Protein AF-A0AAE6ZKP3-F1 (afdb_monomer_lite)

Radius of gyration: 32.7 Å; chains: 1; bounding box: 91×57×87 Å

Secondary structure (DSSP, 8-state):
-HHHHHHHHHHTT---------HHHHHHHHHHHHHTTSB-HHHHHHHHHHHTTPPPGGGTTS-TTTS--S------TT-----TT-----HHHHHHHHT-TTSTTTT-HHHHHHHHHHHTT-S-HHHHHHHHHHHHHHHHHTTT---HHHHHHHTTB-GGGHHHHH---EEE---TTT--HHHHHHHHHHHHHHHHHHHHHHHTTSS-TT--HHHHHHTTSTT--EEE-HHHHHHHHHHHHHHHHHHHHHHHHHHHHHHHHHHTTSS-HHHHHHHHHH--TT-PPPHHHHHTT-TTEEEEETTTTS---TT--GGGTT-S-HHHHHHHHHHHHHHHHHHTS---EEEEEEEEPPPPTTSS-TTTTTGGGT-----EEEEEEETTEEEEEEE-TTHHHH---GGGGHHHHHHHHHTT---EEEEEPPP-SSS-S-SS-SEEEEEEE-HHHHHHHBSTTSBS-EEE---S-TT-TTT--SGGGS--TTSS--HHHHHHHHHHHHHTTSS-SS-HHHHHHHHHHT--SSHHHHGGGSTTEEEPPSSHHHHHHHHHHHHHHTT-TT---------SSS-HHHHHHHHHHHTT-S-EEEEBP-SS--TT--EEEEE-HHHHHHHHHH-TTSBTT-SS--

Foldseek 3Di:
DVVVVVVVVVCVVPPPALAQQPLVLLLLLLVLCVVLQFWDPLLSVQLSCLQVVHDGCLCPPPDVVPPDPDPADDDDPPPLPDDQSSQADDLVNLVVVQPDCPDPCPPVVVVSVLSVLCNVRGPGLLSSLCSSLSLLSNLLVCVVPPDSNNVSSVNTGGPLCVQVSVKDKDADADDPVPPDQVSLVVLCVVCVSLCVVVVSSCSSVLDPVPDCLVVVLSVRNPPRHGMDINSVSSVLVSLLSSCLNSVVVLQVVLLVLLVVLCVVVQADPVLSVQLVVPDDPSDARKCCSNQVRGLQKFKAFCVPQWPFPAPCDLVCPPVPDQVVLLSNLVSVQVRCCVRPHHKDKDDWGKDFAQCPPVNHRPCPVVVVVVDFDQGMKIWIDIVNAIAIAGDTRVCSHPTVALQSPCVVVLVCVVVVHQWFWKKAFIDDSSVSPDPDRSIIMGGTGHPSSVVSCCDPSHGVDIGTNAQADPPCVVPPPDPVVRDDPPQFDRLVRLLVLLVLCVVQVQDDPPPSSVLSNVLRSRRHSDVLSSSCNGLQKDKAFLALVRVQVSNVSSCVVVVPVDDHQDQPDDDPDDDSQVSSQVSCVVVVHQKGKFWFDDDDPDSGITMIGIGGVVSVVSVCVSPVRGTPPSPDDD

Structure (mmCIF, N/CA/C/O backbone):
data_AF-A0AAE6ZKP3-F1
#
_entry.id   AF-A0AAE6ZKP3-F1
#
loop_
_atom_site.group_PDB
_atom_site.id
_atom_site.type_symbol
_atom_site.label_atom_id
_atom_site.label_alt_id
_atom_site.label_comp_id
_atom_site.label_asym_id
_atom_site.label_entity_id
_atom_site.label_seq_id
_atom_site.pdbx_PDB_ins_code
_atom_site.Cartn_x
_atom_site.Cartn_y
_atom_site.Cartn_z
_atom_site.occupancy
_atom_site.B_iso_or_equiv
_atom_site.auth_seq_id
_atom_site.auth_comp_id
_atom_site.auth_asym_id
_atom_site.auth_atom_id
_atom_site.pdbx_PDB_model_num
ATOM 1 N N . MET A 1 1 ? 38.067 9.009 8.021 1.00 37.56 1 MET A N 1
ATOM 2 C CA . MET A 1 1 ? 38.727 8.859 6.699 1.00 37.56 1 MET A CA 1
ATOM 3 C C . MET A 1 1 ? 38.734 7.431 6.150 1.00 37.56 1 MET A C 1
ATOM 5 O O . MET A 1 1 ? 38.422 7.286 4.980 1.00 37.56 1 MET A O 1
ATOM 9 N N . ARG A 1 2 ? 39.019 6.374 6.933 1.00 28.75 2 ARG A N 1
ATOM 10 C CA . ARG A 1 2 ? 39.005 4.980 6.422 1.00 28.75 2 ARG A CA 1
ATOM 11 C C . ARG A 1 2 ? 37.616 4.463 5.980 1.00 28.75 2 ARG A C 1
ATOM 13 O O . ARG A 1 2 ? 37.550 3.714 5.018 1.00 28.75 2 ARG A O 1
ATOM 20 N N . TYR A 1 3 ? 36.524 4.933 6.597 1.00 33.84 3 TYR A N 1
ATOM 21 C CA . TYR A 1 3 ? 35.142 4.578 6.215 1.00 33.84 3 TYR A CA 1
ATOM 22 C C . TYR A 1 3 ? 34.665 5.210 4.894 1.00 33.84 3 TYR A C 1
ATOM 24 O O . TYR A 1 3 ? 33.933 4.573 4.148 1.00 33.84 3 TYR A O 1
ATOM 32 N N . LEU A 1 4 ? 35.131 6.420 4.559 1.00 30.02 4 LEU A N 1
ATOM 33 C CA . LEU A 1 4 ? 34.801 7.076 3.284 1.00 30.02 4 LEU A CA 1
ATOM 34 C C . LEU A 1 4 ? 35.477 6.366 2.099 1.00 30.02 4 LEU A C 1
ATOM 36 O O . LEU A 1 4 ? 34.889 6.250 1.031 1.00 30.02 4 LEU A O 1
ATOM 40 N N . LEU A 1 5 ? 36.691 5.840 2.309 1.00 32.31 5 LEU A N 1
ATOM 41 C CA . LEU A 1 5 ? 37.446 5.127 1.278 1.00 32.31 5 LEU A CA 1
ATOM 42 C C . LEU A 1 5 ? 36.875 3.731 0.976 1.00 32.31 5 LEU A C 1
ATOM 44 O O . LEU A 1 5 ? 36.917 3.304 -0.170 1.00 32.31 5 LEU A O 1
ATOM 48 N N . PHE A 1 6 ? 36.329 3.029 1.977 1.00 36.44 6 PHE A N 1
ATOM 49 C CA . PHE A 1 6 ? 35.762 1.685 1.791 1.00 36.44 6 PHE A CA 1
ATOM 50 C C . PHE A 1 6 ? 34.405 1.720 1.069 1.00 36.44 6 PHE A C 1
ATOM 52 O O . PHE A 1 6 ? 34.140 0.865 0.230 1.00 36.44 6 PHE A O 1
ATOM 59 N N . VAL A 1 7 ? 33.590 2.757 1.313 1.00 39.16 7 VAL A N 1
ATOM 60 C CA . VAL A 1 7 ? 32.363 3.020 0.539 1.00 39.16 7 VAL A CA 1
ATOM 61 C C . VAL A 1 7 ? 32.709 3.412 -0.904 1.00 39.16 7 VAL A C 1
ATOM 63 O O . VAL A 1 7 ? 32.109 2.886 -1.833 1.00 39.16 7 VAL A O 1
ATOM 66 N N . LEU A 1 8 ? 33.738 4.240 -1.122 1.00 37.03 8 LEU A N 1
ATOM 67 C CA . LEU A 1 8 ? 34.209 4.602 -2.469 1.00 37.03 8 LEU A CA 1
ATOM 68 C C . LEU A 1 8 ? 34.788 3.414 -3.262 1.00 37.03 8 LEU A C 1
ATOM 70 O O . LEU A 1 8 ? 34.575 3.337 -4.469 1.00 37.03 8 LEU A O 1
ATOM 74 N N . LEU A 1 9 ? 35.487 2.483 -2.602 1.00 37.75 9 LEU A N 1
ATOM 75 C CA . LEU A 1 9 ? 36.108 1.314 -3.246 1.00 37.75 9 LEU A CA 1
ATOM 76 C C . LEU A 1 9 ? 35.128 0.167 -3.544 1.00 37.75 9 LEU A C 1
ATOM 78 O O . LEU A 1 9 ? 35.407 -0.641 -4.423 1.00 37.75 9 LEU A O 1
ATOM 82 N N . PHE A 1 10 ? 33.986 0.092 -2.852 1.00 38.91 10 PHE A N 1
ATOM 83 C CA . PHE A 1 10 ? 32.927 -0.876 -3.176 1.00 38.91 10 PHE A CA 1
ATOM 84 C C . PHE A 1 10 ? 31.914 -0.315 -4.184 1.00 38.91 10 PHE A C 1
ATOM 86 O O . PHE A 1 10 ? 31.405 -1.051 -5.027 1.00 38.91 10 PHE A O 1
ATOM 93 N N . VAL A 1 11 ? 31.679 1.003 -4.167 1.00 38.25 11 VAL A N 1
ATOM 94 C CA . VAL A 1 11 ? 30.907 1.702 -5.209 1.00 38.25 11 VAL A CA 1
ATOM 95 C C . VAL A 1 11 ? 31.626 1.646 -6.566 1.00 38.25 11 VAL A C 1
ATOM 97 O O . VAL A 1 11 ? 30.960 1.593 -7.594 1.00 38.25 11 VAL A O 1
ATOM 100 N N . SER A 1 12 ? 32.964 1.577 -6.597 1.00 33.72 12 SER A N 1
ATOM 101 C CA . SER A 1 12 ? 33.739 1.573 -7.846 1.00 33.72 12 SER A CA 1
ATOM 102 C C . SER A 1 12 ? 33.772 0.241 -8.608 1.00 33.72 12 SER A C 1
ATOM 104 O O . SER A 1 12 ? 34.135 0.251 -9.781 1.00 33.72 12 SER A O 1
ATOM 106 N N . GLN A 1 13 ? 33.387 -0.893 -8.004 1.00 33.84 13 GLN A N 1
ATOM 107 C CA . GLN A 1 13 ? 33.320 -2.188 -8.713 1.00 33.84 13 GLN A CA 1
ATOM 108 C C . GLN A 1 13 ? 31.919 -2.561 -9.219 1.00 33.84 13 GLN A C 1
ATOM 110 O O . GLN A 1 13 ? 31.767 -3.566 -9.909 1.00 33.84 13 GLN A O 1
ATOM 115 N N . ILE A 1 14 ? 30.905 -1.734 -8.948 1.00 39.88 14 ILE A N 1
ATOM 116 C CA . ILE A 1 14 ? 29.550 -1.881 -9.501 1.00 39.88 14 ILE A CA 1
ATOM 117 C C . ILE A 1 14 ? 29.058 -0.507 -9.977 1.00 39.88 14 ILE A C 1
ATOM 119 O O . ILE A 1 14 ? 27.987 -0.032 -9.608 1.00 39.88 14 ILE A O 1
ATOM 123 N N . THR A 1 15 ? 29.856 0.169 -10.803 1.00 39.09 15 THR A N 1
ATOM 124 C CA . THR A 1 15 ? 29.380 1.310 -11.591 1.00 39.09 15 THR A CA 1
ATOM 125 C C . THR A 1 15 ? 28.751 0.810 -12.887 1.00 39.09 15 THR A C 1
ATOM 127 O O . THR A 1 15 ? 29.245 1.086 -13.975 1.00 39.09 15 THR A O 1
ATOM 130 N N . THR A 1 16 ? 27.622 0.109 -12.803 1.00 45.69 16 THR A N 1
ATOM 131 C CA . THR A 1 16 ? 26.600 0.248 -13.851 1.00 45.69 16 THR A CA 1
ATOM 132 C C . THR A 1 16 ? 25.754 1.459 -13.498 1.00 45.69 16 THR A C 1
ATOM 134 O O . THR A 1 16 ? 24.576 1.388 -13.170 1.00 45.69 16 THR A O 1
ATOM 137 N N . SER A 1 17 ? 26.428 2.607 -13.484 1.00 44.44 17 SER A N 1
ATOM 138 C CA . SER A 1 17 ? 25.785 3.905 -13.476 1.00 44.44 17 SER A CA 1
ATOM 139 C C . SER A 1 17 ? 24.938 4.009 -14.743 1.00 44.44 17 SER A C 1
ATOM 141 O O . SER A 1 17 ? 25.380 3.598 -15.817 1.00 44.44 17 SER A O 1
ATOM 143 N N . ALA A 1 18 ? 23.768 4.626 -14.651 1.00 52.31 18 ALA A N 1
ATOM 144 C CA . ALA A 1 18 ? 23.207 5.341 -15.774 1.00 52.31 18 ALA A CA 1
ATOM 145 C C . ALA A 1 18 ? 24.131 6.544 -15.969 1.00 52.31 18 ALA A C 1
ATOM 147 O O . ALA A 1 18 ? 24.037 7.588 -15.336 1.00 52.31 18 ALA A O 1
ATOM 148 N N . GLN A 1 19 ? 25.216 6.274 -16.676 1.00 64.75 19 GLN A N 1
ATOM 149 C CA . GLN A 1 19 ? 26.095 7.275 -17.226 1.00 64.75 19 GLN A CA 1
ATOM 150 C C . GLN A 1 19 ? 25.582 7.529 -18.626 1.00 64.75 19 GLN A C 1
ATOM 152 O O . GLN A 1 19 ? 25.168 6.592 -19.313 1.00 64.75 19 GLN A O 1
ATOM 157 N N . GLN A 1 20 ? 25.641 8.794 -19.022 1.00 85.44 20 GLN A N 1
ATOM 158 C CA . GLN A 1 20 ? 25.522 9.186 -20.412 1.00 85.44 20 GLN A CA 1
ATOM 159 C C . GLN A 1 20 ? 26.235 8.171 -21.300 1.00 85.44 20 GLN A C 1
ATOM 161 O O . GLN A 1 20 ? 27.426 7.903 -21.107 1.00 85.44 20 GLN A O 1
ATOM 166 N N . LEU A 1 21 ? 25.493 7.575 -22.233 1.00 89.75 21 LEU A N 1
ATOM 167 C CA . LEU A 1 21 ? 26.046 6.563 -23.113 1.00 89.75 21 LEU A CA 1
ATOM 168 C C . LEU A 1 21 ? 27.145 7.215 -23.963 1.00 89.75 21 LEU A C 1
ATOM 170 O O . LEU A 1 21 ? 26.883 8.209 -24.646 1.00 89.75 21 LEU A O 1
ATOM 174 N N . PRO A 1 22 ? 28.380 6.677 -23.948 1.00 91.81 22 PRO A N 1
ATOM 175 C CA . PRO A 1 22 ? 29.432 7.174 -24.818 1.00 91.81 22 PRO A CA 1
ATOM 176 C C . PRO A 1 22 ? 29.002 7.083 -26.288 1.00 91.81 22 PRO A C 1
ATOM 178 O O . PRO A 1 22 ? 28.346 6.104 -26.659 1.00 91.81 22 PRO A O 1
ATOM 181 N N . PRO A 1 23 ? 29.432 8.011 -27.162 1.00 92.69 23 PRO A N 1
ATOM 182 C CA . PRO A 1 23 ? 29.086 7.970 -28.585 1.00 92.69 23 PRO A CA 1
ATOM 183 C C . PRO A 1 23 ? 29.409 6.626 -29.257 1.00 92.69 23 PRO A C 1
ATOM 185 O O . PRO A 1 23 ? 28.637 6.130 -30.072 1.00 92.69 23 PRO A O 1
ATOM 188 N N . SER A 1 24 ? 30.514 5.983 -28.860 1.00 94.81 24 SER A N 1
ATOM 189 C CA . SER A 1 24 ? 30.887 4.646 -29.340 1.00 94.81 24 SER A CA 1
ATOM 190 C C . SER A 1 24 ? 29.873 3.566 -28.958 1.00 94.81 24 SER A C 1
ATOM 192 O O . SER A 1 24 ? 29.622 2.661 -29.748 1.00 94.81 24 SER A O 1
ATOM 194 N N . THR A 1 25 ? 29.285 3.658 -27.763 1.00 94.69 25 THR A N 1
ATOM 195 C CA . THR A 1 25 ? 28.257 2.726 -27.288 1.00 94.69 25 THR A CA 1
ATOM 196 C C . THR A 1 25 ? 26.959 2.932 -28.055 1.00 94.69 25 THR A C 1
ATOM 198 O O . THR A 1 25 ? 26.373 1.960 -28.513 1.00 94.69 25 THR A O 1
ATOM 201 N N . VAL A 1 26 ? 26.548 4.185 -28.275 1.00 96.00 26 VAL A N 1
ATOM 202 C CA . VAL A 1 26 ? 25.364 4.500 -29.091 1.00 96.00 26 VAL A CA 1
ATOM 203 C C . VAL A 1 26 ? 25.527 3.969 -30.518 1.00 96.00 26 VAL A C 1
ATOM 205 O O . VAL A 1 26 ? 24.624 3.315 -31.038 1.00 96.00 26 VAL A O 1
ATOM 208 N N . ALA A 1 27 ? 26.688 4.192 -31.140 1.00 96.62 27 ALA A N 1
ATOM 209 C CA . ALA A 1 27 ? 26.978 3.687 -32.481 1.00 96.62 27 ALA A CA 1
ATOM 210 C C . ALA A 1 27 ? 26.962 2.148 -32.542 1.00 96.62 27 ALA A C 1
ATOM 212 O O . ALA A 1 27 ? 26.436 1.571 -33.495 1.00 96.62 27 ALA A O 1
ATOM 213 N N . ASP A 1 28 ? 27.496 1.472 -31.518 1.00 97.38 28 ASP A N 1
ATOM 214 C CA . ASP A 1 28 ? 27.446 0.012 -31.410 1.00 97.38 28 ASP A CA 1
ATOM 215 C C . ASP A 1 28 ? 26.010 -0.513 -31.260 1.00 97.38 28 ASP A C 1
ATOM 217 O O . ASP A 1 28 ? 25.626 -1.454 -31.957 1.00 97.38 28 ASP A O 1
ATOM 221 N N . MET A 1 29 ? 25.198 0.123 -30.408 1.00 97.69 29 MET A N 1
ATOM 222 C CA . MET A 1 29 ? 23.781 -0.209 -30.230 1.00 97.69 29 MET A CA 1
ATOM 223 C C . MET A 1 29 ? 22.999 -0.017 -31.536 1.00 97.69 29 MET A C 1
ATOM 225 O O . MET A 1 29 ? 22.280 -0.924 -31.952 1.00 97.69 29 MET A O 1
ATOM 229 N N . ALA A 1 30 ? 23.185 1.109 -32.236 1.00 97.62 30 ALA A N 1
ATOM 230 C CA . ALA A 1 30 ? 22.555 1.362 -33.533 1.00 97.62 30 ALA A CA 1
ATOM 231 C C . ALA A 1 30 ? 22.936 0.284 -34.562 1.00 97.62 30 ALA A C 1
ATOM 233 O O . ALA A 1 30 ? 22.068 -0.319 -35.195 1.00 97.62 30 ALA A O 1
ATOM 234 N N . ARG A 1 31 ? 24.228 -0.047 -34.663 1.00 98.12 31 ARG A N 1
ATOM 235 C CA . ARG A 1 31 ? 24.722 -1.119 -35.538 1.00 98.12 31 ARG A CA 1
ATOM 236 C C . ARG A 1 31 ? 24.084 -2.471 -35.203 1.00 98.12 31 ARG A C 1
ATOM 238 O O . ARG A 1 31 ? 23.678 -3.189 -36.116 1.00 98.12 31 ARG A O 1
ATOM 245 N N . LYS A 1 32 ? 23.986 -2.831 -33.918 1.00 98.19 32 LYS A N 1
ATOM 246 C CA . LYS A 1 32 ? 23.350 -4.079 -33.461 1.00 98.19 32 LYS A CA 1
ATOM 247 C C . LYS A 1 32 ? 21.857 -4.116 -33.784 1.00 98.19 32 LYS A C 1
ATOM 249 O O . LYS A 1 32 ? 21.390 -5.129 -34.290 1.00 98.19 32 LYS A O 1
ATOM 254 N N . LEU A 1 33 ? 21.124 -3.017 -33.586 1.00 98.19 33 LEU A N 1
ATOM 255 C CA . LEU A 1 33 ? 19.724 -2.898 -34.023 1.00 98.19 33 LEU A CA 1
ATOM 256 C C . LEU A 1 33 ? 19.578 -3.115 -35.537 1.00 98.19 33 LEU A C 1
ATOM 258 O O . LEU A 1 33 ? 18.601 -3.712 -35.981 1.00 98.19 33 LEU A O 1
ATOM 262 N N . GLY A 1 34 ? 20.570 -2.680 -36.319 1.00 97.38 34 GLY A N 1
ATOM 263 C CA . GLY A 1 34 ? 20.677 -2.986 -37.743 1.00 97.38 34 GLY A CA 1
ATOM 264 C C . GLY A 1 34 ? 20.856 -4.468 -38.052 1.00 97.38 34 GLY A C 1
ATOM 265 O O . GLY A 1 34 ? 20.155 -5.020 -38.893 1.00 97.38 34 GLY A O 1
ATOM 266 N N . GLN A 1 35 ? 21.782 -5.124 -37.351 1.00 97.81 35 GLN A N 1
ATOM 267 C CA . GLN A 1 35 ? 22.050 -6.560 -37.502 1.00 97.81 35 GLN A CA 1
ATOM 268 C C . GLN A 1 35 ? 20.863 -7.435 -37.090 1.00 97.81 35 GLN A C 1
ATOM 270 O O . GLN A 1 35 ? 20.685 -8.519 -37.635 1.00 97.81 35 GLN A O 1
ATOM 275 N N . LEU A 1 36 ? 20.063 -6.956 -36.140 1.00 97.38 36 LEU A N 1
ATOM 276 C CA . LEU A 1 36 ? 18.834 -7.597 -35.676 1.00 97.38 36 LEU A CA 1
ATOM 277 C C . LEU A 1 36 ? 17.615 -7.250 -36.542 1.00 97.38 36 LEU A C 1
ATOM 279 O O . LEU A 1 36 ? 16.502 -7.630 -36.190 1.00 97.38 36 LEU A O 1
ATOM 283 N N . GLU A 1 37 ? 17.815 -6.517 -37.642 1.00 96.75 37 GLU A N 1
ATOM 284 C CA . GLU A 1 37 ? 16.766 -6.103 -38.579 1.00 96.75 37 GLU A CA 1
ATOM 285 C C . GLU A 1 37 ? 15.643 -5.266 -37.936 1.00 96.75 37 GLU A C 1
ATOM 287 O O . GLU A 1 37 ? 14.532 -5.200 -38.462 1.00 96.75 37 GLU A O 1
ATOM 292 N N . ILE A 1 38 ? 15.924 -4.598 -36.810 1.00 96.81 38 ILE A N 1
ATOM 293 C CA . ILE A 1 38 ? 15.003 -3.651 -36.160 1.00 96.81 38 ILE A CA 1
ATOM 294 C C . ILE A 1 38 ? 15.057 -2.300 -36.874 1.00 96.81 38 ILE A C 1
ATOM 296 O O . ILE A 1 38 ? 14.018 -1.686 -37.116 1.00 96.81 38 ILE A O 1
ATOM 300 N N . LEU A 1 39 ? 16.261 -1.852 -37.247 1.00 97.38 39 LEU A N 1
ATOM 301 C CA . LEU A 1 39 ? 16.486 -0.591 -37.954 1.00 97.38 39 LEU A CA 1
ATOM 302 C C . LEU A 1 39 ? 17.156 -0.795 -39.309 1.00 97.38 39 LEU A C 1
ATOM 304 O O . LEU A 1 39 ? 18.115 -1.551 -39.453 1.00 97.38 39 LEU A O 1
ATOM 308 N N . THR A 1 40 ? 16.729 -0.019 -40.295 1.00 97.56 40 THR A N 1
ATOM 309 C CA . THR A 1 40 ? 17.469 0.156 -41.550 1.00 97.56 40 THR A CA 1
ATOM 310 C C . THR A 1 40 ? 18.697 1.057 -41.330 1.00 97.56 40 THR A C 1
ATOM 312 O O . THR A 1 40 ? 18.801 1.712 -40.289 1.00 97.56 40 THR A O 1
ATOM 315 N N . PRO A 1 41 ? 19.624 1.178 -42.302 1.00 96.81 41 PRO A N 1
ATOM 316 C CA . PRO A 1 41 ? 20.719 2.149 -42.210 1.00 96.81 41 PRO A CA 1
ATOM 317 C C . PRO A 1 41 ? 20.245 3.593 -41.970 1.00 96.81 41 PRO A C 1
ATOM 319 O O . PRO A 1 41 ? 20.864 4.321 -41.200 1.00 96.81 41 PRO A O 1
ATOM 322 N N . ALA A 1 42 ? 19.111 3.994 -42.560 1.00 94.81 42 ALA A N 1
ATOM 323 C CA . ALA A 1 42 ? 18.540 5.325 -42.355 1.00 94.81 42 ALA A CA 1
ATOM 324 C C . ALA A 1 42 ? 18.052 5.528 -40.911 1.00 94.81 42 ALA A C 1
ATOM 326 O O . ALA A 1 42 ? 18.303 6.577 -40.320 1.00 94.81 42 ALA A O 1
ATOM 327 N N . GLY A 1 43 ? 17.405 4.513 -40.329 1.00 95.31 43 GLY A N 1
ATOM 328 C CA . GLY A 1 43 ? 16.985 4.548 -38.928 1.00 95.31 43 GLY A CA 1
ATOM 329 C C . GLY A 1 43 ? 18.169 4.571 -37.955 1.00 95.31 43 GLY A C 1
ATOM 330 O O . GLY A 1 43 ? 18.135 5.291 -36.960 1.00 95.31 43 GLY A O 1
ATOM 331 N N . GLN A 1 44 ? 19.249 3.844 -38.263 1.00 97.25 44 GLN A N 1
ATOM 332 C CA . GLN A 1 44 ? 20.485 3.859 -37.467 1.00 97.25 44 GLN A CA 1
ATOM 333 C C . GLN A 1 44 ? 21.128 5.250 -37.436 1.00 97.25 44 GLN A C 1
ATOM 335 O O . GLN A 1 44 ? 21.495 5.732 -36.365 1.00 97.25 44 GLN A O 1
ATOM 340 N N . GLU A 1 45 ? 21.239 5.909 -38.594 1.00 95.62 45 GLU A N 1
ATOM 341 C CA . GLU A 1 45 ? 21.773 7.273 -38.682 1.00 95.62 45 GLU A CA 1
ATOM 342 C C . GLU A 1 45 ? 20.948 8.275 -37.864 1.00 95.62 45 GLU A C 1
ATOM 344 O O . GLU A 1 45 ? 21.517 9.150 -37.212 1.00 95.62 45 GLU A O 1
ATOM 349 N N . GLU A 1 46 ? 19.618 8.164 -37.896 1.00 93.44 46 GLU A N 1
ATOM 350 C CA . GLU A 1 46 ? 18.719 9.065 -37.164 1.00 93.44 46 GLU A CA 1
ATOM 351 C C . GLU A 1 46 ? 18.756 8.829 -35.654 1.00 93.44 46 GLU A C 1
ATOM 353 O O . GLU A 1 46 ? 18.757 9.795 -34.893 1.00 93.44 46 GLU A O 1
ATOM 358 N N . LEU A 1 47 ? 18.890 7.577 -35.205 1.00 94.00 47 LEU A N 1
ATOM 359 C CA . LEU A 1 47 ? 19.086 7.265 -33.787 1.00 94.00 47 LEU A CA 1
ATOM 360 C C . LEU A 1 47 ? 20.385 7.886 -33.246 1.00 94.00 47 LEU A C 1
ATOM 362 O O . LEU A 1 47 ? 20.387 8.484 -32.170 1.00 94.00 47 LEU A O 1
ATOM 366 N N . VAL A 1 48 ? 21.487 7.782 -33.997 1.00 95.19 48 VAL A N 1
ATOM 367 C CA . VAL A 1 48 ? 22.770 8.404 -33.618 1.00 95.19 48 VAL A CA 1
ATOM 368 C C . VAL A 1 48 ? 22.645 9.930 -33.606 1.00 95.19 48 VAL A C 1
ATOM 370 O O . VAL A 1 48 ? 23.077 10.580 -32.657 1.00 95.19 48 VAL A O 1
ATOM 373 N N . ARG A 1 49 ? 21.985 10.511 -34.612 1.00 92.12 49 ARG A N 1
ATOM 374 C CA . ARG A 1 49 ? 21.734 11.956 -34.710 1.00 92.12 49 ARG A CA 1
ATOM 375 C C . ARG A 1 49 ? 20.909 12.482 -33.535 1.00 92.12 49 ARG A C 1
ATOM 377 O O . ARG A 1 49 ? 21.248 13.525 -32.976 1.00 92.12 49 ARG A O 1
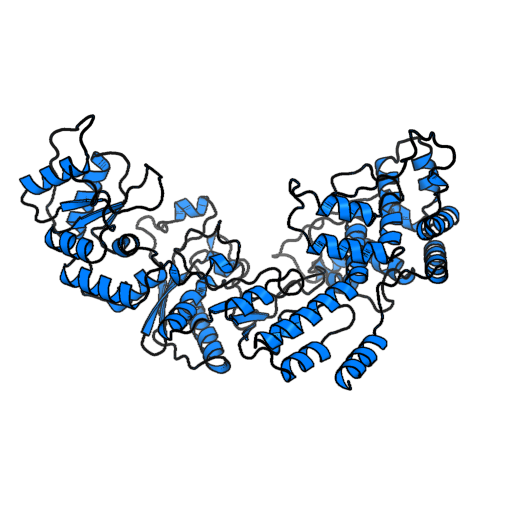ATOM 384 N N . PHE A 1 50 ? 19.871 11.745 -33.139 1.00 90.19 50 PHE A N 1
ATOM 385 C CA . PHE A 1 50 ? 19.080 12.024 -31.943 1.00 90.19 50 PHE A CA 1
ATOM 386 C C . PHE A 1 50 ? 19.964 12.033 -30.692 1.00 90.19 50 PHE A C 1
ATOM 388 O O . PHE A 1 50 ? 19.967 13.015 -29.952 1.00 90.19 50 PHE A O 1
ATOM 395 N N . ALA A 1 51 ? 20.766 10.985 -30.498 1.00 90.38 51 ALA A N 1
ATOM 396 C CA . ALA A 1 51 ? 21.655 10.841 -29.348 1.00 90.38 51 ALA A CA 1
ATOM 397 C C . ALA A 1 51 ? 22.716 11.956 -29.250 1.00 90.38 51 ALA A C 1
ATOM 399 O O . ALA A 1 51 ? 23.081 12.382 -28.156 1.00 90.38 51 ALA A O 1
ATOM 400 N N . GLU A 1 52 ? 23.185 12.463 -30.391 1.00 89.31 52 GLU A N 1
ATOM 401 C CA . GLU A 1 52 ? 24.117 13.595 -30.485 1.00 89.31 52 GLU A CA 1
ATOM 402 C C . GLU A 1 52 ? 23.437 14.963 -30.288 1.00 89.31 52 GLU A C 1
ATOM 404 O O . GLU A 1 52 ? 24.106 15.998 -30.310 1.00 89.31 52 GLU A O 1
ATOM 409 N N . GLY A 1 53 ? 22.111 14.999 -30.115 1.00 83.00 53 GLY A N 1
ATOM 410 C CA . GLY A 1 53 ? 21.339 16.237 -30.003 1.00 83.00 53 GLY A CA 1
ATOM 411 C C . GLY A 1 53 ? 21.329 17.063 -31.292 1.00 83.00 53 GLY A C 1
ATOM 412 O O . GLY A 1 53 ? 21.128 18.278 -31.251 1.00 83.00 53 GLY A O 1
ATOM 413 N N . GLN A 1 54 ? 21.574 16.430 -32.438 1.00 85.31 54 GLN A N 1
ATOM 414 C CA . GLN A 1 54 ? 21.552 17.092 -33.735 1.00 85.31 54 GLN A CA 1
ATOM 415 C C . GLN A 1 54 ? 20.119 17.192 -34.281 1.00 85.31 54 GLN A C 1
ATOM 417 O O . GLN A 1 54 ? 19.283 16.331 -33.998 1.00 85.31 54 GLN A O 1
ATOM 422 N N . PRO A 1 55 ? 19.818 18.198 -35.125 1.00 81.75 55 PRO A N 1
ATOM 423 C CA . PRO A 1 55 ? 18.538 18.261 -35.822 1.00 81.75 55 PRO A CA 1
ATOM 424 C C . PRO A 1 55 ? 18.317 17.002 -36.663 1.00 81.75 55 PRO A C 1
ATOM 426 O O . PRO A 1 55 ? 19.171 16.685 -37.493 1.00 81.75 55 PRO A O 1
ATOM 429 N N . LEU A 1 56 ? 17.189 16.315 -36.462 1.00 85.62 56 LEU A N 1
ATOM 430 C CA . LEU A 1 56 ? 16.822 15.102 -37.206 1.00 85.62 56 LEU A CA 1
ATOM 431 C C . LEU A 1 56 ? 16.602 15.412 -38.693 1.00 85.62 56 LEU A C 1
ATOM 433 O O . LEU A 1 56 ? 15.996 16.440 -39.024 1.00 85.62 56 LEU A O 1
ATOM 437 N N . LYS A 1 57 ? 17.026 14.518 -39.602 1.00 87.00 57 LYS A N 1
ATOM 438 C CA . LYS A 1 57 ? 16.719 14.692 -41.040 1.00 87.00 57 LYS A CA 1
ATOM 439 C C . LYS A 1 57 ? 15.231 14.470 -41.307 1.00 87.00 57 LYS A C 1
ATOM 441 O O . LYS A 1 57 ? 14.712 15.005 -42.287 1.00 87.00 57 LYS A O 1
ATOM 446 N N . LEU A 1 58 ? 14.528 13.778 -40.405 1.00 84.38 58 LEU A N 1
ATOM 447 C CA . LEU A 1 58 ? 13.070 13.650 -40.400 1.00 84.38 58 LEU A CA 1
ATOM 448 C C . LEU A 1 58 ? 12.363 14.980 -40.682 1.00 84.38 58 LEU A C 1
ATOM 450 O O . LEU A 1 58 ? 11.437 15.017 -41.489 1.00 84.38 58 LEU A O 1
ATOM 454 N N . TYR A 1 59 ? 12.849 16.071 -40.083 1.00 81.44 59 TYR A N 1
ATOM 455 C CA . TYR A 1 59 ? 12.248 17.406 -40.176 1.00 81.44 59 TYR A CA 1
ATOM 456 C C . TYR A 1 59 ? 12.861 18.298 -41.252 1.00 81.44 59 TYR A C 1
ATOM 458 O O . TYR A 1 59 ? 12.424 19.431 -41.457 1.00 81.44 59 TYR A O 1
ATOM 466 N N . GLN A 1 60 ? 13.877 17.814 -41.964 1.00 82.56 60 GLN A N 1
ATOM 467 C CA . GLN A 1 60 ? 14.563 18.612 -42.966 1.00 82.56 60 GLN A CA 1
ATOM 468 C C . GLN A 1 60 ? 13.607 18.977 -44.112 1.00 82.56 60 GLN A C 1
ATOM 470 O O . GLN A 1 60 ? 13.015 18.101 -44.753 1.00 82.56 60 GLN A O 1
ATOM 475 N N . GLY A 1 61 ? 13.487 20.281 -44.377 1.00 74.06 61 GLY A N 1
ATOM 476 C CA . GLY A 1 61 ? 12.665 20.826 -45.460 1.00 74.06 61 GLY A CA 1
ATOM 477 C C . GLY A 1 61 ? 11.170 20.957 -45.152 1.00 74.06 61 GLY A C 1
ATOM 478 O O . GLY A 1 61 ? 10.426 21.324 -46.054 1.00 74.06 61 GLY A O 1
ATOM 479 N N . LEU A 1 62 ? 10.731 20.677 -43.919 1.00 75.38 62 LEU A N 1
ATOM 480 C CA . LEU A 1 62 ? 9.371 20.994 -43.469 1.00 75.38 62 LEU A CA 1
ATOM 481 C C . LEU A 1 62 ? 9.267 22.486 -43.099 1.00 75.38 62 LEU A C 1
ATOM 483 O O . LEU A 1 62 ? 10.266 23.101 -42.712 1.00 75.38 62 LEU A O 1
ATOM 487 N N . ASP A 1 63 ? 8.077 23.079 -43.236 1.00 66.44 63 ASP A N 1
ATOM 488 C CA . ASP A 1 63 ? 7.858 24.493 -42.895 1.00 66.44 63 ASP A CA 1
ATOM 489 C C . ASP A 1 63 ? 8.142 24.731 -41.399 1.00 66.44 63 ASP A C 1
ATOM 491 O O . ASP A 1 63 ? 7.791 23.910 -40.560 1.00 66.44 63 ASP A O 1
ATOM 495 N N . LYS A 1 64 ? 8.747 25.865 -41.024 1.00 54.19 64 LYS A N 1
ATOM 496 C CA . LYS A 1 64 ? 9.064 26.205 -39.620 1.00 54.19 64 LYS A CA 1
ATOM 497 C C . LYS A 1 64 ? 7.824 26.311 -38.723 1.00 54.19 64 LYS A C 1
ATOM 499 O O . LYS A 1 64 ? 7.969 26.316 -37.510 1.00 54.19 64 LYS A O 1
ATOM 504 N N . THR A 1 65 ? 6.633 26.424 -39.308 1.00 50.66 65 THR A N 1
ATOM 505 C CA . THR A 1 65 ? 5.338 26.360 -38.609 1.00 50.66 65 THR A CA 1
ATOM 506 C C . THR A 1 65 ? 4.857 24.919 -38.373 1.00 50.66 65 THR A C 1
ATOM 508 O O . THR A 1 65 ? 4.044 24.690 -37.484 1.00 50.66 65 THR A O 1
ATOM 511 N N . GLN A 1 66 ? 5.384 23.954 -39.137 1.00 50.00 66 GLN A N 1
ATOM 512 C CA . GLN A 1 66 ? 5.187 22.503 -39.004 1.00 50.00 66 GLN A CA 1
ATOM 513 C C . GLN A 1 66 ? 6.331 21.829 -38.225 1.00 50.00 66 GLN A C 1
ATOM 515 O O . GLN A 1 66 ? 6.180 20.715 -37.731 1.00 50.00 66 GLN A O 1
ATOM 520 N N . VAL A 1 67 ? 7.486 22.495 -38.120 1.00 52.09 67 VAL A N 1
ATOM 521 C CA . VAL A 1 67 ? 8.631 22.065 -37.315 1.00 52.09 67 VAL A CA 1
ATOM 522 C C . VAL A 1 67 ? 8.530 22.710 -35.933 1.00 52.09 67 VAL A C 1
ATOM 524 O O . VAL A 1 67 ? 8.565 23.935 -35.831 1.00 52.09 67 VAL A O 1
ATOM 527 N N . PRO A 1 68 ? 8.461 21.932 -34.846 1.00 50.16 68 PRO A N 1
ATOM 528 C CA . PRO A 1 68 ? 8.396 22.490 -33.505 1.00 50.16 68 PRO A CA 1
ATOM 529 C C . PRO A 1 68 ? 9.666 23.294 -33.184 1.00 50.16 68 PRO A C 1
ATOM 531 O O . PRO A 1 68 ? 10.763 22.749 -33.047 1.00 50.16 68 PRO A O 1
ATOM 534 N N . THR A 1 69 ? 9.520 24.609 -33.011 1.00 43.72 69 THR A N 1
ATOM 535 C CA . THR A 1 69 ? 10.518 25.463 -32.355 1.00 43.72 69 THR A CA 1
ATOM 536 C C . THR A 1 69 ? 10.489 25.152 -30.858 1.00 43.72 69 THR A C 1
ATOM 538 O O . THR A 1 69 ? 9.704 25.741 -30.127 1.00 43.72 69 THR A O 1
ATOM 541 N N . GLN A 1 70 ? 11.264 24.148 -30.440 1.00 43.34 70 GLN A N 1
ATOM 542 C CA . GLN A 1 70 ? 11.384 23.595 -29.080 1.00 43.34 70 GLN A CA 1
ATOM 543 C C . GLN A 1 70 ? 10.793 24.447 -27.930 1.00 43.34 70 GLN A C 1
ATOM 545 O O . GLN A 1 70 ? 11.445 25.341 -27.397 1.00 43.34 70 GLN A O 1
ATOM 550 N N . ALA A 1 71 ? 9.605 24.060 -27.464 1.00 35.75 71 ALA A N 1
ATOM 551 C CA . ALA A 1 71 ? 9.214 24.139 -26.060 1.00 35.75 71 ALA A CA 1
ATOM 552 C C . ALA A 1 71 ? 8.676 22.752 -25.711 1.00 35.75 71 ALA A C 1
ATOM 554 O O . ALA A 1 71 ? 7.667 22.302 -26.241 1.00 35.75 71 ALA A O 1
ATOM 555 N N . VAL A 1 72 ? 9.458 22.020 -24.937 1.00 43.34 72 VAL A N 1
ATOM 556 C CA . VAL A 1 72 ? 9.361 20.571 -24.831 1.00 43.34 72 VAL A CA 1
ATOM 557 C C . VAL A 1 72 ? 8.534 20.221 -23.597 1.00 43.34 72 VAL A C 1
ATOM 559 O O . VAL A 1 72 ? 8.911 20.649 -22.514 1.00 43.34 72 VAL A O 1
ATOM 562 N N . PHE A 1 73 ? 7.425 19.492 -23.749 1.00 37.69 73 PHE A N 1
ATOM 563 C CA . PHE A 1 73 ? 6.570 19.020 -22.653 1.00 37.69 73 PHE A CA 1
ATOM 564 C C . PHE A 1 73 ? 6.212 17.548 -22.876 1.00 37.69 73 PHE A C 1
ATOM 566 O O . PHE A 1 73 ? 5.751 17.199 -23.956 1.00 37.69 73 PHE A O 1
ATOM 573 N N . VAL A 1 74 ? 6.358 16.709 -21.845 1.00 39.09 74 VAL A N 1
ATOM 574 C CA . VAL A 1 74 ? 5.662 15.417 -21.764 1.00 39.09 74 VAL A CA 1
ATOM 575 C C . VAL A 1 74 ? 4.826 15.436 -20.490 1.00 39.09 74 VAL A C 1
ATOM 577 O O . VAL A 1 74 ? 5.366 15.550 -19.391 1.00 39.09 74 VAL A O 1
ATOM 580 N N . ALA A 1 75 ? 3.508 15.346 -20.642 1.00 33.41 75 ALA A N 1
ATOM 581 C CA . ALA A 1 75 ? 2.576 15.095 -19.554 1.00 33.41 75 ALA A CA 1
ATOM 582 C C . ALA A 1 75 ? 1.634 13.971 -19.992 1.00 33.41 75 ALA A C 1
ATOM 584 O O . ALA A 1 75 ? 0.787 14.205 -20.837 1.00 33.41 75 ALA A O 1
ATOM 585 N N . GLY A 1 76 ? 1.775 12.778 -19.407 1.00 35.75 76 GLY A N 1
ATOM 586 C CA . GLY A 1 76 ? 0.790 11.691 -19.492 1.00 35.75 76 GLY A CA 1
ATOM 587 C C . GLY A 1 76 ? 0.576 11.033 -20.865 1.00 35.75 76 GLY A C 1
ATOM 588 O O . GLY A 1 76 ? 0.858 11.588 -21.921 1.00 35.75 76 GLY A O 1
ATOM 589 N N . ALA A 1 77 ? 0.039 9.812 -20.823 1.00 32.75 77 ALA A N 1
ATOM 590 C CA . ALA A 1 77 ? -0.243 8.957 -21.979 1.00 32.75 77 ALA A CA 1
ATOM 591 C C . ALA A 1 77 ? -1.373 9.473 -22.901 1.00 32.75 77 ALA A C 1
ATOM 593 O O . ALA A 1 77 ? -1.601 8.893 -23.959 1.00 32.75 77 ALA A O 1
ATOM 594 N N . ASP A 1 78 ? -2.045 10.567 -22.531 1.00 36.22 78 ASP A N 1
ATOM 595 C CA . ASP A 1 78 ? -3.172 11.135 -23.281 1.00 36.22 78 ASP A CA 1
ATOM 596 C C . ASP A 1 78 ? -2.732 12.086 -24.420 1.00 36.22 78 ASP A C 1
ATOM 598 O O . ASP A 1 78 ? -3.571 12.608 -25.152 1.00 36.22 78 ASP A O 1
ATOM 602 N N . PHE A 1 79 ? -1.423 12.308 -24.608 1.00 41.47 79 PHE A N 1
ATOM 603 C CA . PHE A 1 79 ? -0.859 13.115 -25.701 1.00 41.47 79 PHE A CA 1
ATOM 604 C C . PHE A 1 79 ? -0.355 12.223 -26.843 1.00 41.47 79 PHE A C 1
ATOM 606 O O . PHE A 1 79 ? 0.837 11.956 -26.965 1.00 41.47 79 PHE A O 1
ATOM 613 N N . LEU A 1 80 ? -1.251 11.768 -27.716 1.00 37.28 80 LEU A N 1
ATOM 614 C CA . LEU A 1 80 ? -0.896 10.977 -28.905 1.00 37.28 80 LEU A CA 1
ATOM 615 C C . LEU A 1 80 ? -0.308 11.793 -30.082 1.00 37.28 80 LEU A C 1
ATOM 617 O O . LEU A 1 80 ? -0.169 11.255 -31.174 1.00 37.28 80 LEU A O 1
ATOM 621 N N . ASP A 1 81 ? 0.142 13.031 -29.855 1.00 49.59 81 ASP A N 1
ATOM 622 C CA . ASP A 1 81 ? 0.783 13.882 -30.876 1.00 49.59 81 ASP A CA 1
ATOM 623 C C . ASP A 1 81 ? 2.267 14.183 -30.562 1.00 49.59 81 ASP A C 1
ATOM 625 O O . ASP A 1 81 ? 2.754 15.293 -30.779 1.00 49.59 81 ASP A O 1
ATOM 629 N N . ILE A 1 82 ? 3.016 13.218 -30.012 1.00 57.38 82 ILE A N 1
ATOM 630 C CA . ILE A 1 82 ? 4.456 13.396 -29.752 1.00 57.38 82 ILE A CA 1
ATOM 631 C C . ILE A 1 82 ? 5.242 13.093 -31.029 1.00 57.38 82 ILE A C 1
ATOM 633 O O . ILE A 1 82 ? 5.295 11.957 -31.500 1.00 57.38 82 ILE A O 1
ATOM 637 N N . LEU A 1 83 ? 5.899 14.116 -31.575 1.00 62.12 83 LEU A N 1
ATOM 638 C CA . LEU A 1 83 ? 6.793 13.957 -32.716 1.00 62.12 83 LEU A CA 1
ATOM 639 C C . LEU A 1 83 ? 8.143 13.341 -32.281 1.00 62.12 83 LEU A C 1
ATOM 641 O O . LEU A 1 83 ? 8.676 13.701 -31.225 1.00 62.12 83 LEU A O 1
ATOM 645 N N . PRO A 1 84 ? 8.765 12.465 -33.094 1.00 63.16 84 PRO A N 1
ATOM 646 C CA . PRO A 1 84 ? 10.082 11.881 -32.813 1.00 63.16 84 PRO A CA 1
ATOM 647 C C . PRO A 1 84 ? 11.145 12.913 -32.388 1.00 63.16 84 PRO A C 1
ATOM 649 O O . PRO A 1 84 ? 11.432 13.874 -33.097 1.00 63.16 84 PRO A O 1
ATOM 652 N N . GLY A 1 85 ? 11.759 12.742 -31.217 1.00 61.41 85 GLY A N 1
ATOM 653 C CA . GLY A 1 85 ? 12.729 13.709 -30.676 1.00 61.41 85 GLY A CA 1
ATOM 654 C C . GLY A 1 85 ? 12.137 14.816 -29.789 1.00 61.41 85 GLY A C 1
ATOM 655 O O . GLY A 1 85 ? 12.895 15.627 -29.258 1.00 61.41 85 GLY A O 1
ATOM 656 N N . GLN A 1 86 ? 10.818 14.823 -29.558 1.00 62.22 86 GLN A N 1
ATOM 657 C CA . GLN A 1 86 ? 10.163 15.561 -28.462 1.00 62.22 86 GLN A CA 1
ATOM 658 C C . GLN A 1 86 ? 10.045 14.738 -27.165 1.00 62.22 86 GLN A C 1
ATOM 660 O O . GLN A 1 86 ? 9.416 15.165 -26.205 1.00 62.22 86 GLN A O 1
ATOM 665 N N . THR A 1 87 ? 10.663 13.560 -27.130 1.00 59.97 87 THR A N 1
ATOM 666 C CA . THR A 1 87 ? 10.558 12.567 -26.051 1.00 59.97 87 THR A CA 1
ATOM 667 C C . THR A 1 87 ? 11.365 12.933 -24.799 1.00 59.97 87 THR A C 1
ATOM 669 O O . THR A 1 87 ? 11.181 12.336 -23.744 1.00 59.97 87 THR A O 1
ATOM 672 N N . ARG A 1 88 ? 12.255 13.930 -24.891 1.00 67.75 88 ARG A N 1
ATOM 673 C CA . ARG A 1 88 ? 13.121 14.400 -23.797 1.00 67.75 88 ARG A CA 1
ATOM 674 C C . ARG A 1 88 ? 12.415 15.463 -22.960 1.00 67.75 88 ARG A C 1
ATOM 676 O O . ARG A 1 88 ? 11.742 16.291 -23.533 1.00 67.75 88 ARG A O 1
ATOM 683 N N . ILE A 1 89 ? 12.672 15.577 -21.656 1.00 64.81 89 ILE A N 1
ATOM 684 C CA . ILE A 1 89 ? 12.225 16.738 -20.857 1.00 64.81 89 ILE A CA 1
ATOM 685 C C . ILE A 1 89 ? 13.429 17.628 -20.475 1.00 64.81 89 ILE A C 1
ATOM 687 O O . ILE A 1 89 ? 14.326 17.167 -19.761 1.00 64.81 89 ILE A O 1
ATOM 691 N N . PRO A 1 90 ? 13.518 18.896 -20.929 1.00 67.94 90 PRO A N 1
ATOM 692 C CA . PRO A 1 90 ? 14.629 19.782 -20.593 1.00 67.94 90 PRO A CA 1
ATOM 693 C C . PRO A 1 90 ? 14.635 20.177 -19.109 1.00 67.94 90 PRO A C 1
ATOM 695 O O . PRO A 1 90 ? 13.577 20.502 -18.566 1.00 67.94 90 PRO A O 1
ATOM 698 N N . PRO A 1 91 ? 15.817 20.286 -18.467 1.00 71.12 91 PRO A N 1
ATOM 699 C CA . PRO A 1 91 ? 15.918 20.725 -17.074 1.00 71.12 91 PRO A CA 1
ATOM 700 C C . PRO A 1 91 ? 15.228 22.065 -16.792 1.00 71.12 91 PRO A C 1
ATOM 702 O O . PRO A 1 91 ? 14.449 22.156 -15.854 1.00 71.12 91 PRO A O 1
ATOM 705 N N . ALA A 1 92 ? 15.407 23.068 -17.660 1.00 69.69 92 ALA A N 1
ATOM 706 C CA . ALA A 1 92 ? 14.785 24.388 -17.498 1.00 69.69 92 ALA A CA 1
ATOM 707 C C . ALA A 1 92 ? 13.246 24.336 -17.451 1.00 69.69 92 ALA A C 1
ATOM 709 O O . ALA A 1 92 ? 12.588 25.185 -16.848 1.00 69.69 92 ALA A O 1
ATOM 710 N N . MET A 1 93 ? 12.664 23.331 -18.097 1.00 71.31 93 MET A N 1
ATOM 711 C CA . MET A 1 93 ? 11.227 23.137 -18.142 1.00 71.31 93 MET A CA 1
ATOM 712 C C . MET A 1 93 ? 10.733 22.346 -16.919 1.00 71.31 93 MET A C 1
ATOM 714 O O . MET A 1 93 ? 9.723 22.737 -16.337 1.00 71.31 93 MET A O 1
ATOM 718 N N . LEU A 1 94 ? 11.504 21.369 -16.421 1.00 71.19 94 LEU A N 1
ATOM 719 C CA . LEU A 1 94 ? 11.290 20.785 -15.085 1.00 71.19 94 LEU A CA 1
ATOM 720 C C . LEU A 1 94 ? 11.358 21.862 -13.986 1.00 71.19 94 LEU A C 1
ATOM 722 O O . LEU A 1 94 ? 10.526 21.876 -13.084 1.00 71.19 94 LEU A O 1
ATOM 726 N N . ASP A 1 95 ? 12.303 22.800 -14.090 1.00 68.62 95 ASP A N 1
ATOM 727 C CA . ASP A 1 95 ? 12.451 23.924 -13.155 1.00 68.62 95 ASP A CA 1
ATOM 728 C C . ASP A 1 95 ? 11.243 24.865 -13.197 1.00 68.62 95 ASP A C 1
ATOM 730 O O . ASP A 1 95 ? 10.749 25.302 -12.157 1.00 68.62 95 ASP A O 1
ATOM 734 N N . SER A 1 96 ? 10.738 25.137 -14.402 1.00 70.44 96 SER A N 1
ATOM 735 C CA . SER A 1 96 ? 9.549 25.967 -14.604 1.00 70.44 96 SER A CA 1
ATOM 736 C C . SER A 1 96 ? 8.294 25.295 -14.045 1.00 70.44 96 SER A C 1
ATOM 738 O O . SER A 1 96 ? 7.500 25.959 -13.388 1.00 70.44 96 SER A O 1
ATOM 740 N N . LEU A 1 97 ? 8.128 23.985 -14.254 1.00 66.50 97 LEU A N 1
ATOM 741 C CA . LEU A 1 97 ? 6.991 23.218 -13.739 1.00 66.50 97 LEU A CA 1
ATOM 742 C C . LEU A 1 97 ? 7.006 23.098 -12.210 1.00 66.50 97 LEU A C 1
ATOM 744 O O . LEU A 1 97 ? 5.975 23.325 -11.577 1.00 66.50 97 LEU A O 1
ATOM 748 N N . ALA A 1 98 ? 8.166 22.816 -11.610 1.00 64.75 98 ALA A N 1
ATOM 749 C CA . ALA A 1 98 ? 8.313 22.701 -10.157 1.00 64.75 98 ALA A CA 1
ATOM 750 C C . ALA A 1 98 ? 7.993 24.015 -9.412 1.00 64.75 98 ALA A C 1
ATOM 752 O O . ALA A 1 98 ? 7.615 24.000 -8.241 1.00 64.75 98 ALA A O 1
ATOM 753 N N . ALA A 1 99 ? 8.116 25.168 -10.079 1.00 65.31 99 ALA A N 1
ATOM 754 C CA . ALA A 1 99 ? 7.828 26.476 -9.493 1.00 65.31 99 ALA A CA 1
ATOM 755 C C . ALA A 1 99 ? 6.326 26.832 -9.456 1.00 65.31 99 ALA A C 1
ATOM 757 O O . ALA A 1 99 ? 5.936 27.768 -8.746 1.00 65.31 99 ALA A O 1
ATOM 758 N N . ILE A 1 100 ? 5.463 26.120 -10.193 1.00 64.31 100 ILE A N 1
ATOM 759 C CA . ILE A 1 100 ? 4.047 26.486 -10.323 1.00 64.31 100 ILE A CA 1
ATOM 760 C C . ILE A 1 100 ? 3.200 25.746 -9.283 1.00 64.31 100 ILE A C 1
ATOM 762 O O . ILE A 1 100 ? 2.726 24.633 -9.491 1.00 64.31 100 ILE A O 1
ATOM 766 N N . ARG A 1 101 ? 2.928 26.425 -8.164 1.00 58.19 101 ARG A N 1
ATOM 767 C CA . ARG A 1 101 ? 2.145 25.891 -7.029 1.00 58.19 101 ARG A CA 1
ATOM 768 C C . ARG A 1 101 ? 0.664 25.590 -7.321 1.00 58.19 101 ARG A C 1
ATOM 770 O O . ARG A 1 101 ? -0.000 25.032 -6.461 1.00 58.19 101 ARG A O 1
ATOM 777 N N . GLN A 1 102 ? 0.129 26.011 -8.469 1.00 55.75 102 GLN A N 1
ATOM 778 C CA . GLN A 1 102 ? -1.302 25.899 -8.802 1.00 55.75 102 GLN A CA 1
ATOM 779 C C . GLN A 1 102 ? -1.654 24.662 -9.646 1.00 55.75 102 GLN A C 1
ATOM 781 O O . GLN A 1 102 ? -2.832 24.431 -9.903 1.00 55.75 102 GLN A O 1
ATOM 786 N N . TYR A 1 103 ? -0.666 23.880 -10.092 1.00 54.50 103 TYR A N 1
ATOM 787 C CA . TYR A 1 103 ? -0.911 22.699 -10.922 1.00 54.50 103 TYR A CA 1
ATOM 788 C C . TYR A 1 103 ? -1.002 21.398 -10.101 1.00 54.50 103 TYR A C 1
ATOM 790 O O . TYR A 1 103 ? -0.444 21.329 -8.999 1.00 54.50 103 TYR A O 1
ATOM 798 N N . PRO A 1 104 ? -1.632 20.340 -10.664 1.00 50.81 104 PRO A N 1
ATOM 799 C CA . PRO A 1 104 ? -1.760 19.019 -10.034 1.00 50.81 104 PRO A CA 1
ATOM 800 C C . PRO A 1 104 ? -0.427 18.388 -9.609 1.00 50.81 104 PRO A C 1
ATOM 802 O O . PRO A 1 104 ? -0.413 17.514 -8.758 1.00 50.81 104 PRO A O 1
ATOM 805 N N . TRP A 1 105 ? 0.689 18.850 -10.182 1.00 51.41 105 TRP A N 1
ATOM 806 C CA . TRP A 1 105 ? 2.044 18.349 -9.938 1.00 51.41 105 TRP A CA 1
ATOM 807 C C . TRP A 1 105 ? 2.727 18.958 -8.695 1.00 51.41 105 TRP A C 1
ATOM 809 O O . TRP A 1 105 ? 3.862 18.604 -8.376 1.00 51.41 105 TRP A O 1
ATOM 819 N N . SER A 1 106 ? 2.075 19.890 -7.990 1.00 41.59 106 SER A N 1
ATOM 820 C CA . SER A 1 106 ? 2.605 20.449 -6.739 1.00 41.59 106 SER A CA 1
ATOM 821 C C . SER A 1 106 ? 2.654 19.374 -5.639 1.00 41.59 106 SER A C 1
ATOM 823 O O . SER A 1 106 ? 1.641 18.768 -5.310 1.00 41.59 106 SER A O 1
ATOM 825 N N . GLY A 1 107 ? 3.847 19.112 -5.088 1.00 52.66 107 GLY A N 1
ATOM 826 C CA . GLY A 1 107 ? 4.087 18.034 -4.111 1.00 52.66 107 GLY A CA 1
ATOM 827 C C . GLY A 1 107 ? 4.796 16.787 -4.666 1.00 52.66 107 GLY A C 1
ATOM 828 O O . GLY A 1 107 ? 5.181 15.926 -3.879 1.00 52.66 107 GLY A O 1
ATOM 829 N N . HIS A 1 108 ? 5.051 16.721 -5.979 1.00 64.44 108 HIS A N 1
ATOM 830 C CA . H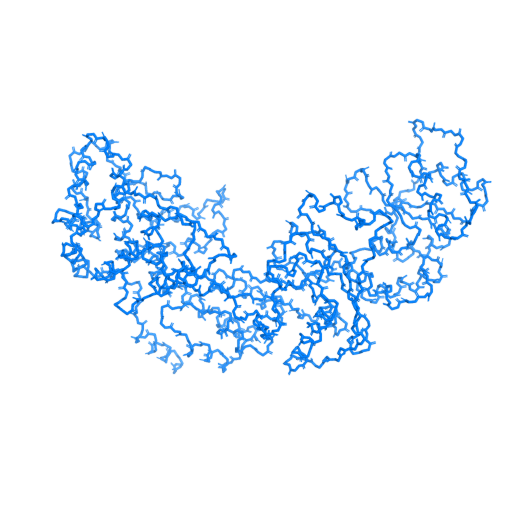IS A 1 108 ? 5.783 15.633 -6.654 1.00 64.44 108 HIS A CA 1
ATOM 831 C C . HIS A 1 108 ? 7.302 15.893 -6.762 1.00 64.44 108 HIS A C 1
ATOM 833 O O . HIS A 1 108 ? 7.935 15.671 -7.798 1.00 64.44 108 HIS A O 1
ATOM 839 N N . ASP A 1 109 ? 7.918 16.424 -5.701 1.00 70.50 109 ASP A N 1
ATOM 840 C CA . ASP A 1 109 ? 9.334 16.838 -5.714 1.00 70.50 109 ASP A CA 1
ATOM 841 C C . ASP A 1 109 ? 10.294 15.675 -6.030 1.00 70.50 109 ASP A C 1
ATOM 843 O O . ASP A 1 109 ? 11.379 15.881 -6.584 1.00 70.50 109 ASP A O 1
ATOM 847 N N . LYS A 1 110 ? 9.898 14.443 -5.689 1.00 72.44 110 LYS A N 1
ATOM 848 C CA . LYS A 1 110 ? 10.693 13.228 -5.904 1.00 72.44 110 LYS A CA 1
ATOM 849 C C . LYS A 1 110 ? 10.689 12.820 -7.375 1.00 72.44 110 LYS A C 1
ATOM 851 O O . LYS A 1 110 ? 11.750 12.575 -7.939 1.00 72.44 110 LYS A O 1
ATOM 856 N N . GLU A 1 111 ? 9.534 12.863 -8.025 1.00 75.38 111 GLU A N 1
ATOM 857 C CA . GLU A 1 111 ? 9.364 12.577 -9.447 1.00 75.38 111 GLU A CA 1
ATOM 858 C C . GLU A 1 111 ? 10.114 13.600 -10.310 1.00 75.38 111 GLU A C 1
ATOM 860 O O . GLU A 1 111 ? 10.772 13.227 -11.284 1.00 75.38 111 GLU A O 1
ATOM 865 N N . PHE A 1 112 ? 10.117 14.880 -9.914 1.00 74.69 112 PHE A N 1
ATOM 866 C CA . PHE A 1 112 ? 10.956 15.898 -10.557 1.00 74.69 112 PHE A CA 1
ATOM 867 C C . PHE A 1 112 ? 12.452 15.627 -10.369 1.00 74.69 112 PHE A C 1
ATOM 869 O O . PHE A 1 112 ? 13.232 15.814 -11.305 1.00 74.69 112 PHE A O 1
ATOM 876 N N . ALA A 1 113 ? 12.878 15.194 -9.180 1.00 78.12 113 ALA A N 1
ATOM 877 C CA . ALA A 1 113 ? 14.275 14.849 -8.929 1.00 78.12 113 ALA A CA 1
ATOM 878 C C . ALA A 1 113 ? 14.729 13.637 -9.764 1.00 78.12 113 ALA A C 1
ATOM 880 O O . ALA A 1 113 ? 15.820 13.670 -10.335 1.00 78.12 113 ALA A O 1
ATOM 881 N N . GLU A 1 114 ? 13.883 12.614 -9.897 1.00 81.12 114 GLU A N 1
ATOM 882 C CA . GLU A 1 114 ? 14.122 11.465 -10.776 1.00 81.12 114 GLU A CA 1
ATOM 883 C C . GLU A 1 114 ? 14.201 11.870 -12.250 1.00 81.12 114 GLU A C 1
ATOM 885 O O . GLU A 1 114 ? 15.129 11.471 -12.954 1.00 81.12 114 GLU A O 1
ATOM 890 N N . ALA A 1 115 ? 13.258 12.690 -12.723 1.00 78.31 115 ALA A N 1
ATOM 891 C CA . ALA A 1 115 ? 13.260 13.177 -14.100 1.00 78.31 115 ALA A CA 1
ATOM 892 C C . ALA A 1 115 ? 14.510 14.020 -14.392 1.00 78.31 115 ALA A C 1
ATOM 894 O O . ALA A 1 115 ? 15.143 13.848 -15.429 1.00 78.31 115 ALA A O 1
ATOM 895 N N . ARG A 1 116 ? 14.934 14.877 -13.451 1.00 79.12 116 ARG A N 1
ATOM 896 C CA . ARG A 1 116 ? 16.196 15.627 -13.567 1.00 79.12 116 ARG A CA 1
ATOM 897 C C . ARG A 1 116 ? 17.408 14.701 -13.635 1.00 79.12 116 ARG A C 1
ATOM 899 O O . ARG A 1 116 ? 18.318 14.974 -14.415 1.00 79.12 116 ARG A O 1
ATOM 906 N N . PHE A 1 117 ? 17.432 13.637 -12.831 1.00 84.38 117 PHE A N 1
ATOM 907 C CA . PHE A 1 117 ? 18.512 12.650 -12.848 1.00 84.38 117 PHE A CA 1
ATOM 908 C C . PHE A 1 117 ? 18.636 11.986 -14.223 1.00 84.38 117 PHE A C 1
ATOM 910 O O . PHE A 1 117 ? 19.731 11.974 -14.782 1.00 84.38 117 PHE A O 1
ATOM 917 N N . LEU A 1 118 ? 17.519 11.523 -14.794 1.00 82.69 118 LEU A N 1
ATOM 918 C CA . LEU A 1 118 ? 17.493 10.945 -16.140 1.00 82.69 118 LEU A CA 1
ATOM 919 C C . LEU A 1 118 ? 17.898 11.965 -17.213 1.00 82.69 118 LEU A C 1
ATOM 921 O O . LEU A 1 118 ? 18.803 11.701 -18.002 1.00 82.69 118 LEU A O 1
ATOM 925 N N . SER A 1 119 ? 17.325 13.173 -17.192 1.00 81.38 119 SER A N 1
ATOM 926 C CA . SER A 1 119 ? 17.644 14.224 -18.170 1.00 81.38 119 SER A CA 1
ATOM 927 C C . SER A 1 119 ? 19.116 14.654 -18.152 1.00 81.38 119 SER A C 1
ATOM 929 O O . SER A 1 119 ? 19.628 15.121 -19.174 1.00 81.38 119 SER A O 1
ATOM 931 N N . ALA A 1 120 ? 19.802 14.525 -17.011 1.00 82.94 120 ALA A N 1
ATOM 932 C CA . ALA A 1 120 ? 21.230 14.811 -16.878 1.00 82.94 120 ALA A CA 1
ATOM 933 C C . ALA A 1 120 ? 22.133 13.728 -17.499 1.00 82.94 120 ALA A C 1
ATOM 935 O O . ALA A 1 120 ? 23.323 13.967 -17.687 1.00 82.94 120 ALA A O 1
ATOM 936 N N . GLN A 1 121 ? 21.584 12.555 -17.820 1.00 85.00 121 GLN A N 1
ATOM 937 C CA . GLN A 1 121 ? 22.308 11.398 -18.360 1.00 85.00 121 GLN A CA 1
ATOM 938 C C . GLN A 1 121 ? 22.046 11.181 -19.844 1.00 85.00 121 GLN A C 1
ATOM 940 O O . GLN A 1 121 ? 22.436 10.159 -20.396 1.00 85.00 121 GLN A O 1
ATOM 945 N N . PHE A 1 122 ? 21.411 12.143 -20.504 1.00 86.50 122 PHE A N 1
ATOM 946 C CA . PHE A 1 122 ? 21.132 12.046 -21.923 1.00 86.50 122 PHE A CA 1
ATOM 947 C C . PHE A 1 122 ? 22.427 11.952 -22.766 1.00 86.50 122 PHE A C 1
ATOM 949 O O . PHE A 1 122 ? 23.317 12.793 -22.589 1.00 86.50 122 PHE A O 1
ATOM 956 N N . PRO A 1 123 ? 22.514 11.035 -23.751 1.00 87.75 123 PRO A N 1
ATOM 957 C CA . PRO A 1 123 ? 21.539 9.977 -24.033 1.00 87.75 123 PRO A CA 1
ATOM 958 C C . PRO A 1 123 ? 21.689 8.779 -23.079 1.00 87.75 123 PRO A C 1
ATOM 960 O O . PRO A 1 123 ? 22.784 8.233 -22.930 1.00 87.75 123 PRO A O 1
ATOM 963 N N . GLY A 1 124 ? 20.581 8.345 -22.475 1.00 89.06 124 GLY A N 1
ATOM 964 C CA . GLY A 1 124 ? 20.443 7.075 -21.757 1.00 89.06 124 GLY A CA 1
ATOM 965 C C . GLY A 1 124 ? 19.840 5.968 -22.630 1.00 89.06 124 GLY A C 1
ATOM 966 O O . GLY A 1 124 ? 19.464 6.195 -23.779 1.00 89.06 124 GLY A O 1
ATOM 967 N N . ARG A 1 125 ? 19.719 4.745 -22.096 1.00 91.56 125 ARG A N 1
ATOM 968 C CA . ARG A 1 125 ? 19.076 3.631 -22.821 1.00 91.56 125 ARG A CA 1
ATOM 969 C C . ARG A 1 125 ? 17.586 3.880 -22.994 1.00 91.56 125 ARG A C 1
ATOM 971 O O . ARG A 1 125 ? 17.057 3.595 -24.065 1.00 91.56 125 ARG A O 1
ATOM 978 N N . HIS A 1 126 ? 16.937 4.423 -21.964 1.00 89.19 126 HIS A N 1
ATOM 979 C CA . HIS A 1 126 ? 15.527 4.794 -22.012 1.00 89.19 126 HIS A CA 1
ATOM 980 C C . HIS A 1 126 ? 15.264 5.841 -23.101 1.00 89.19 126 HIS A C 1
ATOM 982 O O . HIS A 1 126 ? 14.355 5.641 -23.890 1.00 89.19 126 HIS A O 1
ATOM 988 N N . ASP A 1 127 ? 16.104 6.877 -23.234 1.00 88.31 127 ASP A N 1
ATOM 989 C CA . ASP A 1 127 ? 15.943 7.904 -24.275 1.00 88.31 127 ASP A CA 1
ATOM 990 C C . ASP A 1 127 ? 15.972 7.295 -25.683 1.00 88.31 127 ASP A C 1
ATOM 992 O O . ASP A 1 127 ? 15.143 7.619 -26.535 1.00 88.31 127 ASP A O 1
ATOM 996 N N . LEU A 1 128 ? 16.944 6.409 -25.932 1.00 92.06 128 LEU A N 1
ATOM 997 C CA . LEU A 1 128 ? 17.094 5.730 -27.217 1.00 92.06 128 LEU A CA 1
ATOM 998 C C . LEU A 1 128 ? 15.933 4.764 -27.479 1.00 92.06 128 LEU A C 1
ATOM 1000 O O . LEU A 1 128 ? 15.458 4.683 -28.607 1.00 92.06 128 LEU A O 1
ATOM 1004 N N . PHE A 1 129 ? 15.475 4.035 -26.459 1.00 92.81 129 PHE A N 1
ATOM 1005 C CA . PHE A 1 129 ? 14.361 3.095 -26.580 1.00 92.81 129 PHE A CA 1
ATOM 1006 C C . PHE A 1 129 ? 13.047 3.830 -26.852 1.00 92.81 129 PHE A C 1
ATOM 1008 O O . PHE A 1 129 ? 12.345 3.508 -27.808 1.00 92.81 129 PHE A O 1
ATOM 1015 N N . ASP A 1 130 ? 12.765 4.869 -26.071 1.00 87.75 130 ASP A N 1
ATOM 1016 C CA . ASP A 1 130 ? 11.589 5.719 -26.213 1.00 87.75 130 ASP A CA 1
ATOM 1017 C C . ASP A 1 130 ? 11.570 6.393 -27.583 1.00 87.75 130 ASP A C 1
ATOM 1019 O O . ASP A 1 130 ? 10.543 6.390 -28.255 1.00 87.75 130 ASP A O 1
ATOM 1023 N N . PHE A 1 131 ? 12.710 6.903 -28.064 1.00 89.50 131 PHE A N 1
ATOM 1024 C CA . PHE A 1 131 ? 12.804 7.439 -29.421 1.00 89.50 131 PHE A CA 1
ATOM 1025 C C . PHE A 1 131 ? 12.355 6.420 -30.477 1.00 89.50 131 PHE A C 1
ATOM 1027 O O . PHE A 1 131 ? 11.600 6.779 -31.380 1.00 89.50 131 PHE A O 1
ATOM 1034 N N . LEU A 1 132 ? 12.772 5.156 -30.362 1.00 91.12 132 LEU A N 1
ATOM 1035 C CA . LEU A 1 132 ? 12.389 4.095 -31.299 1.00 91.12 132 LEU A CA 1
ATOM 1036 C C . LEU A 1 132 ? 10.898 3.767 -31.213 1.00 91.12 132 LEU A C 1
ATOM 1038 O O . LEU A 1 132 ? 10.218 3.745 -32.240 1.00 91.12 132 LEU A O 1
ATOM 1042 N N . VAL A 1 133 ? 10.396 3.532 -29.999 1.00 89.12 133 VAL A N 1
ATOM 1043 C CA . VAL A 1 133 ? 9.007 3.120 -29.765 1.00 89.12 133 VAL A CA 1
ATOM 1044 C C . VAL A 1 133 ? 8.040 4.239 -30.129 1.00 89.12 133 VAL A C 1
ATOM 1046 O O . VAL A 1 133 ? 7.111 3.992 -30.890 1.00 89.12 133 VAL A O 1
ATOM 1049 N N . TYR A 1 134 ? 8.284 5.480 -29.702 1.00 85.56 134 TYR A N 1
ATOM 1050 C CA . TYR A 1 134 ? 7.425 6.610 -30.063 1.00 85.56 134 TYR A CA 1
ATOM 1051 C C . TYR A 1 134 ? 7.465 6.921 -31.562 1.00 85.56 134 TYR A C 1
ATOM 1053 O O . TYR A 1 134 ? 6.440 7.278 -32.136 1.00 85.56 134 TYR A O 1
ATOM 1061 N N . SER A 1 135 ? 8.608 6.725 -32.229 1.00 87.06 135 SER A N 1
ATOM 1062 C CA . SER A 1 135 ? 8.678 6.841 -33.693 1.00 87.06 135 SER A CA 1
ATOM 1063 C C . SER A 1 135 ? 7.811 5.795 -34.397 1.00 87.06 135 SER A C 1
ATOM 1065 O O . SER A 1 135 ? 7.158 6.098 -35.396 1.00 87.06 135 SER A O 1
ATOM 1067 N N . ALA A 1 136 ? 7.791 4.567 -33.879 1.00 88.25 136 ALA A N 1
ATOM 1068 C CA . ALA A 1 136 ? 6.991 3.484 -34.433 1.00 88.25 136 ALA A CA 1
ATOM 1069 C C . ALA A 1 136 ? 5.492 3.666 -34.121 1.00 88.25 136 ALA A C 1
ATOM 1071 O O . ALA A 1 136 ? 4.661 3.476 -35.010 1.00 88.25 136 ALA A O 1
ATOM 1072 N N . ASP A 1 137 ? 5.145 4.112 -32.909 1.00 84.69 137 ASP A N 1
ATOM 1073 C CA . ASP A 1 137 ? 3.773 4.453 -32.507 1.00 84.69 137 ASP A CA 1
ATOM 1074 C C . ASP A 1 137 ? 3.214 5.627 -33.332 1.00 84.69 137 ASP A C 1
ATOM 1076 O O . ASP A 1 137 ? 2.067 5.565 -33.784 1.00 84.69 137 ASP A O 1
ATOM 1080 N N . TYR A 1 138 ? 4.021 6.665 -33.597 1.00 82.62 138 TYR A N 1
ATOM 1081 C CA . TYR A 1 138 ? 3.628 7.776 -34.470 1.00 82.62 138 TYR A CA 1
ATOM 1082 C C . TYR A 1 138 ? 3.341 7.294 -35.895 1.00 82.62 138 TYR A C 1
ATOM 1084 O O . TYR A 1 138 ? 2.301 7.635 -36.460 1.00 82.62 138 TYR A O 1
ATOM 1092 N N . PHE A 1 139 ? 4.232 6.473 -36.468 1.00 85.31 139 PHE A N 1
ATOM 1093 C CA . PHE A 1 139 ? 4.013 5.879 -37.789 1.00 85.31 139 PHE A CA 1
ATOM 1094 C C . PHE A 1 139 ? 2.718 5.062 -37.826 1.00 85.31 139 PHE A C 1
ATOM 1096 O O . PHE A 1 139 ? 1.912 5.249 -38.729 1.00 85.31 139 PHE A O 1
ATOM 1103 N N . ARG A 1 140 ? 2.496 4.187 -36.839 1.00 83.81 140 ARG A N 1
ATOM 1104 C CA . ARG A 1 140 ? 1.309 3.324 -36.775 1.00 83.81 140 ARG A CA 1
ATOM 1105 C C . ARG A 1 140 ? 0.018 4.136 -36.686 1.00 83.81 140 ARG A C 1
ATOM 1107 O O . ARG A 1 140 ? -0.938 3.845 -37.398 1.00 83.81 140 ARG A O 1
ATOM 1114 N N . SER A 1 141 ? 0.011 5.177 -35.856 1.00 81.75 141 SER A N 1
ATOM 1115 C CA . SER A 1 141 ? -1.157 6.050 -35.666 1.00 81.75 141 SER A CA 1
ATOM 1116 C C . SER A 1 141 ? -1.501 6.862 -36.920 1.00 81.75 141 SER A C 1
ATOM 1118 O O . SER A 1 141 ? -2.641 7.283 -37.085 1.00 81.75 141 SER A O 1
ATOM 1120 N N . ASN A 1 142 ? -0.531 7.048 -37.822 1.00 77.75 142 ASN A N 1
ATOM 1121 C CA . ASN A 1 142 ? -0.663 7.839 -39.042 1.00 77.75 142 ASN A CA 1
ATOM 1122 C C . ASN A 1 142 ? -0.420 7.012 -40.314 1.00 77.75 142 ASN A C 1
ATOM 1124 O O . ASN A 1 142 ? -0.144 7.600 -41.358 1.00 77.75 142 ASN A O 1
ATOM 1128 N N . TYR A 1 143 ? -0.502 5.674 -40.265 1.00 78.06 143 TYR A N 1
ATOM 1129 C CA . TYR A 1 143 ? -0.019 4.811 -41.357 1.00 78.06 143 TYR A CA 1
ATOM 1130 C C . TYR A 1 143 ? -0.762 5.034 -42.689 1.00 78.06 143 TYR A C 1
ATOM 1132 O O . TYR A 1 143 ? -0.174 4.861 -43.757 1.00 78.06 143 TYR A O 1
ATOM 1140 N N . ASP A 1 144 ? -2.029 5.457 -42.617 1.00 77.06 144 ASP A N 1
ATOM 1141 C CA . ASP A 1 144 ? -2.872 5.825 -43.762 1.00 77.06 144 ASP A CA 1
ATOM 1142 C C . ASP A 1 144 ? -2.577 7.235 -44.308 1.00 77.06 144 ASP A C 1
ATOM 1144 O O . ASP A 1 144 ? -3.092 7.632 -45.357 1.00 77.06 144 ASP A O 1
ATOM 1148 N N . SER A 1 145 ? -1.749 8.021 -43.616 1.00 73.38 145 SER A N 1
ATOM 1149 C CA . SER A 1 145 ? -1.353 9.350 -44.065 1.00 73.38 145 SER A CA 1
ATOM 1150 C C . SER A 1 145 ? -0.275 9.261 -45.148 1.00 73.38 145 SER A C 1
ATOM 1152 O O . SER A 1 145 ? 0.708 8.526 -45.050 1.00 73.38 145 SER A O 1
ATOM 1154 N N . SER A 1 146 ? -0.426 10.065 -46.197 1.00 72.62 146 SER A N 1
ATOM 1155 C CA . SER A 1 146 ? 0.609 10.246 -47.221 1.00 72.62 146 SER A CA 1
ATOM 1156 C C . SER A 1 146 ? 1.597 11.354 -46.847 1.00 72.62 146 SER A C 1
ATOM 1158 O O . SER A 1 146 ? 2.180 11.989 -47.731 1.00 72.62 146 SER A O 1
ATOM 1160 N N . ASP A 1 147 ? 1.710 11.685 -45.560 1.00 79.44 147 ASP A N 1
ATOM 1161 C CA . ASP A 1 147 ? 2.520 12.810 -45.132 1.00 79.44 147 ASP A CA 1
ATOM 1162 C C . ASP A 1 147 ? 4.022 12.475 -45.202 1.00 79.44 147 ASP A C 1
ATOM 1164 O O . ASP A 1 147 ? 4.470 11.321 -45.279 1.00 79.44 147 ASP A O 1
ATOM 1168 N N . THR A 1 148 ? 4.833 13.531 -45.262 1.00 80.94 148 THR A N 1
ATOM 1169 C CA . THR A 1 148 ? 6.279 13.381 -45.470 1.00 80.94 148 THR A CA 1
ATOM 1170 C C . THR A 1 148 ? 6.949 12.720 -44.260 1.00 80.94 148 THR A C 1
ATOM 1172 O O . THR A 1 148 ? 7.928 11.992 -44.430 1.00 80.94 148 THR A O 1
ATOM 1175 N N . VAL A 1 149 ? 6.430 12.951 -43.050 1.00 82.50 149 VAL A N 1
ATOM 1176 C CA . VAL A 1 149 ? 6.989 12.439 -41.791 1.00 82.50 149 VAL A CA 1
ATOM 1177 C C . VAL A 1 149 ? 6.756 10.933 -41.676 1.00 82.50 149 VAL A C 1
ATOM 1179 O O . VAL A 1 149 ? 7.725 10.187 -41.545 1.00 82.50 149 VAL A O 1
ATOM 1182 N N . THR A 1 150 ? 5.518 10.463 -41.836 1.00 83.12 150 THR A N 1
ATOM 1183 C CA . THR A 1 150 ? 5.150 9.038 -41.795 1.00 83.12 150 THR A CA 1
ATOM 1184 C C . THR A 1 150 ? 5.892 8.246 -42.867 1.00 83.12 150 THR A C 1
ATOM 1186 O O . THR A 1 150 ? 6.454 7.185 -42.587 1.00 83.12 150 THR A O 1
ATOM 1189 N N . THR A 1 151 ? 5.998 8.789 -44.086 1.00 84.44 151 THR A N 1
ATOM 1190 C CA . THR A 1 151 ? 6.745 8.141 -45.178 1.00 84.44 151 THR A CA 1
ATOM 1191 C C . THR A 1 151 ? 8.228 7.970 -44.836 1.00 84.44 151 THR A C 1
ATOM 1193 O O . THR A 1 151 ? 8.820 6.926 -45.118 1.00 84.44 151 THR A O 1
ATOM 1196 N N . ARG A 1 152 ? 8.852 8.983 -44.221 1.00 87.75 152 ARG A N 1
ATOM 1197 C CA . ARG A 1 152 ? 10.257 8.913 -43.788 1.00 87.75 152 ARG A CA 1
ATOM 1198 C C . ARG A 1 152 ? 10.439 7.917 -42.643 1.00 87.75 152 ARG A C 1
ATOM 1200 O O . ARG A 1 152 ? 11.377 7.126 -42.708 1.00 87.75 152 ARG A O 1
ATOM 1207 N N . LEU A 1 153 ? 9.532 7.908 -41.665 1.00 89.25 153 LEU A N 1
ATOM 1208 C CA . LEU A 1 153 ? 9.554 6.979 -40.531 1.00 89.25 153 LEU A CA 1
ATOM 1209 C C . LEU A 1 153 ? 9.414 5.520 -40.958 1.00 89.25 153 LEU A C 1
ATOM 1211 O O . LEU A 1 153 ? 10.144 4.670 -40.456 1.00 89.25 153 LEU A O 1
ATOM 1215 N N . ARG A 1 154 ? 8.557 5.223 -41.943 1.00 88.56 154 ARG A N 1
ATOM 1216 C CA . ARG A 1 154 ? 8.437 3.868 -42.504 1.00 88.56 154 ARG A CA 1
ATOM 1217 C C . ARG A 1 154 ? 9.789 3.298 -42.936 1.00 88.56 154 ARG A C 1
ATOM 1219 O O . ARG A 1 154 ? 10.051 2.117 -42.748 1.00 88.56 154 ARG A O 1
ATOM 1226 N N . ASN A 1 155 ? 10.653 4.144 -43.497 1.00 91.19 155 ASN A N 1
ATOM 1227 C CA . ASN A 1 155 ? 11.965 3.740 -43.994 1.00 91.19 155 ASN A CA 1
ATOM 1228 C C . ASN A 1 155 ? 13.005 3.540 -42.884 1.00 91.19 155 ASN A C 1
ATOM 1230 O O . ASN A 1 155 ? 14.123 3.130 -43.190 1.00 91.19 155 ASN A O 1
ATOM 1234 N N . TRP A 1 156 ? 12.691 3.842 -41.622 1.00 94.06 156 TRP A N 1
ATOM 1235 C CA . TRP A 1 156 ? 13.601 3.631 -40.493 1.00 94.06 156 TRP A CA 1
ATOM 1236 C C . TRP A 1 156 ? 13.555 2.203 -39.963 1.00 94.06 156 TRP A C 1
ATOM 1238 O O . TRP A 1 156 ? 14.577 1.706 -39.492 1.00 94.06 156 TRP A O 1
ATOM 1248 N N . PHE A 1 157 ? 12.403 1.541 -40.057 1.00 95.31 157 PHE A N 1
ATOM 1249 C CA . PHE A 1 157 ? 12.164 0.249 -39.423 1.00 95.31 157 PHE A CA 1
ATOM 1250 C C . PHE A 1 157 ? 12.443 -0.917 -40.372 1.00 95.31 157 PHE A C 1
ATOM 1252 O O . PHE A 1 157 ? 12.044 -0.906 -41.537 1.00 95.31 157 PHE A O 1
ATOM 1259 N N . GLY A 1 158 ? 13.159 -1.921 -39.870 1.00 94.88 158 GLY A N 1
ATOM 1260 C CA . GLY A 1 158 ? 13.426 -3.160 -40.594 1.00 94.88 158 GLY A CA 1
ATOM 1261 C C . GLY A 1 158 ? 12.333 -4.224 -40.389 1.00 94.88 158 GLY A C 1
ATOM 1262 O O . GLY A 1 158 ? 11.392 -4.018 -39.617 1.00 94.88 158 GLY A O 1
ATOM 1263 N N . PRO A 1 159 ? 12.450 -5.384 -41.064 1.00 94.56 159 PRO A N 1
ATOM 1264 C CA . PRO A 1 159 ? 11.460 -6.464 -41.010 1.00 94.56 159 PRO A CA 1
ATOM 1265 C C . PRO A 1 159 ? 11.120 -6.973 -39.605 1.00 94.56 159 PRO A C 1
ATOM 1267 O O . PRO A 1 159 ? 9.985 -7.385 -39.371 1.00 94.56 159 PRO A O 1
ATOM 1270 N N . ALA A 1 160 ? 12.056 -6.924 -38.650 1.00 94.19 160 ALA A N 1
ATOM 1271 C CA . ALA A 1 160 ? 11.800 -7.394 -37.289 1.00 94.19 160 ALA A CA 1
ATOM 1272 C C . ALA A 1 160 ? 10.750 -6.546 -36.549 1.00 94.19 160 ALA A C 1
ATOM 1274 O O . ALA A 1 160 ? 10.134 -7.042 -35.609 1.00 94.19 160 ALA A O 1
ATOM 1275 N N . MET A 1 161 ? 10.514 -5.301 -36.981 1.00 93.19 161 MET A N 1
ATOM 1276 C CA . MET A 1 161 ? 9.486 -4.420 -36.418 1.00 93.19 161 MET A CA 1
ATOM 1277 C C . MET A 1 161 ? 8.081 -4.668 -36.976 1.00 93.19 161 MET A C 1
ATOM 1279 O O . MET A 1 161 ? 7.122 -4.196 -36.371 1.00 93.19 161 MET A O 1
ATOM 1283 N N . ALA A 1 162 ? 7.922 -5.423 -38.070 1.00 91.00 162 ALA A N 1
ATOM 1284 C CA . ALA A 1 162 ? 6.618 -5.629 -38.710 1.00 91.00 162 ALA A CA 1
ATOM 1285 C C . ALA A 1 162 ? 5.505 -6.100 -37.743 1.00 91.00 162 ALA A C 1
ATOM 1287 O O . ALA A 1 162 ? 4.447 -5.473 -37.749 1.00 91.00 162 ALA A O 1
ATOM 1288 N N . PRO A 1 163 ? 5.732 -7.075 -36.830 1.00 90.38 163 PRO A N 1
ATOM 1289 C CA . PRO A 1 163 ? 4.695 -7.507 -35.886 1.00 90.38 163 PRO A CA 1
ATOM 1290 C C . PRO A 1 163 ? 4.210 -6.402 -34.937 1.00 90.38 163 PRO A C 1
ATOM 1292 O O . PRO A 1 163 ? 3.060 -6.411 -34.511 1.00 90.38 163 PRO A O 1
ATOM 1295 N N . TYR A 1 164 ? 5.075 -5.441 -34.598 1.00 89.75 164 TYR A N 1
ATOM 1296 C CA . TYR A 1 164 ? 4.692 -4.284 -33.789 1.00 89.75 164 TYR A CA 1
ATOM 1297 C C . TYR A 1 164 ? 3.951 -3.222 -34.609 1.00 89.75 164 TYR A C 1
ATOM 1299 O O . TYR A 1 164 ? 3.036 -2.587 -34.100 1.00 89.75 164 TYR A O 1
ATOM 1307 N N . LEU A 1 165 ? 4.323 -3.026 -35.876 1.00 86.62 165 LEU A N 1
ATOM 1308 C CA . LEU A 1 165 ? 3.679 -2.033 -36.743 1.00 86.62 165 LEU A CA 1
ATOM 1309 C C . LEU A 1 165 ? 2.265 -2.461 -37.166 1.00 86.62 165 LEU A C 1
ATOM 1311 O O . LEU A 1 165 ? 1.404 -1.604 -37.343 1.00 86.62 165 LEU A O 1
ATOM 1315 N N . GLU A 1 166 ? 2.029 -3.767 -37.301 1.00 83.69 166 GLU A N 1
ATOM 1316 C CA . GLU A 1 166 ? 0.718 -4.350 -37.626 1.00 83.69 166 GLU A CA 1
ATOM 1317 C C . GLU A 1 166 ? -0.152 -4.610 -36.376 1.00 83.69 166 GLU A C 1
ATOM 1319 O O . GLU A 1 166 ? -1.366 -4.707 -36.506 1.00 83.69 166 GLU A O 1
ATOM 1324 N N . ASP A 1 167 ? 0.479 -4.708 -35.195 1.00 80.00 167 ASP A N 1
ATOM 1325 C CA . ASP A 1 167 ? -0.044 -4.982 -33.840 1.00 80.00 167 ASP A CA 1
ATOM 1326 C C . ASP A 1 167 ? -1.384 -5.735 -33.754 1.00 80.00 167 ASP A C 1
ATOM 1328 O O . ASP A 1 167 ? -2.467 -5.156 -33.839 1.00 80.00 167 ASP A O 1
ATOM 1332 N N . SER A 1 168 ? -1.322 -7.031 -33.450 1.00 76.69 168 SER A N 1
ATOM 1333 C CA . SER A 1 168 ? -2.502 -7.833 -33.120 1.00 76.69 168 SER A CA 1
ATOM 1334 C C . SER A 1 168 ? -2.599 -8.110 -31.618 1.00 76.69 168 SER A C 1
ATOM 1336 O O . SER A 1 168 ? -1.652 -8.627 -31.014 1.00 76.69 168 SER A O 1
ATOM 1338 N N . THR A 1 169 ? -3.770 -7.849 -31.036 1.00 85.94 169 THR A N 1
ATOM 1339 C CA . THR A 1 169 ? -4.091 -8.230 -29.654 1.00 85.94 169 THR A CA 1
ATOM 1340 C C . THR A 1 169 ? -4.598 -9.669 -29.596 1.00 85.94 169 THR A C 1
ATOM 1342 O O . THR A 1 169 ? -5.515 -10.040 -30.327 1.00 85.94 169 THR A O 1
ATOM 1345 N N . VAL A 1 170 ? -4.028 -10.465 -28.695 1.00 87.44 170 VAL A N 1
ATOM 1346 C CA . VAL A 1 170 ? -4.467 -11.826 -28.372 1.00 87.44 170 VAL A CA 1
ATOM 1347 C C . VAL A 1 170 ? -5.054 -11.838 -26.965 1.00 87.44 170 VAL A C 1
ATOM 1349 O O . VAL A 1 170 ? -4.418 -11.377 -26.016 1.00 87.44 170 VAL A O 1
ATOM 1352 N N . GLU A 1 171 ? -6.261 -12.380 -26.821 1.00 86.56 171 GLU A N 1
ATOM 1353 C CA . GLU A 1 171 ? -6.899 -12.600 -25.522 1.00 86.56 171 GLU A CA 1
ATOM 1354 C C . GLU A 1 171 ? -6.531 -13.978 -24.953 1.00 86.56 171 GLU A C 1
ATOM 1356 O O . GLU A 1 171 ? -6.610 -15.001 -25.630 1.00 86.56 171 GLU A O 1
ATOM 1361 N N . LEU A 1 172 ? -6.142 -13.995 -23.681 1.00 83.19 172 LEU A N 1
ATOM 1362 C CA . LEU A 1 172 ? -5.721 -15.151 -22.897 1.00 83.19 172 LEU A CA 1
ATOM 1363 C C . LEU A 1 172 ? -6.648 -15.264 -21.681 1.00 83.19 172 LEU A C 1
ATOM 1365 O O . LEU A 1 172 ? -6.362 -14.757 -20.591 1.00 83.19 172 LEU A O 1
ATOM 1369 N N . ALA A 1 173 ? -7.796 -15.912 -21.881 1.00 74.19 173 ALA A N 1
ATOM 1370 C CA . ALA A 1 173 ? -8.746 -16.181 -20.808 1.00 74.19 173 ALA A CA 1
ATOM 1371 C C . ALA A 1 173 ? -8.161 -17.207 -19.824 1.00 74.19 173 ALA A C 1
ATOM 1373 O O . ALA A 1 173 ? -7.784 -18.312 -20.215 1.00 74.19 173 ALA A O 1
ATOM 1374 N N . VAL A 1 174 ? -8.106 -16.846 -18.540 1.00 74.06 174 VAL A N 1
ATOM 1375 C CA . VAL A 1 174 ? -7.660 -17.731 -17.457 1.00 74.06 174 VAL A CA 1
ATOM 1376 C C . VAL A 1 174 ? -8.828 -17.974 -16.513 1.00 74.06 174 VAL A C 1
ATOM 1378 O O . VAL A 1 174 ? -9.523 -17.044 -16.112 1.00 74.06 174 VAL A O 1
ATOM 1381 N N . ASN A 1 175 ? -9.054 -19.242 -16.184 1.00 72.56 175 ASN A N 1
ATOM 1382 C CA . ASN A 1 175 ? -9.992 -19.659 -15.153 1.00 72.56 175 ASN A CA 1
ATOM 1383 C C . ASN A 1 175 ? -9.231 -20.530 -14.155 1.00 72.56 175 ASN A C 1
ATOM 1385 O O . ASN A 1 175 ? -8.757 -21.610 -14.518 1.00 72.56 175 ASN A O 1
ATOM 1389 N N . ASP A 1 176 ? -9.157 -20.066 -12.908 1.00 63.59 176 ASP A N 1
ATOM 1390 C CA . ASP A 1 176 ? -8.381 -20.673 -11.821 1.00 63.59 176 ASP A CA 1
ATOM 1391 C C . ASP A 1 176 ? -8.791 -22.121 -11.514 1.00 63.59 176 ASP A C 1
ATOM 1393 O O . ASP A 1 176 ? -7.970 -22.924 -11.077 1.00 63.59 176 ASP A O 1
ATOM 1397 N N . GLN A 1 177 ? -10.038 -22.508 -11.808 1.00 68.69 177 GLN A N 1
ATOM 1398 C CA . GLN A 1 177 ? -10.508 -23.891 -11.646 1.00 68.69 177 GLN A CA 1
ATOM 1399 C C . GLN A 1 177 ? -9.962 -24.837 -12.726 1.00 68.69 177 GLN A C 1
ATOM 1401 O O . GLN A 1 177 ? -9.996 -26.056 -12.568 1.00 68.69 177 GLN A O 1
ATOM 1406 N N . THR A 1 178 ? -9.474 -24.281 -13.835 1.00 72.44 178 THR A N 1
ATOM 1407 C CA . THR A 1 178 ? -9.004 -25.015 -15.019 1.00 72.44 178 THR A CA 1
ATOM 1408 C C . THR A 1 178 ? -7.549 -24.708 -15.377 1.00 72.44 178 THR A C 1
ATOM 1410 O O . THR A 1 178 ? -7.052 -25.219 -16.382 1.00 72.44 178 THR A O 1
ATOM 1413 N N . ASP A 1 179 ? -6.849 -23.910 -14.561 1.00 80.56 179 ASP A N 1
ATOM 1414 C CA . ASP A 1 179 ? -5.473 -23.482 -14.816 1.00 80.56 179 ASP A CA 1
ATOM 1415 C C . ASP A 1 179 ? -4.444 -24.586 -14.517 1.00 80.56 179 ASP A C 1
ATOM 1417 O O . ASP A 1 179 ? -3.655 -24.545 -13.572 1.00 80.56 179 ASP A O 1
ATOM 1421 N N . THR A 1 180 ? -4.488 -25.642 -15.326 1.00 86.38 180 THR A N 1
ATOM 1422 C CA . THR A 1 180 ? -3.573 -26.780 -15.219 1.00 86.38 180 THR A CA 1
ATOM 1423 C C . THR A 1 180 ? -2.160 -26.414 -15.697 1.00 86.38 180 THR A C 1
ATOM 1425 O O . THR A 1 180 ? -2.003 -25.533 -16.546 1.00 86.38 180 THR A O 1
ATOM 1428 N N . PRO A 1 181 ? -1.112 -27.149 -15.270 1.00 88.50 181 PRO A N 1
ATOM 1429 C CA . PRO A 1 181 ? 0.237 -26.976 -15.815 1.00 88.50 181 PRO A CA 1
ATOM 1430 C C . PRO A 1 181 ? 0.310 -27.083 -17.348 1.00 88.50 181 PRO A C 1
ATOM 1432 O O . PRO A 1 181 ? 1.147 -26.436 -17.967 1.00 88.50 181 PRO A O 1
ATOM 1435 N N . ALA A 1 182 ? -0.570 -27.872 -17.977 1.00 88.25 182 ALA A N 1
ATOM 1436 C CA . ALA A 1 182 ? -0.646 -27.972 -19.434 1.00 88.25 182 ALA A CA 1
ATOM 1437 C C . ALA A 1 182 ? -1.184 -26.678 -20.072 1.00 88.25 182 ALA A C 1
ATOM 1439 O O . ALA A 1 182 ? -0.573 -26.168 -21.008 1.00 88.25 182 ALA A O 1
ATOM 1440 N N . ALA A 1 183 ? -2.261 -26.110 -19.518 1.00 86.75 183 ALA A N 1
ATOM 1441 C CA . ALA A 1 183 ? -2.810 -24.825 -19.960 1.00 86.75 183 ALA A CA 1
ATOM 1442 C C . ALA A 1 183 ? -1.803 -23.676 -19.763 1.00 86.75 183 ALA A C 1
ATOM 1444 O O . ALA A 1 183 ? -1.662 -22.805 -20.618 1.00 86.75 183 ALA A O 1
ATOM 1445 N N . GLN A 1 184 ? -1.043 -23.707 -18.666 1.00 89.94 184 GLN A N 1
ATOM 1446 C CA . GLN A 1 184 ? 0.062 -22.780 -18.412 1.00 89.94 184 GLN A CA 1
ATOM 1447 C C . GLN A 1 184 ? 1.145 -22.853 -19.499 1.00 89.94 184 GLN A C 1
ATOM 1449 O O . GLN A 1 184 ? 1.568 -21.818 -20.010 1.00 89.94 184 GLN A O 1
ATOM 1454 N N . GLN A 1 185 ? 1.573 -24.055 -19.894 1.00 90.50 185 GLN A N 1
ATOM 1455 C CA . GLN A 1 185 ? 2.573 -24.230 -20.956 1.00 90.50 185 GLN A CA 1
ATOM 1456 C C . GLN A 1 185 ? 2.056 -23.802 -22.336 1.00 90.50 185 GLN A C 1
ATOM 1458 O O . GLN A 1 185 ? 2.801 -23.201 -23.109 1.00 90.50 185 GLN A O 1
ATOM 1463 N N . GLU A 1 186 ? 0.780 -24.046 -22.636 1.00 88.94 186 GLU A N 1
ATOM 1464 C CA . GLU A 1 186 ? 0.145 -23.550 -23.862 1.00 88.94 186 GLU A CA 1
ATOM 1465 C C . GLU A 1 186 ? 0.170 -22.015 -23.922 1.00 88.94 186 GLU A C 1
ATOM 1467 O O . GLU A 1 186 ? 0.560 -21.439 -24.940 1.00 88.94 186 GLU A O 1
ATOM 1472 N N . ARG A 1 187 ? -0.125 -21.336 -22.804 1.00 90.62 187 ARG A N 1
ATOM 1473 C CA . ARG A 1 187 ? -0.013 -19.872 -22.722 1.00 90.62 187 ARG A CA 1
ATOM 1474 C C . ARG A 1 187 ? 1.412 -19.374 -22.930 1.00 90.62 187 ARG A C 1
ATOM 1476 O O . ARG A 1 187 ? 1.590 -18.367 -23.608 1.00 90.62 187 ARG A O 1
ATOM 1483 N N . VAL A 1 188 ? 2.427 -20.069 -22.412 1.00 91.44 188 VAL A N 1
ATOM 1484 C CA . VAL A 1 188 ? 3.838 -19.716 -22.668 1.00 91.44 188 VAL A CA 1
ATOM 1485 C C . VAL A 1 188 ? 4.152 -19.777 -24.163 1.00 91.44 188 VAL A C 1
ATOM 1487 O O . VAL A 1 188 ? 4.797 -18.868 -24.683 1.00 91.44 188 VAL A O 1
ATOM 1490 N N . ALA A 1 189 ? 3.665 -20.799 -24.873 1.00 90.94 189 ALA A N 1
ATOM 1491 C CA . ALA A 1 189 ? 3.872 -20.921 -26.315 1.00 90.94 189 ALA A CA 1
ATOM 1492 C C . ALA A 1 189 ? 3.212 -19.773 -27.100 1.00 90.94 189 ALA A C 1
ATOM 1494 O O . ALA A 1 189 ? 3.838 -19.217 -28.002 1.00 90.94 189 ALA A O 1
ATOM 1495 N N . ILE A 1 190 ? 1.991 -19.375 -26.722 1.00 90.38 190 ILE A N 1
ATOM 1496 C CA . ILE A 1 190 ? 1.292 -18.226 -27.324 1.00 90.38 190 ILE A CA 1
ATOM 1497 C C . ILE A 1 190 ? 2.014 -16.910 -27.005 1.00 90.38 190 ILE A C 1
ATOM 1499 O O . ILE A 1 190 ? 2.091 -16.025 -27.854 1.00 90.38 190 ILE A O 1
ATOM 1503 N N . TYR A 1 191 ? 2.568 -16.777 -25.798 1.00 90.94 191 TYR A N 1
ATOM 1504 C CA . TYR A 1 191 ? 3.207 -15.547 -25.330 1.00 90.94 191 TYR A CA 1
ATOM 1505 C C . TYR A 1 191 ? 4.664 -15.384 -25.819 1.00 90.94 191 TYR A C 1
ATOM 1507 O O . TYR A 1 191 ? 5.214 -14.281 -25.820 1.00 90.94 191 TYR A O 1
ATOM 1515 N N . ALA A 1 192 ? 5.305 -16.465 -26.277 1.00 90.75 192 ALA A N 1
ATOM 1516 C CA . ALA A 1 192 ? 6.705 -16.479 -26.709 1.00 90.75 192 ALA A CA 1
ATOM 1517 C C . ALA A 1 192 ? 7.088 -15.392 -27.746 1.00 90.75 192 ALA A C 1
ATOM 1519 O O . ALA A 1 192 ? 8.155 -14.787 -27.587 1.00 90.75 192 ALA A O 1
ATOM 1520 N N . PRO A 1 193 ? 6.264 -15.062 -28.766 1.00 91.19 193 PRO A N 1
ATOM 1521 C CA . PRO A 1 193 ? 6.570 -13.987 -29.715 1.00 91.19 193 PRO A CA 1
ATOM 1522 C C . PRO A 1 193 ? 6.709 -12.604 -29.065 1.00 91.19 193 PRO A C 1
ATOM 1524 O O . PRO A 1 193 ? 7.460 -11.770 -29.568 1.00 91.19 193 PRO A O 1
ATOM 1527 N N . TYR A 1 194 ? 6.021 -12.361 -27.947 1.00 92.00 194 TYR A N 1
ATOM 1528 C CA . TYR A 1 194 ? 6.061 -11.092 -27.220 1.00 92.00 194 TYR A CA 1
ATOM 1529 C C . TYR A 1 194 ? 7.296 -10.995 -26.311 1.00 92.00 194 TYR A C 1
ATOM 1531 O O . TYR A 1 194 ? 7.896 -9.926 -26.207 1.00 92.00 194 TYR A O 1
ATOM 1539 N N . LEU A 1 195 ? 7.746 -12.118 -25.732 1.00 89.31 195 LEU A N 1
ATOM 1540 C CA . LEU A 1 195 ? 8.993 -12.186 -24.947 1.00 89.31 195 LEU A CA 1
ATOM 1541 C C . LEU A 1 195 ? 10.245 -11.981 -25.796 1.00 89.31 195 LEU A C 1
ATOM 1543 O O . LEU A 1 195 ? 11.253 -11.480 -25.299 1.00 89.31 195 LEU A O 1
ATOM 1547 N N . ARG A 1 196 ? 10.174 -12.302 -27.095 1.00 91.81 196 ARG A N 1
ATOM 1548 C CA . ARG A 1 196 ? 11.286 -12.109 -28.036 1.00 91.81 196 ARG A CA 1
ATOM 1549 C C . ARG A 1 196 ? 11.831 -10.676 -28.019 1.00 91.81 196 ARG A C 1
ATOM 1551 O O . ARG A 1 196 ? 13.025 -10.488 -28.251 1.00 91.81 196 ARG A O 1
ATOM 1558 N N . TRP A 1 197 ? 11.000 -9.674 -27.723 1.00 94.56 197 TRP A N 1
ATOM 1559 C CA . TRP A 1 197 ? 11.449 -8.288 -27.597 1.00 94.56 197 TRP A CA 1
ATOM 1560 C C . TRP A 1 197 ? 12.530 -8.111 -26.530 1.00 94.56 197 TRP A C 1
ATOM 1562 O O . TRP A 1 197 ? 13.537 -7.459 -26.802 1.00 94.56 197 TRP A O 1
ATOM 1572 N N . ALA A 1 198 ? 12.380 -8.741 -25.362 1.00 93.56 198 ALA A N 1
ATOM 1573 C CA . ALA A 1 198 ? 13.385 -8.671 -24.304 1.00 93.56 198 ALA A CA 1
ATOM 1574 C C . ALA A 1 198 ? 14.738 -9.220 -24.789 1.00 93.56 198 ALA A C 1
ATOM 1576 O O . ALA A 1 198 ? 15.777 -8.601 -24.568 1.00 93.56 198 ALA A O 1
ATOM 1577 N N . ASP A 1 199 ? 14.736 -10.329 -25.534 1.00 93.31 199 ASP A N 1
ATOM 1578 C CA . ASP A 1 199 ? 15.962 -10.915 -26.081 1.00 93.31 199 ASP A CA 1
ATOM 1579 C C . ASP A 1 199 ? 16.613 -10.059 -27.170 1.00 93.31 199 ASP A C 1
ATOM 1581 O O . ASP A 1 199 ? 17.837 -9.905 -27.174 1.00 93.31 199 ASP A O 1
ATOM 1585 N N . LEU A 1 200 ? 15.822 -9.487 -28.081 1.00 95.38 200 LEU A N 1
ATOM 1586 C CA . LEU A 1 200 ? 16.333 -8.615 -29.140 1.00 95.38 200 LEU A CA 1
ATOM 1587 C C . LEU A 1 200 ? 16.978 -7.352 -28.559 1.00 95.38 200 LEU A C 1
ATOM 1589 O O . LEU A 1 200 ? 18.111 -7.011 -28.901 1.00 95.38 200 LEU A O 1
ATOM 1593 N N . PHE A 1 201 ? 16.295 -6.679 -27.634 1.00 95.81 201 PHE A N 1
ATOM 1594 C CA . PHE A 1 201 ? 16.806 -5.454 -27.021 1.00 95.81 201 PHE A CA 1
ATOM 1595 C C . PHE A 1 201 ? 17.960 -5.723 -26.043 1.00 95.81 201 PHE A C 1
ATOM 1597 O O . PHE A 1 201 ? 18.870 -4.898 -25.933 1.00 95.81 201 PHE A O 1
ATOM 1604 N N . ARG A 1 202 ? 18.021 -6.909 -25.423 1.00 94.69 202 ARG A N 1
ATOM 1605 C CA . ARG A 1 202 ? 19.214 -7.379 -24.700 1.00 94.69 202 ARG A CA 1
ATOM 1606 C C . ARG A 1 202 ? 20.417 -7.541 -25.627 1.00 94.69 202 ARG A C 1
ATOM 1608 O O . ARG A 1 202 ? 21.474 -6.986 -25.341 1.00 94.69 202 ARG A O 1
ATOM 1615 N N . GLN A 1 203 ? 20.258 -8.215 -26.769 1.00 95.62 203 GLN A N 1
ATOM 1616 C CA . GLN A 1 203 ? 21.325 -8.360 -27.774 1.00 95.62 203 GLN A CA 1
ATOM 1617 C C . GLN A 1 203 ? 21.778 -7.009 -28.348 1.00 95.62 203 GLN A C 1
ATOM 1619 O O . GLN A 1 203 ? 22.961 -6.820 -28.638 1.00 95.62 203 GLN A O 1
ATOM 1624 N N . ALA A 1 204 ? 20.857 -6.050 -28.465 1.00 96.25 204 ALA A N 1
ATOM 1625 C CA . ALA A 1 204 ? 21.151 -4.687 -28.892 1.00 96.25 204 ALA A CA 1
ATOM 1626 C C . ALA A 1 204 ? 21.847 -3.821 -27.822 1.00 96.25 204 ALA A C 1
ATOM 1628 O O . ALA A 1 204 ? 22.336 -2.747 -28.157 1.00 96.25 204 ALA A O 1
ATOM 1629 N N . GLY A 1 205 ? 21.943 -4.276 -26.566 1.00 94.06 205 GLY A N 1
ATOM 1630 C CA . GLY A 1 205 ? 22.627 -3.569 -25.472 1.00 94.06 205 GLY A CA 1
ATOM 1631 C C . GLY A 1 205 ? 21.736 -2.670 -24.604 1.00 94.06 205 GLY A C 1
ATOM 1632 O O . GLY A 1 205 ? 22.255 -1.883 -23.809 1.00 94.06 205 GLY A O 1
ATOM 1633 N N . PHE A 1 206 ? 20.409 -2.774 -24.730 1.00 93.44 206 PHE A N 1
ATOM 1634 C CA . PHE A 1 206 ? 19.451 -2.029 -23.900 1.00 93.44 206 PHE A CA 1
ATOM 1635 C C . PHE A 1 206 ? 19.208 -2.678 -22.532 1.00 93.44 206 PHE A C 1
ATOM 1637 O O . PHE A 1 206 ? 18.776 -2.002 -21.604 1.00 93.44 206 PHE A O 1
ATOM 1644 N N . LEU A 1 207 ? 19.526 -3.965 -22.392 1.00 91.06 207 LEU A N 1
ATOM 1645 C CA . LEU A 1 207 ? 19.508 -4.696 -21.126 1.00 91.06 207 LEU A CA 1
ATOM 1646 C C . LEU A 1 207 ? 20.904 -5.277 -20.842 1.00 91.06 207 LEU A C 1
ATOM 1648 O O . LEU A 1 207 ? 21.653 -5.535 -21.791 1.00 91.06 207 LEU A O 1
ATOM 1652 N N . PRO A 1 208 ? 21.271 -5.518 -19.570 1.00 88.31 208 PRO A N 1
ATOM 1653 C CA . PRO A 1 208 ? 22.468 -6.287 -19.236 1.00 88.31 208 PRO A CA 1
ATOM 1654 C C . PRO A 1 208 ? 22.456 -7.673 -19.904 1.00 88.31 208 PRO A C 1
ATOM 1656 O O . PRO A 1 208 ? 21.413 -8.316 -19.990 1.00 88.31 208 PRO A O 1
ATOM 1659 N N . GLU A 1 209 ? 23.613 -8.184 -20.335 1.00 86.06 209 GLU A N 1
ATOM 1660 C CA . GLU A 1 209 ? 23.694 -9.475 -21.051 1.00 86.06 209 GLU A CA 1
ATOM 1661 C C . GLU A 1 209 ? 23.144 -10.657 -20.233 1.00 86.06 209 GLU A C 1
ATOM 1663 O O . GLU A 1 209 ? 22.531 -11.580 -20.776 1.00 86.06 209 GLU A O 1
ATOM 1668 N N . THR A 1 210 ? 23.330 -10.607 -18.912 1.00 83.75 210 THR A N 1
ATOM 1669 C CA . THR A 1 210 ? 22.849 -11.611 -17.955 1.00 83.75 210 THR A CA 1
ATOM 1670 C C . THR A 1 210 ? 21.402 -11.391 -17.515 1.00 83.75 210 THR A C 1
ATOM 1672 O O . THR A 1 210 ? 20.898 -12.166 -16.702 1.00 83.75 210 THR A O 1
ATOM 1675 N N . ASP A 1 211 ? 20.745 -10.328 -17.983 1.00 84.94 211 ASP A N 1
ATOM 1676 C CA . ASP A 1 211 ? 19.366 -10.043 -17.609 1.00 84.94 211 ASP A CA 1
ATOM 1677 C C . ASP A 1 211 ? 18.419 -11.086 -18.205 1.00 84.94 211 ASP A C 1
ATOM 1679 O O . ASP A 1 211 ? 18.487 -11.432 -19.387 1.00 84.94 211 ASP A O 1
ATOM 1683 N N . SER A 1 212 ? 17.554 -11.622 -17.353 1.00 85.44 212 SER A N 1
ATOM 1684 C CA . SER A 1 212 ? 16.531 -12.596 -17.727 1.00 85.44 212 SER A CA 1
ATOM 1685 C C . SER A 1 212 ? 15.237 -12.390 -16.942 1.00 85.44 212 SER A C 1
ATOM 1687 O O . SER A 1 212 ? 14.385 -13.272 -16.954 1.00 85.44 212 SER A O 1
ATOM 1689 N N . VAL A 1 213 ? 15.069 -11.243 -16.269 1.00 84.88 213 VAL A N 1
ATOM 1690 C CA . VAL A 1 213 ? 13.989 -11.030 -15.292 1.00 84.88 213 VAL A CA 1
ATOM 1691 C C . VAL A 1 213 ? 12.616 -11.200 -15.940 1.00 84.88 213 VAL A C 1
ATOM 1693 O O . VAL A 1 213 ? 11.808 -11.987 -15.453 1.00 84.88 213 VAL A O 1
ATOM 1696 N N . ILE A 1 214 ? 12.387 -10.553 -17.086 1.00 87.62 214 ILE A N 1
ATOM 1697 C CA . ILE A 1 214 ? 11.121 -10.643 -17.832 1.00 87.62 214 ILE A CA 1
ATOM 1698 C C . ILE A 1 214 ? 10.869 -12.081 -18.313 1.00 87.62 214 ILE A C 1
ATOM 1700 O O . ILE A 1 214 ? 9.784 -12.629 -18.122 1.00 87.62 214 ILE A O 1
ATOM 1704 N N . ASN A 1 215 ? 11.889 -12.730 -18.882 1.00 87.56 215 ASN A N 1
ATOM 1705 C CA . ASN A 1 215 ? 11.782 -14.103 -19.383 1.00 87.56 215 ASN A CA 1
ATOM 1706 C C . ASN A 1 215 ? 11.460 -15.094 -18.254 1.00 87.56 215 ASN A C 1
ATOM 1708 O O . ASN A 1 215 ? 10.589 -15.949 -18.402 1.00 87.56 215 ASN A O 1
ATOM 1712 N N . VAL A 1 216 ? 12.129 -14.959 -17.105 1.00 87.25 216 VAL A N 1
ATOM 1713 C CA . VAL A 1 216 ? 11.879 -15.771 -15.908 1.00 87.25 216 VAL A CA 1
ATOM 1714 C C . VAL A 1 216 ? 10.510 -15.459 -15.318 1.00 87.25 216 VAL A C 1
ATOM 1716 O O . VAL A 1 216 ? 9.838 -16.369 -14.854 1.00 87.25 216 VAL A O 1
ATOM 1719 N N . TYR A 1 217 ? 10.034 -14.220 -15.352 1.00 86.94 217 TYR A N 1
ATOM 1720 C CA . TYR A 1 217 ? 8.714 -13.903 -14.816 1.00 86.94 217 TYR A CA 1
ATOM 1721 C C . TYR A 1 217 ? 7.585 -14.625 -15.568 1.00 86.94 217 TYR A C 1
ATOM 1723 O O . TYR A 1 217 ? 6.641 -15.108 -14.944 1.00 86.94 217 TYR A O 1
ATOM 1731 N N . TYR A 1 218 ? 7.706 -14.784 -16.887 1.00 88.31 218 TYR A N 1
ATOM 1732 C CA . TYR A 1 218 ? 6.674 -15.409 -17.720 1.00 88.31 218 TYR A CA 1
ATOM 1733 C C . TYR A 1 218 ? 6.927 -16.893 -18.063 1.00 88.31 218 TYR A C 1
ATOM 1735 O O . TYR A 1 218 ? 6.067 -17.527 -18.669 1.00 88.31 218 TYR A O 1
ATOM 1743 N N . HIS A 1 219 ? 8.052 -17.491 -17.643 1.00 86.00 219 HIS A N 1
ATOM 1744 C CA . HIS A 1 219 ? 8.496 -18.825 -18.099 1.00 86.00 219 HIS A CA 1
ATOM 1745 C C . HIS A 1 219 ? 7.526 -19.995 -17.847 1.00 86.00 219 HIS A C 1
ATOM 1747 O O . HIS A 1 219 ? 7.630 -21.026 -18.508 1.00 86.00 219 HIS A O 1
ATOM 1753 N N . ASN A 1 220 ? 6.633 -19.884 -16.859 1.00 83.81 220 ASN A N 1
ATOM 1754 C CA . ASN A 1 220 ? 5.758 -20.977 -16.424 1.00 83.81 220 ASN A CA 1
ATOM 1755 C C . ASN A 1 220 ? 4.266 -20.692 -16.628 1.00 83.81 220 ASN A C 1
ATOM 1757 O O . ASN A 1 220 ? 3.447 -21.436 -16.104 1.00 83.81 220 ASN A O 1
ATOM 1761 N N . GLY A 1 221 ? 3.905 -19.607 -17.319 1.00 84.38 221 GLY A N 1
ATOM 1762 C CA . GLY A 1 221 ? 2.519 -19.293 -17.676 1.00 84.38 221 GLY A CA 1
ATOM 1763 C C . GLY A 1 221 ? 1.607 -18.829 -16.537 1.00 84.38 221 GLY A C 1
ATOM 1764 O O . GLY A 1 221 ? 0.498 -18.372 -16.815 1.00 84.38 221 GLY A O 1
ATOM 1765 N N . LYS A 1 222 ? 2.048 -18.889 -15.273 1.00 82.38 222 LYS A N 1
ATOM 1766 C CA . LYS A 1 222 ? 1.240 -18.458 -14.116 1.00 82.38 222 LYS A CA 1
ATOM 1767 C C . LYS A 1 222 ? 0.944 -16.963 -14.120 1.00 82.38 222 LYS A C 1
ATOM 1769 O O . LYS A 1 222 ? -0.137 -16.550 -13.727 1.00 82.38 222 LYS A O 1
ATOM 1774 N N . ASN A 1 223 ? 1.893 -16.169 -14.607 1.00 82.19 223 ASN A N 1
ATOM 1775 C CA . ASN A 1 223 ? 1.770 -14.715 -14.674 1.00 82.19 223 ASN A CA 1
ATOM 1776 C C . ASN A 1 223 ? 1.233 -14.235 -16.036 1.00 82.19 223 ASN A C 1
ATOM 1778 O O . ASN A 1 223 ? 1.310 -13.053 -16.343 1.00 82.19 223 ASN A O 1
ATOM 1782 N N . ILE A 1 224 ? 0.732 -15.150 -16.877 1.00 85.81 224 ILE A N 1
ATOM 1783 C CA . ILE A 1 224 ? 0.201 -14.841 -18.208 1.00 85.81 224 ILE A CA 1
ATOM 1784 C C . ILE A 1 224 ? -1.324 -14.939 -18.163 1.00 85.81 224 ILE A C 1
ATOM 1786 O O . ILE A 1 224 ? -1.873 -16.041 -18.174 1.00 85.81 224 ILE A O 1
ATOM 1790 N N . TYR A 1 225 ? -1.994 -13.790 -18.133 1.00 83.62 225 TYR A N 1
ATOM 1791 C CA . TYR A 1 225 ? -3.452 -13.665 -18.118 1.00 83.62 225 TYR A CA 1
ATOM 1792 C C . TYR A 1 225 ? -3.892 -12.355 -18.790 1.00 83.62 225 TYR A C 1
ATOM 1794 O O . TYR A 1 225 ? -3.112 -11.408 -18.887 1.00 83.62 225 TYR A O 1
ATOM 1802 N N . GLY A 1 226 ? -5.146 -12.283 -19.245 1.00 84.69 226 GLY A N 1
ATOM 1803 C CA . GLY A 1 226 ? -5.708 -11.072 -19.852 1.00 84.69 226 GLY A CA 1
ATOM 1804 C C . GLY A 1 226 ? -5.385 -10.961 -21.340 1.00 84.69 226 GLY A C 1
ATOM 1805 O O . GLY A 1 226 ? -5.443 -11.950 -22.054 1.00 84.69 226 GLY A O 1
ATOM 1806 N N . SER A 1 227 ? -5.074 -9.768 -21.838 1.00 84.19 227 SER A N 1
ATOM 1807 C CA . SER A 1 227 ? -4.768 -9.540 -23.257 1.00 84.19 227 SER A CA 1
ATOM 1808 C C . SER A 1 227 ? -3.307 -9.149 -23.459 1.00 84.19 227 SER A C 1
ATOM 1810 O O . SER A 1 227 ? -2.801 -8.285 -22.740 1.00 84.19 227 SER A O 1
ATOM 1812 N N . VAL A 1 228 ? -2.655 -9.701 -24.480 1.00 88.81 228 VAL A N 1
ATOM 1813 C CA . VAL A 1 228 ? -1.290 -9.335 -24.879 1.00 88.81 228 VAL A CA 1
ATOM 1814 C C . VAL A 1 228 ? -1.272 -8.778 -26.300 1.00 88.81 228 VAL A C 1
ATOM 1816 O O . VAL A 1 228 ? -1.974 -9.263 -27.181 1.00 88.81 228 VAL A O 1
ATOM 1819 N N . SER A 1 229 ? -0.454 -7.755 -26.529 1.00 91.94 229 SER A N 1
ATOM 1820 C CA . SER A 1 229 ? -0.135 -7.229 -27.857 1.00 91.94 229 SER A CA 1
ATOM 1821 C C . SER A 1 229 ? 1.353 -6.876 -27.920 1.00 91.94 229 SER A C 1
ATOM 1823 O O . SER A 1 229 ? 2.013 -6.766 -26.877 1.00 91.94 229 SER A O 1
ATOM 1825 N N . HIS A 1 230 ? 1.909 -6.693 -29.122 1.00 92.38 230 HIS A N 1
ATOM 1826 C CA . HIS A 1 230 ? 3.308 -6.274 -29.251 1.00 92.38 230 HIS A CA 1
ATOM 1827 C C . HIS A 1 230 ? 3.499 -4.864 -28.684 1.00 92.38 230 HIS A C 1
ATOM 1829 O O . HIS A 1 230 ? 4.540 -4.600 -28.079 1.00 92.38 230 HIS A O 1
ATOM 1835 N N . THR A 1 231 ? 2.479 -4.003 -28.791 1.00 88.38 231 THR A N 1
ATOM 1836 C CA . THR A 1 231 ? 2.459 -2.691 -28.127 1.00 88.38 231 THR A CA 1
ATOM 1837 C C . THR A 1 231 ? 2.626 -2.800 -26.617 1.00 88.38 231 THR A C 1
ATOM 1839 O O . THR A 1 231 ? 3.516 -2.161 -26.052 1.00 88.38 231 THR A O 1
ATOM 1842 N N . ASN A 1 232 ? 1.805 -3.616 -25.952 1.00 88.00 232 ASN A N 1
ATOM 1843 C CA . ASN A 1 232 ? 1.860 -3.743 -24.496 1.00 88.00 232 ASN A CA 1
ATOM 1844 C C . ASN A 1 232 ? 3.200 -4.337 -24.041 1.00 88.00 232 ASN A C 1
ATOM 1846 O O . ASN A 1 232 ? 3.825 -3.800 -23.131 1.00 88.00 232 ASN A O 1
ATOM 1850 N N . ALA A 1 233 ? 3.695 -5.362 -24.742 1.00 90.56 233 ALA A N 1
ATOM 1851 C CA . ALA A 1 233 ? 4.975 -5.992 -24.428 1.00 90.56 233 ALA A CA 1
ATOM 1852 C C . ALA A 1 233 ? 6.167 -5.022 -24.541 1.00 90.56 233 ALA A C 1
ATOM 1854 O O . ALA A 1 233 ? 7.017 -4.986 -23.650 1.00 90.56 233 ALA A O 1
ATOM 1855 N N . LEU A 1 234 ? 6.234 -4.204 -25.601 1.00 91.50 234 LEU A N 1
ATOM 1856 C CA . LEU A 1 234 ? 7.305 -3.210 -25.751 1.00 91.50 234 LEU A CA 1
ATOM 1857 C C . LEU A 1 234 ? 7.175 -2.044 -24.766 1.00 91.50 234 LEU A C 1
ATOM 1859 O O . LEU A 1 234 ? 8.194 -1.559 -24.279 1.00 91.50 234 LEU A O 1
ATOM 1863 N N . ARG A 1 235 ? 5.955 -1.624 -24.409 1.00 87.94 235 ARG A N 1
ATOM 1864 C CA . ARG A 1 235 ? 5.740 -0.620 -23.351 1.00 87.94 235 ARG A CA 1
ATOM 1865 C C . ARG A 1 235 ? 6.191 -1.131 -21.986 1.00 87.94 235 ARG A C 1
ATOM 1867 O O . ARG A 1 235 ? 6.844 -0.393 -21.251 1.00 87.94 235 ARG A O 1
ATOM 1874 N N . ASP A 1 236 ? 5.890 -2.382 -21.655 1.00 88.88 236 ASP A N 1
ATOM 1875 C CA . ASP A 1 236 ? 6.315 -2.994 -20.393 1.00 88.88 236 ASP A CA 1
ATOM 1876 C C . ASP A 1 236 ? 7.832 -3.233 -20.341 1.00 88.88 236 ASP A C 1
ATOM 1878 O O . ASP A 1 236 ? 8.457 -3.016 -19.298 1.00 88.88 236 ASP A O 1
ATOM 1882 N N . LEU A 1 237 ? 8.457 -3.575 -21.474 1.00 92.06 237 LEU A N 1
ATOM 1883 C CA . LEU A 1 237 ? 9.915 -3.574 -21.610 1.00 92.06 237 LEU A CA 1
ATOM 1884 C C . LEU A 1 237 ? 10.502 -2.162 -21.439 1.00 92.06 237 LEU A C 1
ATOM 1886 O O . LEU A 1 237 ? 11.503 -2.001 -20.744 1.00 92.06 237 LEU A O 1
ATOM 1890 N N . GLY A 1 238 ? 9.871 -1.139 -22.020 1.00 90.69 238 GLY A N 1
ATOM 1891 C CA . GLY A 1 238 ? 10.279 0.260 -21.874 1.00 90.69 238 GLY A CA 1
ATOM 1892 C C . GLY A 1 238 ? 10.294 0.707 -20.418 1.00 90.69 238 GLY A C 1
ATOM 1893 O O . GLY A 1 238 ? 11.320 1.182 -19.940 1.00 90.69 238 GLY A O 1
ATOM 1894 N N . LYS A 1 239 ? 9.216 0.432 -19.668 1.00 88.62 239 LYS A N 1
ATOM 1895 C CA . LYS A 1 239 ? 9.160 0.683 -18.214 1.00 88.62 239 LYS A CA 1
ATOM 1896 C C . LYS A 1 239 ? 10.328 0.024 -17.478 1.00 88.62 239 LYS A C 1
ATOM 1898 O O . LYS A 1 239 ? 10.916 0.640 -16.589 1.00 88.62 239 LYS A O 1
ATOM 1903 N N . TYR A 1 240 ? 10.685 -1.205 -17.855 1.00 89.88 240 TYR A N 1
ATOM 1904 C CA . TYR A 1 240 ? 11.813 -1.916 -17.257 1.00 89.88 240 TYR A CA 1
ATOM 1905 C C . TYR A 1 240 ? 13.165 -1.269 -17.585 1.00 89.88 240 TYR A C 1
ATOM 1907 O O . TYR A 1 240 ? 13.986 -1.077 -16.690 1.00 89.88 240 TYR A O 1
ATOM 1915 N N . ILE A 1 241 ? 13.389 -0.870 -18.840 1.00 90.12 241 ILE A N 1
ATOM 1916 C CA . ILE A 1 241 ? 14.601 -0.148 -19.258 1.00 90.12 241 ILE A CA 1
ATOM 1917 C C . ILE A 1 241 ? 14.709 1.189 -18.516 1.00 90.12 241 ILE A C 1
ATOM 1919 O O . ILE A 1 241 ? 15.772 1.509 -17.981 1.00 90.12 241 ILE A O 1
ATOM 1923 N N . THR A 1 242 ? 13.612 1.945 -18.407 1.00 87.44 242 THR A N 1
ATOM 1924 C CA . THR A 1 242 ? 13.564 3.179 -17.612 1.00 87.44 242 THR A CA 1
ATOM 1925 C C . THR A 1 242 ? 13.908 2.907 -16.152 1.00 87.44 242 THR A C 1
ATOM 1927 O O . THR A 1 242 ? 14.693 3.650 -15.565 1.00 87.44 242 THR A O 1
ATOM 1930 N N . TYR A 1 243 ? 13.367 1.840 -15.557 1.00 87.44 243 TYR A N 1
ATOM 1931 C CA . TYR A 1 243 ? 13.728 1.433 -14.201 1.00 87.44 243 TYR A CA 1
ATOM 1932 C C . TYR A 1 243 ? 15.229 1.140 -14.074 1.00 87.44 243 TYR A C 1
ATOM 1934 O O . TYR A 1 243 ? 15.854 1.629 -13.137 1.00 87.44 243 TYR A O 1
ATOM 1942 N N . LEU A 1 244 ? 15.830 0.400 -15.012 1.00 86.94 244 LEU A N 1
ATOM 1943 C CA . LEU A 1 244 ? 17.260 0.077 -14.981 1.00 86.94 244 LEU A CA 1
ATOM 1944 C C . LEU A 1 244 ? 18.149 1.321 -15.115 1.00 86.94 244 LEU A C 1
ATOM 1946 O O . LEU A 1 244 ? 19.186 1.400 -14.458 1.00 86.94 244 LEU A O 1
ATOM 1950 N N . ASP A 1 245 ? 17.739 2.315 -15.901 1.00 87.06 245 ASP A N 1
ATOM 1951 C CA . ASP A 1 245 ? 18.444 3.598 -15.970 1.00 87.06 245 ASP A CA 1
ATOM 1952 C C . ASP A 1 245 ? 18.222 4.439 -14.692 1.00 87.06 245 ASP A C 1
ATOM 1954 O O . ASP A 1 245 ? 19.148 5.066 -14.181 1.00 87.06 245 ASP A O 1
ATOM 1958 N N . LYS A 1 246 ? 17.031 4.401 -14.080 1.00 85.88 246 LYS A N 1
ATOM 1959 C CA . LYS A 1 246 ? 16.787 5.036 -12.768 1.00 85.88 246 LYS A CA 1
ATOM 1960 C C . LYS A 1 246 ? 17.468 4.304 -11.608 1.00 85.88 246 LYS A C 1
ATOM 1962 O O . LYS A 1 246 ? 17.694 4.903 -10.554 1.00 85.88 246 LYS A O 1
ATOM 1967 N N . TYR A 1 247 ? 17.798 3.025 -11.773 1.00 86.50 247 TYR A N 1
ATOM 1968 C CA . TYR A 1 247 ? 18.227 2.128 -10.702 1.00 86.50 247 TYR A CA 1
ATOM 1969 C C . TYR A 1 247 ? 19.350 2.695 -9.819 1.00 86.50 247 TYR A C 1
ATOM 1971 O O . TYR A 1 247 ? 19.223 2.620 -8.596 1.00 86.50 247 TYR A O 1
ATOM 1979 N N . PRO A 1 248 ? 20.421 3.320 -10.350 1.00 85.19 248 PRO A N 1
ATOM 1980 C CA . PRO A 1 248 ? 21.488 3.861 -9.509 1.00 85.19 248 PRO A CA 1
ATOM 1981 C C . PRO A 1 248 ? 21.026 5.007 -8.607 1.00 85.19 248 PRO A C 1
ATOM 1983 O O . PRO A 1 248 ? 21.473 5.089 -7.463 1.00 85.19 248 PRO A O 1
ATOM 1986 N N . TYR A 1 249 ? 20.106 5.853 -9.086 1.00 86.19 249 TYR A N 1
ATOM 1987 C CA . TYR A 1 249 ? 19.482 6.886 -8.260 1.00 86.19 249 TYR A CA 1
ATOM 1988 C C . TYR A 1 249 ? 18.642 6.256 -7.155 1.00 86.19 249 TYR A C 1
ATOM 1990 O O . TYR A 1 249 ? 18.857 6.557 -5.982 1.00 86.19 249 TYR A O 1
ATOM 1998 N N . LEU A 1 250 ? 17.740 5.338 -7.512 1.00 86.44 250 LEU A N 1
ATOM 1999 C CA . LEU A 1 250 ? 16.857 4.663 -6.556 1.00 86.44 250 LEU A CA 1
ATOM 2000 C C . LEU A 1 250 ? 17.665 3.925 -5.480 1.00 86.44 250 LEU A C 1
ATOM 2002 O O . LEU A 1 250 ? 17.401 4.066 -4.287 1.00 86.44 250 LEU A O 1
ATOM 2006 N N . LYS A 1 251 ? 18.727 3.225 -5.889 1.00 86.81 251 LYS A N 1
ATOM 2007 C CA . LYS A 1 251 ? 19.677 2.567 -4.991 1.00 86.81 251 LYS A CA 1
ATOM 2008 C C . LYS A 1 251 ? 20.351 3.553 -4.044 1.00 86.81 251 LYS A C 1
ATOM 2010 O O . LYS A 1 251 ? 20.444 3.287 -2.847 1.00 86.81 251 LYS A O 1
ATOM 2015 N N . GLN A 1 252 ? 20.816 4.696 -4.548 1.00 86.44 252 GLN A N 1
ATOM 2016 C CA . GLN A 1 252 ? 21.402 5.733 -3.704 1.00 86.44 252 GLN A CA 1
ATOM 2017 C C . GLN A 1 252 ? 20.387 6.264 -2.682 1.00 86.44 252 GLN A C 1
ATOM 2019 O O . GLN A 1 252 ? 20.738 6.410 -1.512 1.00 86.44 252 GLN A O 1
ATOM 2024 N N . GLN A 1 253 ? 19.132 6.493 -3.086 1.00 87.75 253 GLN A N 1
ATOM 2025 C CA . GLN A 1 253 ? 18.070 6.913 -2.167 1.00 87.75 253 GLN A CA 1
ATOM 2026 C C . GLN A 1 253 ? 17.792 5.853 -1.091 1.00 87.75 253 GLN A C 1
ATOM 2028 O O . GLN A 1 253 ? 17.696 6.193 0.087 1.00 87.75 253 GLN A O 1
ATOM 2033 N N . GLN A 1 254 ? 17.745 4.567 -1.453 1.00 88.06 254 GLN A N 1
ATOM 2034 C CA . GLN A 1 254 ? 17.590 3.475 -0.487 1.00 88.06 254 GLN A CA 1
ATOM 2035 C C . GLN A 1 254 ? 18.751 3.412 0.514 1.00 88.06 254 GLN A C 1
ATOM 2037 O O . GLN A 1 254 ? 18.518 3.291 1.715 1.00 88.06 254 GLN A O 1
ATOM 2042 N N . LEU A 1 255 ? 19.997 3.550 0.053 1.00 87.88 255 LEU A N 1
ATOM 2043 C CA . LEU A 1 255 ? 21.169 3.557 0.934 1.00 87.88 255 LEU A CA 1
ATOM 2044 C C . LEU A 1 255 ? 21.159 4.748 1.909 1.00 87.88 255 LEU A C 1
ATOM 2046 O O . LEU A 1 255 ? 21.451 4.565 3.090 1.00 87.88 255 LEU A O 1
ATOM 2050 N N . LEU A 1 256 ? 20.763 5.942 1.452 1.00 87.00 256 LEU A N 1
ATOM 2051 C CA . LEU A 1 256 ? 20.585 7.118 2.318 1.00 87.00 256 LEU A CA 1
ATOM 2052 C C . LEU A 1 256 ? 19.476 6.901 3.359 1.00 87.00 256 LEU A C 1
ATOM 2054 O O . LEU A 1 256 ? 19.599 7.315 4.517 1.00 87.00 256 LEU A O 1
ATOM 2058 N N . LEU A 1 257 ? 18.396 6.218 2.976 1.00 88.62 257 LEU A N 1
ATOM 2059 C CA . LEU A 1 257 ? 17.348 5.848 3.920 1.00 88.62 257 LEU A CA 1
ATOM 2060 C C . LEU A 1 257 ? 17.860 4.844 4.955 1.00 88.62 257 LEU A C 1
ATOM 2062 O O . LEU A 1 257 ? 17.561 5.033 6.129 1.00 88.62 257 LEU A O 1
ATOM 2066 N N . LEU A 1 258 ? 18.697 3.863 4.594 1.00 89.69 258 LEU A N 1
ATOM 2067 C CA . LEU A 1 258 ? 19.307 2.952 5.577 1.00 89.69 258 LEU A CA 1
ATOM 2068 C C . LEU A 1 258 ? 20.126 3.693 6.644 1.00 89.69 258 LEU A C 1
ATOM 2070 O O . LEU A 1 258 ? 20.027 3.359 7.826 1.00 89.69 258 LEU A O 1
ATOM 2074 N N . ASP A 1 259 ? 20.899 4.714 6.261 1.00 88.50 259 ASP A N 1
ATOM 2075 C CA . ASP A 1 259 ? 21.612 5.573 7.221 1.00 88.50 259 ASP A CA 1
ATOM 2076 C C . ASP A 1 259 ? 20.635 6.243 8.195 1.00 88.50 259 ASP A C 1
ATOM 2078 O O . ASP A 1 259 ? 20.876 6.312 9.402 1.00 88.50 259 ASP A O 1
ATOM 2082 N N . THR A 1 260 ? 19.500 6.704 7.676 1.00 90.56 260 THR A N 1
ATOM 2083 C CA . THR A 1 260 ? 18.478 7.392 8.467 1.00 90.56 260 THR A CA 1
ATOM 2084 C C . THR A 1 260 ? 17.719 6.425 9.382 1.00 90.56 260 THR A C 1
ATOM 2086 O O . THR A 1 260 ? 17.454 6.751 10.540 1.00 90.56 260 THR A O 1
ATOM 2089 N N . LEU A 1 261 ? 17.427 5.208 8.914 1.00 90.69 261 LEU A N 1
ATOM 2090 C CA . LEU A 1 261 ? 16.828 4.135 9.714 1.00 90.69 261 LEU A CA 1
ATOM 2091 C C . LEU A 1 261 ? 17.755 3.697 10.850 1.00 90.69 261 LEU A C 1
ATOM 2093 O O . LEU A 1 261 ? 17.290 3.453 11.965 1.00 90.69 261 LEU A O 1
ATOM 2097 N N . GLN A 1 262 ? 19.062 3.655 10.592 1.00 91.12 262 GLN A N 1
ATOM 2098 C CA . GLN A 1 262 ? 20.065 3.401 11.617 1.00 91.12 262 GLN A CA 1
ATOM 2099 C C . GLN A 1 262 ? 20.075 4.507 12.680 1.00 91.12 262 GLN A C 1
ATOM 2101 O O . GLN A 1 262 ? 20.025 4.223 13.875 1.00 91.12 262 GLN A O 1
ATOM 2106 N N . GLN A 1 263 ? 20.090 5.775 12.262 1.00 89.94 263 GLN A N 1
ATOM 2107 C CA . GLN A 1 263 ? 20.028 6.916 13.185 1.00 89.94 263 GLN A CA 1
ATOM 2108 C C . GLN A 1 263 ? 18.727 6.942 14.002 1.00 89.94 263 GLN A C 1
ATOM 2110 O O . GLN A 1 263 ? 18.727 7.377 15.152 1.00 89.94 263 GLN A O 1
ATOM 2115 N N . ALA A 1 264 ? 17.622 6.459 13.428 1.00 90.06 264 ALA A N 1
ATOM 2116 C CA . ALA A 1 264 ? 16.342 6.290 14.112 1.00 90.06 264 ALA A CA 1
ATOM 2117 C C . ALA A 1 264 ? 16.276 5.031 15.004 1.00 90.06 264 ALA A C 1
ATOM 2119 O O . ALA A 1 264 ? 15.236 4.764 15.611 1.00 90.06 264 ALA A O 1
ATOM 2120 N N . GLY A 1 265 ? 17.358 4.250 15.083 1.00 89.75 265 GLY A N 1
ATOM 2121 C CA . GLY A 1 265 ? 17.469 3.060 15.924 1.00 89.75 265 GLY A CA 1
ATOM 2122 C C . GLY A 1 265 ? 16.637 1.865 15.455 1.00 89.75 265 GLY A C 1
ATOM 2123 O O . GLY A 1 265 ? 16.368 0.978 16.261 1.00 89.75 265 GLY A O 1
ATOM 2124 N N . LEU A 1 266 ? 16.190 1.842 14.193 1.00 90.31 266 LEU A N 1
ATOM 2125 C CA . LEU A 1 266 ? 15.434 0.708 13.652 1.00 90.31 266 LEU A CA 1
ATOM 2126 C C . LEU A 1 266 ? 16.350 -0.483 13.327 1.00 90.31 266 LEU A C 1
ATOM 2128 O O . LEU A 1 266 ? 16.010 -1.630 13.614 1.00 90.31 266 LEU A O 1
ATOM 2132 N N . ILE A 1 267 ? 17.521 -0.192 12.761 1.00 91.44 267 ILE A N 1
ATOM 2133 C CA . ILE A 1 267 ? 18.585 -1.157 12.469 1.00 91.44 267 ILE A CA 1
ATOM 2134 C C . ILE A 1 267 ? 19.863 -0.739 13.196 1.00 91.44 267 ILE A C 1
ATOM 2136 O O . ILE A 1 267 ? 20.138 0.451 13.344 1.00 91.44 267 ILE A O 1
ATOM 2140 N N . ASP A 1 268 ? 20.646 -1.710 13.658 1.00 90.44 268 ASP A N 1
ATOM 2141 C CA . ASP A 1 268 ? 21.980 -1.450 14.206 1.00 90.44 268 ASP A CA 1
ATOM 2142 C C . ASP A 1 268 ? 23.058 -1.499 13.104 1.00 90.44 268 ASP A C 1
ATOM 2144 O O . ASP A 1 268 ? 22.772 -1.804 11.942 1.00 90.44 268 ASP A O 1
ATOM 2148 N N . ASP A 1 269 ? 24.307 -1.161 13.451 1.00 90.62 269 ASP A N 1
ATOM 2149 C CA . ASP A 1 269 ? 25.439 -1.188 12.510 1.00 90.62 269 ASP A CA 1
ATOM 2150 C C . ASP A 1 269 ? 25.580 -2.549 11.816 1.00 90.62 269 ASP A C 1
ATOM 2152 O O . ASP A 1 269 ? 25.781 -2.615 10.603 1.00 90.62 269 ASP A O 1
ATOM 2156 N N . ALA A 1 270 ? 25.457 -3.639 12.577 1.00 91.00 270 ALA A N 1
ATOM 2157 C CA . ALA A 1 270 ? 25.598 -4.992 12.055 1.00 91.00 270 ALA A CA 1
ATOM 2158 C C . ALA A 1 270 ? 24.458 -5.335 11.086 1.00 91.00 270 ALA A C 1
ATOM 2160 O O . ALA A 1 270 ? 24.720 -5.823 9.985 1.00 91.00 270 ALA A O 1
ATOM 2161 N N . GLY A 1 271 ? 23.217 -5.013 11.459 1.00 89.50 271 GLY A N 1
ATOM 2162 C CA . GLY A 1 271 ? 22.040 -5.183 10.617 1.00 89.50 271 GLY A CA 1
ATOM 2163 C C . GLY A 1 271 ? 22.161 -4.402 9.313 1.00 89.50 271 GLY A C 1
ATOM 2164 O O . GLY A 1 271 ? 21.969 -4.961 8.239 1.00 89.50 271 GLY A O 1
ATOM 2165 N N . LYS A 1 272 ? 22.600 -3.142 9.366 1.00 91.25 272 LYS A N 1
ATOM 2166 C CA . LYS A 1 272 ? 22.841 -2.342 8.159 1.00 91.25 272 LYS A CA 1
ATOM 2167 C C . LYS A 1 272 ? 23.906 -2.955 7.246 1.00 91.25 272 LYS A C 1
ATOM 2169 O O . LYS A 1 272 ? 23.696 -3.023 6.037 1.00 91.25 272 LYS A O 1
ATOM 2174 N N . GLN A 1 273 ? 25.033 -3.417 7.794 1.00 89.75 273 GLN A N 1
ATOM 2175 C CA . GLN A 1 273 ? 26.062 -4.092 6.991 1.00 89.75 273 GLN A CA 1
ATOM 2176 C C . GLN A 1 273 ? 25.527 -5.379 6.354 1.00 89.75 273 GLN A C 1
ATOM 2178 O O . GLN A 1 273 ? 25.839 -5.666 5.202 1.00 89.75 273 GLN A O 1
ATOM 2183 N N . GLN A 1 274 ? 24.681 -6.124 7.066 1.00 88.81 274 GLN A N 1
ATOM 2184 C CA . GLN A 1 274 ? 24.024 -7.319 6.546 1.00 88.81 274 GLN A CA 1
ATOM 2185 C C . GLN A 1 274 ? 23.050 -6.997 5.403 1.00 88.81 274 GLN A C 1
ATOM 2187 O O . GLN A 1 274 ? 23.073 -7.693 4.389 1.00 88.81 274 GLN A O 1
ATOM 2192 N N . VAL A 1 275 ? 22.241 -5.938 5.535 1.00 88.69 275 VAL A N 1
ATOM 2193 C CA . VAL A 1 275 ? 21.343 -5.450 4.471 1.00 88.69 275 VAL A CA 1
ATOM 2194 C C . VAL A 1 275 ? 22.154 -5.078 3.228 1.00 88.69 275 VAL A C 1
ATOM 2196 O O . VAL A 1 275 ? 21.866 -5.553 2.133 1.00 88.69 275 VAL A O 1
ATOM 2199 N N . ILE A 1 276 ? 23.222 -4.290 3.395 1.00 87.00 276 ILE A N 1
ATOM 2200 C CA . ILE A 1 276 ? 24.087 -3.857 2.287 1.00 87.00 276 ILE A CA 1
ATOM 2201 C C . ILE A 1 276 ? 24.787 -5.052 1.626 1.00 87.00 276 ILE A C 1
ATOM 2203 O O . ILE A 1 276 ? 24.847 -5.124 0.402 1.00 87.00 276 ILE A O 1
ATOM 2207 N N . ALA A 1 277 ? 25.290 -6.010 2.408 1.00 83.94 277 ALA A N 1
ATOM 2208 C CA . ALA A 1 277 ? 25.972 -7.192 1.881 1.00 83.94 277 ALA A CA 1
ATOM 2209 C C . ALA A 1 277 ? 25.040 -8.123 1.084 1.00 83.94 277 ALA A C 1
ATOM 2211 O O . ALA A 1 277 ? 25.498 -8.833 0.191 1.00 83.94 277 ALA A O 1
ATOM 2212 N N . ARG A 1 278 ? 23.739 -8.125 1.395 1.00 76.94 278 ARG A N 1
ATOM 2213 C CA . ARG A 1 278 ? 22.713 -8.901 0.680 1.00 76.94 278 ARG A CA 1
ATOM 2214 C C . ARG A 1 278 ? 22.185 -8.206 -0.569 1.00 76.94 278 ARG A C 1
ATOM 2216 O O . ARG A 1 278 ? 21.452 -8.828 -1.335 1.00 76.94 278 ARG A O 1
ATOM 2223 N N . TYR A 1 279 ? 22.555 -6.947 -0.780 1.00 80.81 279 TYR A N 1
ATOM 2224 C CA . TYR A 1 279 ? 22.004 -6.124 -1.840 1.00 80.81 279 TYR A CA 1
ATOM 2225 C C . TYR A 1 279 ? 22.446 -6.640 -3.217 1.00 80.81 279 TYR A C 1
ATOM 2227 O O . TYR A 1 279 ? 23.580 -6.413 -3.652 1.00 80.81 279 TYR A O 1
ATOM 2235 N N . LYS A 1 280 ? 21.559 -7.373 -3.899 1.00 74.50 280 LYS A N 1
ATOM 2236 C CA . LYS A 1 280 ? 21.875 -8.024 -5.177 1.00 74.50 280 LYS A CA 1
ATOM 2237 C C . LYS A 1 280 ? 22.039 -6.989 -6.307 1.00 74.50 280 LYS A C 1
ATOM 2239 O O . LYS A 1 280 ? 21.484 -5.887 -6.236 1.00 74.50 280 LYS A O 1
ATOM 2244 N N . PRO A 1 281 ? 22.809 -7.313 -7.363 1.00 70.69 281 PRO A N 1
ATOM 2245 C CA . PRO A 1 281 ? 22.909 -6.463 -8.547 1.00 70.69 281 PRO A CA 1
ATOM 2246 C C . PRO A 1 281 ? 21.540 -6.242 -9.207 1.00 70.69 281 PRO A C 1
ATOM 2248 O O . PRO A 1 281 ? 20.766 -7.186 -9.324 1.00 70.69 281 PRO A O 1
ATOM 2251 N N . TYR A 1 282 ? 21.268 -5.013 -9.661 1.00 71.56 282 TYR A N 1
ATOM 2252 C CA . TYR A 1 282 ? 20.063 -4.623 -10.423 1.00 71.56 282 TYR A CA 1
ATOM 2253 C C . TYR A 1 282 ? 18.710 -4.826 -9.710 1.00 71.56 282 TYR A C 1
ATOM 2255 O O . TYR A 1 282 ? 17.653 -4.687 -10.321 1.00 71.56 282 TYR A O 1
ATOM 2263 N N . THR A 1 283 ? 18.719 -5.094 -8.404 1.00 75.69 283 THR A N 1
ATOM 2264 C CA . THR A 1 283 ? 17.514 -5.188 -7.562 1.00 75.69 283 THR A CA 1
ATOM 2265 C C . THR A 1 283 ? 17.507 -4.084 -6.523 1.00 75.69 283 THR A C 1
ATOM 2267 O O . THR A 1 283 ? 18.586 -3.709 -6.061 1.00 75.69 283 THR A O 1
ATOM 2270 N N . LEU A 1 284 ? 16.337 -3.585 -6.132 1.00 82.44 284 LEU A N 1
ATOM 2271 C CA . LEU A 1 284 ? 16.171 -2.721 -4.960 1.00 82.44 284 LEU A CA 1
ATOM 2272 C C . LEU A 1 284 ? 15.966 -3.567 -3.690 1.00 82.44 284 LEU A C 1
ATOM 2274 O O . LEU A 1 284 ? 15.681 -4.758 -3.776 1.00 82.44 284 LEU A O 1
ATOM 2278 N N . LEU A 1 285 ? 16.184 -2.969 -2.517 1.00 83.81 285 LEU A N 1
ATOM 2279 C CA . LEU A 1 285 ? 15.958 -3.625 -1.230 1.00 83.81 285 LEU A CA 1
ATOM 2280 C C . LEU A 1 285 ? 14.474 -3.942 -1.071 1.00 83.81 285 LEU A C 1
ATOM 2282 O O . LEU A 1 285 ? 13.629 -3.069 -1.283 1.00 83.81 285 LEU A O 1
ATOM 2286 N N . SER A 1 286 ? 14.186 -5.170 -0.657 1.00 81.75 286 SER A N 1
ATOM 2287 C CA . SER A 1 286 ? 12.850 -5.627 -0.287 1.00 81.75 286 SER A CA 1
ATOM 2288 C C . SER A 1 286 ? 12.575 -5.440 1.210 1.00 81.75 286 SER A C 1
ATOM 2290 O O . SER A 1 286 ? 13.473 -5.134 2.006 1.00 81.75 286 SER A O 1
ATOM 2292 N N . SER A 1 287 ? 11.322 -5.671 1.615 1.00 82.50 287 SER A N 1
ATOM 2293 C CA . SER A 1 287 ? 10.948 -5.774 3.031 1.00 82.50 287 SER A CA 1
ATOM 2294 C C . SER A 1 287 ? 11.775 -6.827 3.752 1.00 82.50 287 SER A C 1
ATOM 2296 O O . SER A 1 287 ? 12.239 -6.574 4.858 1.00 82.50 287 SER A O 1
ATOM 2298 N N . ASP A 1 288 ? 12.013 -7.970 3.114 1.00 83.06 288 ASP A N 1
ATOM 2299 C CA . ASP A 1 288 ? 12.741 -9.093 3.696 1.00 83.06 288 ASP A CA 1
ATOM 2300 C C . ASP A 1 288 ? 14.204 -8.723 3.941 1.00 83.06 288 ASP A C 1
ATOM 2302 O O . ASP A 1 288 ? 14.760 -9.052 4.991 1.00 83.06 288 ASP A O 1
ATOM 2306 N N . ASP A 1 289 ? 14.822 -7.972 3.026 1.00 85.25 289 ASP A N 1
ATOM 2307 C CA . ASP A 1 289 ? 16.202 -7.514 3.189 1.00 85.25 289 ASP A CA 1
ATOM 2308 C C . ASP A 1 289 ? 16.347 -6.636 4.432 1.00 85.25 289 ASP A C 1
ATOM 2310 O O . ASP A 1 289 ? 17.230 -6.881 5.254 1.00 85.25 289 ASP A O 1
ATOM 2314 N N . ILE A 1 290 ? 15.452 -5.656 4.596 1.00 88.19 290 ILE A N 1
ATOM 2315 C CA . ILE A 1 290 ? 15.512 -4.657 5.671 1.00 88.19 290 ILE A CA 1
ATOM 2316 C C . ILE A 1 290 ? 15.011 -5.238 6.993 1.00 88.19 290 ILE A C 1
ATOM 2318 O O . ILE A 1 290 ? 15.706 -5.180 8.006 1.00 88.19 290 ILE A O 1
ATOM 2322 N N . LEU A 1 291 ? 13.809 -5.812 7.001 1.00 89.19 291 LEU A N 1
ATOM 2323 C CA . LEU A 1 291 ? 13.113 -6.217 8.219 1.00 89.19 291 LEU A CA 1
ATOM 2324 C C . LEU A 1 291 ? 13.653 -7.520 8.808 1.00 89.19 291 LEU A C 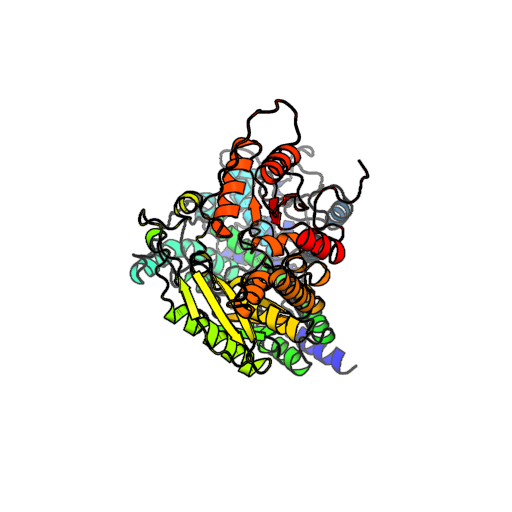1
ATOM 2326 O O . LEU A 1 291 ? 13.562 -7.695 10.021 1.00 89.19 291 LEU A O 1
ATOM 2330 N N . SER A 1 292 ? 14.304 -8.388 8.022 1.00 86.38 292 SER A N 1
ATOM 2331 C CA . SER A 1 292 ? 15.041 -9.529 8.596 1.00 86.38 292 SER A CA 1
ATOM 2332 C C . SER A 1 292 ? 16.252 -9.105 9.436 1.00 86.38 292 SER A C 1
ATOM 2334 O O . SER A 1 292 ? 16.701 -9.875 10.284 1.00 86.38 292 SER A O 1
ATOM 2336 N N . ALA A 1 293 ? 16.768 -7.889 9.228 1.00 86.25 293 ALA A N 1
ATOM 2337 C CA . ALA A 1 293 ? 17.821 -7.293 10.045 1.00 86.25 293 ALA A CA 1
ATOM 2338 C C . ALA A 1 293 ? 17.270 -6.449 11.215 1.00 86.25 293 ALA A C 1
ATOM 2340 O O . ALA A 1 293 ? 18.032 -6.031 12.091 1.00 86.25 293 ALA A O 1
ATOM 2341 N N . CYS A 1 294 ? 15.953 -6.212 11.268 1.00 87.19 294 CYS A N 1
ATOM 2342 C CA . CYS A 1 294 ? 15.294 -5.458 12.330 1.00 87.19 294 CYS A CA 1
ATOM 2343 C C . CYS A 1 294 ? 14.915 -6.371 13.502 1.00 87.19 294 CYS A C 1
ATOM 2345 O O . CYS A 1 294 ? 14.133 -7.310 13.366 1.00 87.19 294 CYS A O 1
ATOM 2347 N N . LYS A 1 295 ? 15.366 -6.032 14.714 1.00 84.81 295 LYS A N 1
ATOM 2348 C CA . LYS A 1 295 ? 14.952 -6.746 15.940 1.00 84.81 295 LYS A CA 1
ATOM 2349 C C . LYS A 1 295 ? 13.487 -6.506 16.310 1.00 84.81 295 LYS A C 1
ATOM 2351 O O . LYS A 1 295 ? 12.939 -7.241 17.121 1.00 84.81 295 LYS A O 1
ATOM 2356 N N . THR A 1 296 ? 12.862 -5.484 15.731 1.00 89.38 296 THR A N 1
ATOM 2357 C CA . THR A 1 296 ? 11.485 -5.081 16.020 1.00 89.38 296 THR A CA 1
ATOM 2358 C C . THR A 1 296 ? 10.454 -5.625 15.030 1.00 89.38 296 THR A C 1
ATOM 2360 O O . THR A 1 296 ? 9.290 -5.250 15.129 1.00 89.38 296 THR A O 1
ATOM 2363 N N . ALA A 1 297 ? 10.833 -6.499 14.091 1.00 91.25 297 ALA A N 1
ATOM 2364 C CA . ALA A 1 297 ? 9.927 -7.004 13.060 1.00 91.25 297 ALA A CA 1
ATOM 2365 C C . ALA A 1 297 ? 9.796 -8.528 13.087 1.00 91.25 297 ALA A C 1
ATOM 2367 O O . ALA A 1 297 ? 10.791 -9.245 13.090 1.00 91.25 297 ALA A O 1
ATOM 2368 N N . VAL A 1 298 ? 8.560 -9.022 13.075 1.00 91.06 298 VAL A N 1
ATOM 2369 C CA . VAL A 1 298 ? 8.229 -10.450 13.125 1.00 91.06 298 VAL A CA 1
ATOM 2370 C C . VAL A 1 298 ? 7.758 -10.912 11.747 1.00 91.06 298 VAL A C 1
ATOM 2372 O O . VAL A 1 298 ? 6.774 -10.365 11.249 1.00 91.06 298 VAL A O 1
ATOM 2375 N N . PRO A 1 299 ? 8.399 -11.919 11.129 1.00 89.19 299 PRO A N 1
ATOM 2376 C CA . PRO A 1 299 ? 7.933 -12.465 9.862 1.00 89.19 299 PRO A CA 1
ATOM 2377 C C . PRO A 1 299 ? 6.717 -13.378 10.071 1.00 89.19 299 PRO A C 1
ATOM 2379 O O . PRO A 1 299 ? 6.739 -14.301 10.898 1.00 89.19 299 PRO A O 1
ATOM 2382 N N . LEU A 1 300 ? 5.672 -13.150 9.283 1.00 85.25 300 LEU A N 1
ATOM 2383 C CA . LEU A 1 300 ? 4.491 -13.993 9.132 1.00 85.25 300 LEU A CA 1
ATOM 2384 C C . LEU A 1 300 ? 4.524 -14.602 7.726 1.00 85.25 300 LEU A C 1
ATOM 2386 O O . LEU A 1 300 ? 4.363 -13.897 6.734 1.00 85.25 300 LEU A O 1
ATOM 2390 N N . TYR A 1 301 ? 4.765 -15.908 7.638 1.00 82.19 301 TYR A N 1
ATOM 2391 C CA . TYR A 1 301 ? 4.867 -16.616 6.370 1.00 82.19 301 TYR A CA 1
ATOM 2392 C C . TYR A 1 301 ? 3.484 -16.987 5.865 1.00 82.19 301 TYR A C 1
ATOM 2394 O O . TYR A 1 301 ? 2.687 -17.609 6.573 1.00 82.19 301 TYR A O 1
ATOM 2402 N N . THR A 1 302 ? 3.214 -16.660 4.614 1.00 73.19 302 THR A N 1
ATOM 2403 C CA . THR A 1 302 ? 1.891 -16.843 4.014 1.00 73.19 302 THR A CA 1
ATOM 2404 C C . THR A 1 302 ? 1.542 -18.315 3.865 1.00 73.19 302 THR A C 1
ATOM 2406 O O . THR A 1 302 ? 0.459 -18.729 4.252 1.00 73.19 302 THR A O 1
ATOM 2409 N N . ALA A 1 303 ? 2.502 -19.152 3.477 1.00 70.19 303 ALA A N 1
ATOM 2410 C CA . ALA A 1 303 ? 2.288 -20.590 3.337 1.00 70.19 303 ALA A CA 1
ATOM 2411 C C . ALA A 1 303 ? 2.000 -21.339 4.654 1.00 70.19 303 ALA A C 1
ATOM 2413 O O . ALA A 1 303 ? 1.465 -22.445 4.617 1.00 70.19 303 ALA A O 1
ATOM 2414 N N . THR A 1 304 ? 2.397 -20.801 5.816 1.00 73.69 304 THR A N 1
ATOM 2415 C CA . THR A 1 304 ? 2.359 -21.572 7.075 1.00 73.69 304 THR A CA 1
ATOM 2416 C C . THR A 1 304 ? 1.679 -20.869 8.232 1.00 73.69 304 THR A C 1
ATOM 2418 O O . THR A 1 304 ? 1.014 -21.549 9.011 1.00 73.69 304 THR A O 1
ATOM 2421 N N . ASP A 1 305 ? 1.815 -19.549 8.370 1.00 73.75 305 ASP A N 1
ATOM 2422 C CA . ASP A 1 305 ? 1.304 -18.800 9.515 1.00 73.75 305 ASP A CA 1
ATOM 2423 C C . ASP A 1 305 ? -0.066 -18.193 9.265 1.00 73.75 305 ASP A C 1
ATOM 2425 O O . ASP A 1 305 ? -0.928 -18.274 10.142 1.00 73.75 305 ASP A O 1
ATOM 2429 N N . ILE A 1 306 ? -0.231 -17.603 8.084 1.00 68.19 306 ILE A N 1
ATOM 2430 C CA . ILE A 1 306 ? -1.350 -16.728 7.735 1.00 68.19 306 ILE A CA 1
ATOM 2431 C C . ILE A 1 306 ? -2.000 -17.145 6.417 1.00 68.19 306 ILE A C 1
ATOM 2433 O O . ILE A 1 306 ? -2.444 -16.287 5.663 1.00 68.19 306 ILE A O 1
ATOM 2437 N N . GLN A 1 307 ? -2.012 -18.456 6.145 1.00 66.75 307 GLN A N 1
ATOM 2438 C CA . GLN A 1 307 ? -2.540 -19.030 4.910 1.00 66.75 307 GLN A CA 1
ATOM 2439 C C . GLN A 1 307 ? -3.897 -18.402 4.585 1.00 66.75 307 GLN A C 1
ATOM 2441 O O . GLN A 1 307 ? -4.841 -18.607 5.359 1.00 66.75 307 GLN A O 1
ATOM 2446 N N . PRO A 1 308 ? -3.983 -17.604 3.505 1.00 57.38 308 PRO A N 1
ATOM 2447 C CA . PRO A 1 308 ? -5.241 -16.994 3.136 1.00 57.38 308 PRO A CA 1
ATOM 2448 C C . PRO A 1 308 ? -6.226 -18.105 2.782 1.00 57.38 308 PRO A C 1
ATOM 2450 O O . PRO A 1 308 ? -5.857 -19.152 2.235 1.00 57.38 308 PRO A O 1
ATOM 2453 N N . TYR A 1 309 ? -7.492 -17.887 3.122 1.00 55.00 309 TYR A N 1
ATOM 2454 C CA . TYR A 1 309 ? -8.570 -18.713 2.600 1.00 55.00 309 TYR A CA 1
ATOM 2455 C C . TYR A 1 309 ? -8.886 -18.212 1.193 1.00 55.00 309 TYR A C 1
ATOM 2457 O O . TYR A 1 309 ? -9.940 -17.625 0.952 1.00 55.00 309 TYR A O 1
ATOM 2465 N N . ASP A 1 310 ? -7.919 -18.374 0.291 1.00 42.69 310 ASP A N 1
ATOM 2466 C CA . ASP A 1 310 ? -8.036 -17.901 -1.080 1.00 42.69 310 ASP A CA 1
ATOM 2467 C C . ASP A 1 310 ? -9.296 -18.499 -1.715 1.00 42.69 310 ASP A C 1
ATOM 2469 O O . ASP A 1 310 ? -9.546 -19.706 -1.633 1.00 42.69 310 ASP A O 1
ATOM 2473 N N . LEU A 1 311 ? -10.078 -17.637 -2.371 1.00 43.16 311 LEU A N 1
ATOM 2474 C CA . LEU A 1 311 ? -11.207 -18.017 -3.221 1.00 43.16 311 LEU A CA 1
ATOM 2475 C C . LEU A 1 311 ? -12.376 -18.696 -2.488 1.00 43.16 311 LEU A C 1
ATOM 2477 O O . LEU A 1 311 ? -13.059 -19.528 -3.086 1.00 43.16 311 LEU A O 1
ATOM 2481 N N . ILE A 1 312 ? -12.667 -18.331 -1.230 1.00 46.41 312 ILE A N 1
ATOM 2482 C CA . ILE A 1 312 ? -13.993 -18.602 -0.652 1.00 46.41 312 ILE A CA 1
ATOM 2483 C C . ILE A 1 312 ? -15.016 -17.857 -1.524 1.00 46.41 312 ILE A C 1
ATOM 2485 O O . ILE A 1 312 ? -15.016 -16.629 -1.555 1.00 46.41 312 ILE A O 1
ATOM 2489 N N . PRO A 1 313 ? -15.898 -18.545 -2.267 1.00 47.25 313 PRO A N 1
ATOM 2490 C CA . PRO A 1 313 ? -16.913 -17.849 -3.044 1.00 47.25 313 PRO A CA 1
ATOM 2491 C C . PRO A 1 313 ? -17.817 -17.049 -2.099 1.00 47.25 313 PRO A C 1
ATOM 2493 O O . PRO A 1 313 ? -18.116 -17.543 -1.015 1.00 47.25 313 PRO A O 1
ATOM 2496 N N . GLN A 1 314 ? -18.357 -15.900 -2.517 1.00 49.66 314 GLN A N 1
ATOM 2497 C CA . GLN A 1 314 ? -19.232 -15.063 -1.668 1.00 49.66 314 GLN A CA 1
ATOM 2498 C C . GLN A 1 314 ? -20.385 -15.831 -0.975 1.00 49.66 314 GLN A C 1
ATOM 2500 O O . GLN A 1 314 ? -20.855 -15.451 0.092 1.00 49.66 314 GLN A O 1
ATOM 2505 N N . HIS A 1 315 ? -20.849 -16.951 -1.537 1.00 51.91 315 HIS A N 1
ATOM 2506 C CA . HIS A 1 315 ? -21.877 -17.806 -0.920 1.00 51.91 315 HIS A CA 1
ATOM 2507 C C . HIS A 1 315 ? -21.377 -18.673 0.257 1.00 51.91 315 HIS A C 1
ATOM 2509 O O . HIS A 1 315 ? -22.159 -19.380 0.890 1.00 51.91 315 HIS A O 1
ATOM 2515 N N . THR A 1 316 ? -20.080 -18.629 0.540 1.00 51.69 316 THR A N 1
ATOM 2516 C CA . THR A 1 316 ? -19.360 -19.419 1.545 1.00 51.69 316 THR A CA 1
ATOM 2517 C C . THR A 1 316 ? -18.889 -18.521 2.708 1.00 51.69 316 THR A C 1
ATOM 2519 O O . THR A 1 316 ? -18.285 -19.004 3.667 1.00 51.69 316 THR A O 1
ATOM 2522 N N . TYR A 1 317 ? -19.252 -17.226 2.698 1.00 53.94 317 TYR A N 1
ATOM 2523 C CA . TYR A 1 317 ? -19.161 -16.356 3.875 1.00 53.94 317 TYR A CA 1
ATOM 2524 C C . TYR A 1 317 ? -19.857 -17.001 5.082 1.00 53.94 317 TYR A C 1
ATOM 2526 O O . TYR A 1 317 ? -20.923 -17.616 4.990 1.00 53.94 317 TYR A O 1
ATOM 2534 N N . GLY A 1 318 ? -19.222 -16.898 6.237 1.00 55.97 318 GLY A N 1
ATOM 2535 C CA . GLY A 1 318 ? -19.586 -17.531 7.492 1.00 55.97 318 GLY A CA 1
ATOM 2536 C C . GLY A 1 318 ? -18.917 -18.881 7.718 1.00 55.97 318 GLY A C 1
ATOM 2537 O O . GLY A 1 318 ? -19.101 -19.473 8.781 1.00 55.97 318 GLY A O 1
ATOM 2538 N N . GLN A 1 319 ? -18.193 -19.441 6.754 1.00 62.94 319 GLN A N 1
ATOM 2539 C CA . GLN A 1 319 ? -17.724 -20.826 6.869 1.00 62.94 319 GLN A CA 1
ATOM 2540 C C . GLN A 1 319 ? -16.290 -20.960 7.392 1.00 62.94 319 GLN A C 1
ATOM 2542 O O . GLN A 1 319 ? -15.822 -22.086 7.559 1.00 62.94 319 GLN A O 1
ATOM 2547 N N . ILE A 1 320 ? -15.611 -19.851 7.723 1.00 68.75 320 ILE A N 1
ATOM 2548 C CA . ILE A 1 320 ? -14.268 -19.896 8.315 1.00 68.75 320 ILE A CA 1
ATOM 2549 C C . ILE A 1 320 ? -14.336 -20.624 9.671 1.00 68.75 320 ILE A C 1
ATOM 2551 O O . ILE A 1 320 ? -15.054 -20.187 10.580 1.00 68.75 320 ILE A O 1
ATOM 2555 N N . PRO A 1 321 ? -13.597 -21.735 9.862 1.00 75.62 321 PRO A N 1
ATOM 2556 C CA . PRO A 1 321 ? -13.653 -22.479 11.111 1.00 75.62 321 PRO A CA 1
ATOM 2557 C C . PRO A 1 321 ? -13.116 -21.659 12.291 1.00 75.62 321 PRO A C 1
ATOM 2559 O O . PRO A 1 321 ? -11.966 -21.220 12.291 1.00 75.62 321 PRO A O 1
ATOM 2562 N N . VAL A 1 322 ? -13.900 -21.564 13.371 1.00 79.88 322 VAL A N 1
ATOM 2563 C CA . VAL A 1 322 ? -13.503 -20.942 14.656 1.00 79.88 322 VAL A CA 1
ATOM 2564 C C . VAL A 1 322 ? -12.131 -21.428 15.147 1.00 79.88 322 VAL A C 1
ATOM 2566 O O . VAL A 1 322 ? -11.336 -20.647 15.673 1.00 79.88 322 VAL A O 1
ATOM 2569 N N . ALA A 1 323 ? -11.835 -22.719 14.969 1.00 82.38 323 ALA A N 1
ATOM 2570 C CA . ALA A 1 323 ? -10.566 -23.312 15.379 1.00 82.38 323 ALA A CA 1
ATOM 2571 C C . ALA A 1 323 ? -9.358 -22.710 14.645 1.00 82.38 323 ALA A C 1
ATOM 2573 O O . ALA A 1 323 ? -8.292 -22.575 15.241 1.00 82.38 323 ALA A O 1
ATOM 2574 N N . ALA A 1 324 ? -9.522 -22.317 13.383 1.00 78.69 324 ALA A N 1
ATOM 2575 C CA . ALA A 1 324 ? -8.435 -21.754 12.604 1.00 78.69 324 ALA A CA 1
ATOM 2576 C C . ALA A 1 324 ? -8.124 -20.308 12.994 1.00 78.69 324 ALA A C 1
ATOM 2578 O O . ALA A 1 324 ? -6.959 -19.955 13.141 1.00 78.69 324 ALA A O 1
ATOM 2579 N N . ILE A 1 325 ? -9.153 -19.503 13.267 1.00 79.50 325 ILE A N 1
ATOM 2580 C CA . ILE A 1 325 ? -8.988 -18.140 13.797 1.00 79.50 325 ILE A CA 1
ATOM 2581 C C . ILE A 1 325 ? -8.293 -18.187 15.160 1.00 79.50 325 ILE A C 1
ATOM 2583 O O . ILE A 1 325 ? -7.348 -17.443 15.418 1.00 79.50 325 ILE A O 1
ATOM 2587 N N . ARG A 1 326 ? -8.700 -19.128 16.022 1.00 85.81 326 ARG A N 1
ATOM 2588 C CA . ARG A 1 326 ? -8.019 -19.366 17.299 1.00 85.81 326 ARG A CA 1
ATOM 2589 C C . ARG A 1 326 ? -6.541 -19.712 17.091 1.00 85.81 326 ARG A C 1
ATOM 2591 O O . ARG A 1 326 ? -5.688 -19.153 17.777 1.00 85.81 326 ARG A O 1
ATOM 2598 N N . ALA A 1 327 ? -6.244 -20.633 16.173 1.00 84.69 327 ALA A N 1
ATOM 2599 C CA . ALA A 1 327 ? -4.877 -21.059 15.880 1.00 84.69 327 ALA A CA 1
ATOM 2600 C C . ALA A 1 327 ? -4.017 -19.908 15.343 1.00 84.69 327 ALA A C 1
ATOM 2602 O O . ALA A 1 327 ? -2.863 -19.779 15.743 1.00 84.69 327 ALA A O 1
ATOM 2603 N N . LEU A 1 328 ? -4.588 -19.050 14.497 1.00 84.06 328 LEU A N 1
ATOM 2604 C CA . LEU A 1 328 ? -3.944 -17.839 14.006 1.00 84.06 328 LEU A CA 1
ATOM 2605 C C . LEU A 1 328 ? -3.555 -16.900 15.155 1.00 84.06 328 LEU A C 1
ATOM 2607 O O . LEU A 1 328 ? -2.386 -16.542 15.278 1.00 84.06 328 LEU A O 1
ATOM 2611 N N . TYR A 1 329 ? -4.511 -16.527 16.011 1.00 87.12 329 TYR A N 1
ATOM 2612 C CA . TYR A 1 329 ? -4.267 -15.583 17.108 1.00 87.12 329 TYR A CA 1
ATOM 2613 C C . TYR A 1 329 ? -3.199 -16.114 18.063 1.00 87.12 329 TYR A C 1
ATOM 2615 O O . TYR A 1 329 ? -2.297 -15.373 18.460 1.00 87.12 329 TYR A O 1
ATOM 2623 N N . GLN A 1 330 ? -3.260 -17.412 18.381 1.00 89.56 330 GLN A N 1
ATOM 2624 C CA . GLN A 1 330 ? -2.231 -18.075 19.174 1.00 89.56 330 GLN A CA 1
ATOM 2625 C C . GLN A 1 330 ? -0.867 -17.981 18.485 1.00 89.56 330 GLN A C 1
ATOM 2627 O O . GLN A 1 330 ? 0.094 -17.504 19.078 1.00 89.56 330 GLN A O 1
ATOM 2632 N N . ARG A 1 331 ? -0.782 -18.378 17.212 1.00 88.56 331 ARG A N 1
ATOM 2633 C CA . ARG A 1 331 ? 0.475 -18.440 16.460 1.00 88.56 331 ARG A CA 1
ATOM 2634 C C . ARG A 1 331 ? 1.141 -17.079 16.312 1.00 88.56 331 ARG A C 1
ATOM 2636 O O . ARG A 1 331 ? 2.353 -16.978 16.510 1.00 88.56 331 ARG A O 1
ATOM 2643 N N . VAL A 1 332 ? 0.373 -16.041 15.975 1.00 87.62 332 VAL A N 1
ATOM 2644 C CA . VAL A 1 332 ? 0.923 -14.687 15.859 1.00 87.62 332 VAL A CA 1
ATOM 2645 C C . VAL A 1 332 ? 1.378 -14.185 17.225 1.00 87.62 332 VAL A C 1
ATOM 2647 O O . VAL A 1 332 ? 2.498 -13.689 17.341 1.00 87.62 332 VAL A O 1
ATOM 2650 N N . THR A 1 333 ? 0.582 -14.392 18.277 1.00 91.19 333 THR A N 1
ATOM 2651 C CA . THR A 1 333 ? 0.971 -13.982 19.633 1.00 91.19 333 THR A CA 1
ATOM 2652 C C . THR A 1 333 ? 2.225 -14.715 20.117 1.00 91.19 333 THR A C 1
ATOM 2654 O O . THR A 1 333 ? 3.125 -14.080 20.659 1.00 91.19 333 THR A O 1
ATOM 2657 N N . ASP A 1 334 ? 2.356 -16.014 19.844 1.00 91.69 334 ASP A N 1
ATOM 2658 C CA . ASP A 1 334 ? 3.547 -16.808 20.173 1.00 91.69 334 ASP A CA 1
ATOM 2659 C C . ASP A 1 334 ? 4.785 -16.333 19.402 1.00 91.69 334 ASP A C 1
ATOM 2661 O O . ASP A 1 334 ? 5.908 -16.355 19.914 1.00 91.69 334 ASP A O 1
ATOM 2665 N N . LYS A 1 335 ? 4.619 -15.919 18.142 1.00 91.56 335 LYS A N 1
ATOM 2666 C CA . LYS A 1 335 ? 5.709 -15.339 17.347 1.00 91.56 335 LYS A CA 1
ATOM 2667 C C . LYS A 1 335 ? 6.150 -13.987 17.899 1.00 91.56 335 LYS A C 1
ATOM 2669 O O . LYS A 1 335 ? 7.343 -13.802 18.137 1.00 91.56 335 LYS A O 1
ATOM 2674 N N . VAL A 1 336 ? 5.203 -13.091 18.179 1.00 92.75 336 VAL A N 1
ATOM 2675 C CA . VAL A 1 336 ? 5.478 -11.805 18.839 1.00 92.75 336 VAL A CA 1
ATOM 2676 C C . VAL A 1 336 ? 6.161 -12.034 20.187 1.00 92.75 336 VAL A C 1
ATOM 2678 O O . VAL A 1 336 ? 7.186 -11.409 20.459 1.00 92.75 336 VAL A O 1
ATOM 2681 N N . SER A 1 337 ? 5.667 -12.990 20.982 1.00 93.69 337 SER A N 1
ATOM 2682 C CA . SER A 1 337 ? 6.225 -13.311 22.296 1.00 93.69 337 SER A CA 1
ATOM 2683 C C . SER A 1 337 ? 7.685 -13.741 22.237 1.00 93.69 337 SER A C 1
ATOM 2685 O O . SER A 1 337 ? 8.465 -13.412 23.129 1.00 93.69 337 SER A O 1
ATOM 2687 N N . ARG A 1 338 ? 8.045 -14.535 21.225 1.00 92.06 338 ARG A N 1
ATOM 2688 C CA . ARG A 1 338 ? 9.398 -15.080 21.074 1.00 92.06 338 ARG A CA 1
ATOM 2689 C C . ARG A 1 338 ? 10.414 -14.030 20.647 1.00 92.06 338 ARG A C 1
ATOM 2691 O O . ARG A 1 338 ? 11.584 -14.176 20.987 1.00 92.06 338 ARG A O 1
ATOM 2698 N N . GLN A 1 339 ? 9.990 -13.021 19.889 1.00 90.25 339 GLN A N 1
ATOM 2699 C CA . GLN A 1 339 ? 10.918 -12.105 19.230 1.00 90.25 339 GLN A CA 1
ATOM 2700 C C . GLN A 1 339 ? 10.930 -10.695 19.823 1.00 90.25 339 GLN A C 1
ATOM 2702 O O . GLN A 1 339 ? 11.987 -10.072 19.852 1.00 90.25 339 GLN A O 1
ATOM 2707 N N . LEU A 1 340 ? 9.787 -10.183 20.289 1.00 91.62 340 LEU A N 1
ATOM 2708 C CA . LEU A 1 340 ? 9.658 -8.773 20.664 1.00 91.62 340 LEU A CA 1
ATOM 2709 C C . LEU A 1 340 ? 9.590 -8.564 22.174 1.00 91.62 340 LEU A C 1
ATOM 2711 O O . LEU A 1 340 ? 10.383 -7.803 22.725 1.00 91.62 340 LEU A O 1
ATOM 2715 N N . PHE A 1 341 ? 8.634 -9.203 22.845 1.00 90.25 341 PHE A N 1
ATOM 2716 C CA . PHE A 1 341 ? 8.422 -9.067 24.288 1.00 90.25 341 PHE A CA 1
ATOM 2717 C C . PHE A 1 341 ? 7.489 -10.171 24.795 1.00 90.25 341 PHE A C 1
ATOM 2719 O O . PHE A 1 341 ? 6.625 -10.604 24.041 1.00 90.25 341 PHE A O 1
ATOM 2726 N N . PRO A 1 342 ? 7.612 -10.614 26.060 1.00 90.50 342 PRO A N 1
ATOM 2727 C CA . PRO A 1 342 ? 6.845 -11.746 26.571 1.00 90.50 342 PRO A CA 1
ATOM 2728 C C . PRO A 1 342 ? 5.330 -11.489 26.543 1.00 90.50 342 PRO A C 1
ATOM 2730 O O . PRO A 1 342 ? 4.827 -10.549 27.167 1.00 90.50 342 PRO A O 1
ATOM 2733 N N . LEU A 1 343 ? 4.602 -12.372 25.859 1.00 92.19 343 LEU A N 1
ATOM 2734 C CA . LEU A 1 343 ? 3.144 -12.405 25.790 1.00 92.19 343 LEU A CA 1
ATOM 2735 C C . LEU A 1 343 ? 2.647 -13.816 26.093 1.00 92.19 343 LEU A C 1
ATOM 2737 O O . LEU A 1 343 ? 3.062 -14.784 25.467 1.00 92.19 343 LEU A O 1
ATOM 2741 N N . THR A 1 344 ? 1.708 -13.925 27.026 1.00 91.31 344 THR A N 1
ATOM 2742 C CA . THR A 1 344 ? 0.978 -15.162 27.308 1.00 91.31 344 THR A CA 1
ATOM 2743 C C . THR A 1 344 ? -0.465 -14.968 26.873 1.00 91.31 344 THR A C 1
ATOM 2745 O O . THR A 1 344 ? -1.209 -14.244 27.538 1.00 91.31 344 THR A O 1
ATOM 2748 N N . ALA A 1 345 ? -0.842 -15.589 25.754 1.00 91.75 345 ALA A N 1
ATOM 2749 C CA . ALA A 1 345 ? -2.226 -15.637 25.299 1.00 91.75 345 ALA A CA 1
ATOM 2750 C C . ALA A 1 345 ? -2.957 -16.831 25.923 1.00 91.75 345 ALA A C 1
ATOM 2752 O O . ALA A 1 345 ? -2.521 -17.974 25.790 1.00 91.75 345 ALA A O 1
ATOM 2753 N N . THR A 1 346 ? -4.078 -16.570 26.590 1.00 92.75 346 THR A N 1
ATOM 2754 C CA . THR A 1 346 ? -4.976 -17.587 27.154 1.00 92.75 346 THR A CA 1
ATOM 2755 C C . THR A 1 346 ? -6.428 -17.276 26.804 1.00 92.75 346 THR A C 1
ATOM 2757 O O . THR A 1 346 ? -6.751 -16.188 26.329 1.00 92.75 346 THR A O 1
ATOM 2760 N N . ASP A 1 347 ? -7.324 -18.244 27.014 1.00 91.94 347 ASP A N 1
ATOM 2761 C CA . ASP A 1 347 ? -8.774 -18.066 26.841 1.00 91.94 347 ASP A CA 1
ATOM 2762 C C . ASP A 1 347 ? -9.200 -17.494 25.476 1.00 91.94 347 ASP A C 1
ATOM 2764 O O . ASP A 1 347 ? -10.173 -16.746 25.389 1.00 91.94 347 ASP A O 1
ATOM 2768 N N . ILE A 1 348 ? -8.506 -17.869 24.393 1.00 92.25 348 ILE A N 1
ATOM 2769 C CA . ILE A 1 348 ? -8.864 -17.442 23.035 1.00 92.25 348 ILE A CA 1
ATOM 2770 C C . ILE A 1 348 ? -10.203 -18.083 22.632 1.00 92.25 348 ILE A C 1
ATOM 2772 O O . ILE A 1 348 ? -10.291 -19.261 22.256 1.00 92.25 348 ILE A O 1
ATOM 2776 N N . ARG A 1 349 ? -11.274 -17.296 22.702 1.00 91.38 349 ARG A N 1
ATOM 2777 C CA . ARG A 1 349 ? -12.641 -17.683 22.340 1.00 91.38 349 ARG A CA 1
ATOM 2778 C C . ARG A 1 349 ? -13.041 -16.921 21.094 1.00 91.38 349 ARG A C 1
ATOM 2780 O O . ARG A 1 349 ? -12.926 -15.707 21.066 1.00 91.38 349 ARG A O 1
ATOM 2787 N N . VAL A 1 350 ? -13.546 -17.630 20.095 1.00 86.12 350 VAL A N 1
ATOM 2788 C CA . VAL A 1 350 ? -14.122 -17.019 18.897 1.00 86.12 350 VAL A CA 1
ATOM 2789 C C . VAL A 1 350 ? -15.603 -17.352 18.900 1.00 86.12 350 VAL A C 1
ATOM 2791 O O . VAL A 1 350 ? -15.983 -18.509 19.094 1.00 86.12 350 VAL A O 1
ATOM 2794 N N . GLN A 1 351 ? -16.424 -16.326 18.751 1.00 84.19 351 GLN A N 1
ATOM 2795 C CA . GLN A 1 351 ? -17.870 -16.406 18.720 1.00 84.19 351 GLN A CA 1
ATOM 2796 C C . GLN A 1 351 ? -18.354 -15.973 17.348 1.00 84.19 351 GLN A C 1
ATOM 2798 O O . GLN A 1 351 ? -17.940 -14.936 16.831 1.00 84.19 351 GLN A O 1
ATOM 2803 N N . LYS A 1 352 ? -19.261 -16.766 16.791 1.00 76.94 352 LYS A N 1
ATOM 2804 C CA . LYS A 1 352 ? -19.972 -16.435 15.568 1.00 76.94 352 LYS A CA 1
ATOM 2805 C C . LYS A 1 352 ? -21.377 -15.980 15.930 1.00 76.94 352 LYS A C 1
ATOM 2807 O O . LYS A 1 352 ? -22.050 -16.654 16.712 1.00 76.94 352 LYS A O 1
ATOM 2812 N N . ALA A 1 353 ? -21.812 -14.854 15.373 1.00 71.75 353 ALA A N 1
ATOM 2813 C CA . ALA A 1 353 ? -23.194 -14.414 15.476 1.00 71.75 353 ALA A CA 1
ATOM 2814 C C . ALA A 1 353 ? -24.123 -15.528 14.968 1.00 71.75 353 ALA A C 1
ATOM 2816 O O . ALA A 1 353 ? -23.778 -16.266 14.042 1.00 71.75 353 ALA A O 1
ATOM 2817 N N . ALA A 1 354 ? -25.296 -15.677 15.579 1.00 67.69 354 ALA A N 1
ATOM 2818 C CA . ALA A 1 354 ? -26.327 -16.556 15.043 1.00 67.69 354 ALA A CA 1
ATOM 2819 C C . ALA A 1 354 ? -27.071 -15.833 13.905 1.00 67.69 354 ALA A C 1
ATOM 2821 O O . ALA A 1 354 ? -27.259 -14.615 13.990 1.00 67.69 354 ALA A O 1
ATOM 2822 N N . PRO A 1 355 ? -27.506 -16.543 12.848 1.00 62.25 355 PRO A N 1
ATOM 2823 C CA . PRO A 1 355 ? -28.441 -15.962 11.897 1.00 62.25 355 PRO A CA 1
ATOM 2824 C C . PRO A 1 355 ? -29.747 -15.588 12.614 1.00 62.25 355 PRO A C 1
ATOM 2826 O O . PRO A 1 355 ? -30.115 -16.180 13.633 1.00 62.25 355 PRO A O 1
ATOM 2829 N N . GLY A 1 356 ? -30.448 -14.592 12.081 1.00 60.19 356 GLY A N 1
ATOM 2830 C CA . GLY A 1 356 ? -31.781 -14.224 12.531 1.00 60.19 356 GLY A CA 1
ATOM 2831 C C . GLY A 1 356 ? -32.799 -15.343 12.300 1.00 60.19 356 GLY A C 1
ATOM 2832 O O . GLY A 1 356 ? -32.533 -16.352 11.646 1.00 60.19 356 GLY A O 1
ATOM 2833 N N . ALA A 1 357 ? -34.014 -15.153 12.819 1.00 61.19 357 ALA A N 1
ATOM 2834 C CA . ALA A 1 357 ? -35.096 -16.140 12.722 1.00 61.19 357 ALA A CA 1
ATOM 2835 C C . ALA A 1 357 ? -35.521 -16.470 11.274 1.00 61.19 357 ALA A C 1
ATOM 2837 O O . ALA A 1 357 ? -36.116 -17.513 11.030 1.00 61.19 357 ALA A O 1
ATOM 2838 N N . ASN A 1 358 ? -35.199 -15.599 10.315 1.00 57.06 358 ASN A N 1
ATOM 2839 C CA . ASN A 1 358 ? -35.393 -15.799 8.876 1.00 57.06 358 ASN A CA 1
ATOM 2840 C C . ASN A 1 358 ? -34.283 -16.648 8.221 1.00 57.06 358 ASN A C 1
ATOM 2842 O O . ASN A 1 358 ? -34.270 -16.788 7.002 1.00 57.06 358 ASN A O 1
ATOM 2846 N N . GLY A 1 359 ? -33.342 -17.186 9.005 1.00 55.69 359 GLY A N 1
ATOM 2847 C CA . GLY A 1 359 ? -32.171 -17.908 8.506 1.00 55.69 359 GLY A CA 1
ATOM 2848 C C . GLY A 1 359 ? -31.106 -16.999 7.891 1.00 55.69 359 GLY A C 1
ATOM 2849 O O . GLY A 1 359 ? -30.054 -17.493 7.491 1.00 55.69 359 GLY A O 1
ATOM 2850 N N . LEU A 1 360 ? -31.355 -15.685 7.851 1.00 51.09 360 LEU A N 1
ATOM 2851 C CA . LEU A 1 360 ? -30.449 -14.698 7.290 1.00 51.09 360 LEU A CA 1
ATOM 2852 C C . LEU A 1 360 ? -29.633 -14.045 8.402 1.00 51.09 360 LEU A C 1
ATOM 2854 O O . LEU A 1 360 ? -30.152 -13.727 9.473 1.00 51.09 360 LEU A O 1
ATOM 2858 N N . TYR A 1 361 ? -28.349 -13.803 8.162 1.00 55.78 361 TYR A N 1
ATOM 2859 C CA . TYR A 1 361 ? -27.579 -12.936 9.052 1.00 55.78 361 TYR A CA 1
ATOM 2860 C C . TYR A 1 361 ? -28.149 -11.506 8.984 1.00 55.78 361 TYR A C 1
ATOM 2862 O O . TYR A 1 361 ? -28.536 -11.087 7.893 1.00 55.78 361 TYR A O 1
ATOM 2870 N N . PRO A 1 362 ? -28.185 -10.733 10.092 1.00 47.59 362 PRO A N 1
ATOM 2871 C CA . PRO A 1 362 ? -28.742 -9.368 10.128 1.00 47.59 362 PRO A CA 1
ATOM 2872 C C . PRO A 1 362 ? -28.218 -8.404 9.044 1.00 47.59 362 PRO A C 1
ATOM 2874 O O . PRO A 1 362 ? -28.838 -7.384 8.788 1.00 47.59 362 PRO A O 1
ATOM 2877 N N . TYR A 1 363 ? -27.096 -8.749 8.408 1.00 48.31 363 TYR A N 1
ATOM 2878 C CA . TYR A 1 363 ? -26.359 -7.983 7.402 1.00 48.31 363 TYR A CA 1
ATOM 2879 C C . TYR A 1 363 ? -26.514 -8.527 5.961 1.00 48.31 363 TYR A C 1
ATOM 2881 O O . TYR A 1 363 ? -25.853 -8.045 5.046 1.00 48.31 363 TYR A O 1
ATOM 2889 N N . GLN A 1 364 ? -27.350 -9.548 5.716 1.00 44.66 364 GLN A N 1
ATOM 2890 C CA . GLN A 1 364 ? -27.556 -10.084 4.357 1.00 44.66 364 GLN A CA 1
ATOM 2891 C C . GLN A 1 364 ? -28.306 -9.122 3.409 1.00 44.66 364 GLN A C 1
ATOM 2893 O O . GLN A 1 364 ? -28.261 -9.333 2.201 1.00 44.66 364 GLN A O 1
ATOM 2898 N N . GLU A 1 365 ? -28.889 -8.023 3.908 1.00 41.12 365 GLU A N 1
ATOM 2899 C CA . GLU A 1 365 ? -29.297 -6.876 3.072 1.00 41.12 365 GLU A CA 1
ATOM 2900 C C . GLU A 1 365 ? -28.096 -6.009 2.630 1.00 41.12 365 GLU A C 1
ATOM 2902 O O . GLU A 1 365 ? -28.077 -5.534 1.498 1.00 41.12 365 GLU A O 1
ATOM 2907 N N . GLU A 1 366 ? -27.039 -5.865 3.438 1.00 43.12 366 GLU A N 1
ATOM 2908 C CA . GLU A 1 366 ? -25.834 -5.075 3.103 1.00 43.12 366 GLU A CA 1
ATOM 2909 C C . GLU A 1 366 ? -24.770 -5.861 2.313 1.00 43.12 366 GLU A C 1
ATOM 2911 O O . GLU A 1 366 ? -23.989 -5.262 1.572 1.00 43.12 366 GLU A O 1
ATOM 2916 N N . LEU A 1 367 ? -24.788 -7.198 2.367 1.00 41.97 367 LEU A N 1
ATOM 2917 C CA . LEU A 1 367 ? -24.006 -8.058 1.461 1.00 41.97 367 LEU A CA 1
ATOM 2918 C C . LEU A 1 367 ? -24.377 -7.835 -0.017 1.00 41.97 367 LEU A C 1
ATOM 2920 O O . LEU A 1 367 ? -23.512 -7.941 -0.885 1.00 41.97 367 LEU A O 1
ATOM 2924 N N . SER A 1 368 ? -25.627 -7.447 -0.310 1.00 42.72 368 SER A N 1
ATOM 2925 C CA . SER A 1 368 ? -26.051 -7.059 -1.667 1.00 42.72 368 SER A CA 1
ATOM 2926 C C . SER A 1 368 ? -25.378 -5.772 -2.174 1.00 42.72 368 SER A C 1
ATOM 2928 O O . SER A 1 368 ? -25.347 -5.522 -3.377 1.00 42.72 368 SER A O 1
ATOM 2930 N N . LEU A 1 369 ? -24.788 -4.985 -1.264 1.00 40.53 369 LEU A N 1
ATOM 2931 C CA . LEU A 1 369 ? -24.095 -3.722 -1.530 1.00 40.53 369 LEU A CA 1
ATOM 2932 C C . LEU A 1 369 ? -22.557 -3.864 -1.512 1.00 40.53 369 LEU A C 1
ATOM 2934 O O . LEU A 1 369 ? -21.852 -2.858 -1.525 1.00 40.53 369 LEU A O 1
ATOM 2938 N N . GLY A 1 370 ? -22.011 -5.089 -1.467 1.00 47.56 370 GLY A N 1
ATOM 2939 C CA . GLY A 1 370 ? -20.563 -5.346 -1.561 1.00 47.56 370 GLY A CA 1
ATOM 2940 C C . GLY A 1 370 ? -19.744 -5.076 -0.286 1.00 47.56 370 GLY A C 1
ATOM 2941 O O . GLY A 1 370 ? -18.506 -5.124 -0.328 1.00 47.56 370 GLY A O 1
ATOM 2942 N N . ARG A 1 371 ? -20.407 -4.818 0.849 1.00 47.38 371 ARG A N 1
ATOM 2943 C CA . ARG A 1 371 ? -19.780 -4.575 2.160 1.00 47.38 371 ARG A CA 1
ATOM 2944 C C . ARG A 1 371 ? -19.716 -5.859 2.993 1.00 47.38 371 ARG A C 1
ATOM 2946 O O . ARG A 1 371 ? -20.592 -6.714 2.898 1.00 47.38 371 ARG A O 1
ATOM 2953 N N . SER A 1 372 ? -18.649 -6.003 3.775 1.00 50.53 372 SER A N 1
ATOM 2954 C CA . SER A 1 372 ? -18.355 -7.223 4.529 1.00 50.53 372 SER A CA 1
ATOM 2955 C C . SER A 1 372 ? -19.258 -7.442 5.750 1.00 50.53 372 SER A C 1
ATOM 2957 O O . SER A 1 372 ? -19.683 -6.489 6.405 1.00 50.53 372 SER A O 1
ATOM 2959 N N . ALA A 1 373 ? -19.514 -8.712 6.079 1.00 52.47 373 ALA A N 1
ATOM 2960 C CA . ALA A 1 373 ? -20.316 -9.132 7.219 1.00 52.47 373 ALA A CA 1
ATOM 2961 C C . ALA A 1 373 ? -19.443 -9.369 8.469 1.00 52.47 373 ALA A C 1
ATOM 2963 O O . ALA A 1 373 ? -18.651 -10.307 8.542 1.00 52.47 373 ALA A O 1
ATOM 2964 N N . LYS A 1 374 ? -19.646 -8.547 9.503 1.00 61.91 374 LYS A N 1
ATOM 2965 C CA . LYS A 1 374 ? -18.957 -8.619 10.809 1.00 61.91 374 LYS A CA 1
ATOM 2966 C C . LYS A 1 374 ? -19.631 -9.636 11.726 1.00 61.91 374 LYS A C 1
ATOM 2968 O O . LYS A 1 374 ? -20.264 -9.290 12.722 1.00 61.91 374 LYS A O 1
ATOM 2973 N N . ILE A 1 375 ? -19.585 -10.901 11.326 1.00 64.00 375 ILE A N 1
ATOM 2974 C CA . ILE A 1 375 ? -20.316 -11.992 11.990 1.00 64.00 375 ILE A CA 1
ATOM 2975 C C . ILE A 1 375 ? -19.457 -12.792 12.967 1.00 64.00 375 ILE A C 1
ATOM 2977 O O . ILE A 1 375 ? -19.966 -13.718 13.601 1.00 64.00 375 ILE A O 1
ATOM 2981 N N . LEU A 1 376 ? -18.186 -12.432 13.129 1.00 73.56 376 LEU A N 1
ATOM 2982 C CA . LEU A 1 376 ? -17.255 -13.073 14.044 1.00 73.56 376 LEU A CA 1
ATOM 2983 C C . LEU A 1 376 ? -16.699 -12.062 15.048 1.00 73.56 376 LEU A C 1
ATOM 2985 O O . LEU A 1 376 ? -16.455 -10.901 14.737 1.00 73.56 376 LEU A O 1
ATOM 2989 N N . SER A 1 377 ? -16.467 -12.523 16.271 1.00 80.88 377 SER A N 1
ATOM 2990 C CA . SER A 1 377 ? -15.667 -11.796 17.253 1.00 80.88 377 SER A CA 1
ATOM 2991 C C . SER A 1 377 ? -14.778 -12.760 18.017 1.00 80.88 377 SER A C 1
ATOM 2993 O O . SER A 1 377 ? -15.175 -13.892 18.300 1.00 80.88 377 SER A O 1
ATOM 2995 N N . ALA A 1 378 ? -13.576 -12.322 18.353 1.00 85.81 378 ALA A N 1
ATOM 2996 C CA . ALA A 1 378 ? -12.662 -13.040 19.215 1.00 85.81 378 ALA A CA 1
ATOM 2997 C C . ALA A 1 378 ? -12.485 -12.295 20.536 1.00 85.81 378 ALA A C 1
ATOM 2999 O O . ALA A 1 378 ? -12.453 -11.072 20.589 1.00 85.81 378 ALA A O 1
ATOM 3000 N N . THR A 1 379 ? -12.337 -13.044 21.618 1.00 91.19 379 THR A N 1
ATOM 3001 C CA . THR A 1 379 ? -11.839 -12.536 22.891 1.00 91.19 379 THR A CA 1
ATOM 3002 C C . THR A 1 379 ? -10.629 -13.349 23.290 1.00 91.19 379 THR A C 1
ATOM 3004 O O . THR A 1 379 ? -10.649 -14.573 23.155 1.00 91.19 379 THR A O 1
ATOM 3007 N N . LEU A 1 380 ? -9.609 -12.698 23.826 1.00 93.56 380 LEU A N 1
ATOM 3008 C CA . LEU A 1 380 ? -8.413 -13.357 24.332 1.00 93.56 380 LEU A CA 1
ATOM 3009 C C . LEU A 1 380 ? -7.897 -12.645 25.572 1.00 93.56 380 LEU A C 1
ATOM 3011 O O . LEU A 1 380 ? -8.073 -11.436 25.721 1.00 93.56 380 LEU A O 1
ATOM 3015 N N . GLN A 1 381 ? -7.236 -13.385 26.454 1.00 94.19 381 GLN A N 1
ATOM 3016 C CA . GLN A 1 381 ? -6.477 -12.792 27.541 1.00 94.19 381 GLN A CA 1
ATOM 3017 C C . GLN A 1 381 ? -5.003 -12.705 27.163 1.00 94.19 381 GLN A C 1
ATOM 3019 O O . GLN A 1 381 ? -4.393 -13.727 26.871 1.00 94.19 381 GLN A O 1
ATOM 3024 N N . LEU A 1 382 ? -4.420 -11.507 27.214 1.00 92.69 382 LEU A N 1
ATOM 3025 C CA . LEU A 1 382 ? -2.972 -11.318 27.152 1.00 92.69 382 LEU A CA 1
ATOM 3026 C C . LEU A 1 382 ? -2.445 -10.952 28.533 1.00 92.69 382 LEU A C 1
ATOM 3028 O O . LEU A 1 382 ? -2.840 -9.929 29.097 1.00 92.69 382 LEU A O 1
ATOM 3032 N N . ASN A 1 383 ? -1.556 -11.784 29.080 1.00 92.31 383 ASN A N 1
ATOM 3033 C CA . ASN A 1 383 ? -0.970 -11.603 30.414 1.00 92.31 383 ASN A CA 1
ATOM 3034 C C . ASN A 1 383 ? -2.049 -11.346 31.494 1.00 92.31 383 ASN A C 1
ATOM 3036 O O . ASN A 1 383 ? -1.908 -10.467 32.344 1.00 92.31 383 ASN A O 1
ATOM 3040 N N . GLY A 1 384 ? -3.159 -12.094 31.423 1.00 89.00 384 GLY A N 1
ATOM 3041 C CA . GLY A 1 384 ? -4.290 -12.010 32.358 1.00 89.00 384 GLY A CA 1
ATOM 3042 C C . GLY A 1 384 ? -5.261 -10.846 32.125 1.00 89.00 384 GLY A C 1
ATOM 3043 O O . GLY A 1 384 ? -6.172 -10.648 32.927 1.00 89.00 384 GLY A O 1
ATOM 3044 N N . ARG A 1 385 ? -5.095 -10.060 31.052 1.00 90.12 385 ARG A N 1
ATOM 3045 C CA . ARG A 1 385 ? -6.013 -8.967 30.686 1.00 90.12 385 ARG A CA 1
ATOM 3046 C C . ARG A 1 385 ? -6.835 -9.330 29.463 1.00 90.12 385 ARG A C 1
ATOM 3048 O O . ARG A 1 385 ? -6.268 -9.784 28.479 1.00 90.12 385 ARG A O 1
ATOM 3055 N N . LEU A 1 386 ? -8.145 -9.104 29.521 1.00 93.94 386 LEU A N 1
ATOM 3056 C CA . LEU A 1 386 ? -9.073 -9.426 28.438 1.00 93.94 386 LEU A CA 1
ATOM 3057 C C . LEU A 1 386 ? -9.064 -8.352 27.343 1.00 93.94 386 LEU A C 1
ATOM 3059 O O . LEU A 1 386 ? -9.197 -7.164 27.631 1.00 93.94 386 LEU A O 1
ATOM 3063 N N . TYR A 1 387 ? -8.992 -8.806 26.097 1.00 90.81 387 TYR A N 1
ATOM 3064 C CA . TYR A 1 387 ? -9.150 -8.018 24.881 1.00 90.81 387 TYR A CA 1
ATOM 3065 C C . TYR A 1 387 ? -10.221 -8.660 24.002 1.00 90.81 387 TYR A C 1
ATOM 3067 O O . TYR A 1 387 ? -10.479 -9.865 24.100 1.00 90.81 387 TYR A O 1
ATOM 3075 N N . ARG A 1 388 ? -10.849 -7.847 23.155 1.00 87.19 388 ARG A N 1
ATOM 3076 C CA . ARG A 1 388 ? -11.859 -8.266 22.186 1.00 87.19 388 ARG A CA 1
ATOM 3077 C C . ARG A 1 388 ? -11.497 -7.691 20.823 1.00 87.19 388 ARG A C 1
ATOM 3079 O O . ARG A 1 388 ? -10.990 -6.579 20.767 1.00 87.19 388 ARG A O 1
ATOM 3086 N N . GLU A 1 389 ? -11.787 -8.461 19.789 1.00 82.62 389 GLU A N 1
ATOM 3087 C CA . GLU A 1 389 ? -11.601 -8.108 18.390 1.00 82.62 389 GLU A CA 1
ATOM 3088 C C . GLU A 1 389 ? -12.856 -8.502 17.605 1.00 82.62 389 GLU A C 1
ATOM 3090 O O . GLU A 1 389 ? -13.377 -9.612 17.776 1.00 82.62 389 GLU A O 1
ATOM 3095 N N . THR A 1 390 ? -13.351 -7.618 16.745 1.00 77.19 390 THR A N 1
ATOM 3096 C CA . THR A 1 390 ? -14.421 -7.920 15.793 1.00 77.19 390 THR A CA 1
ATOM 3097 C C . THR A 1 390 ? -13.754 -8.263 14.481 1.00 77.19 390 THR A C 1
ATOM 3099 O O . THR A 1 390 ? -12.895 -7.537 14.002 1.00 77.19 390 THR A O 1
ATOM 3102 N N . ILE A 1 391 ? -14.150 -9.393 13.917 1.00 72.88 391 ILE A N 1
ATOM 3103 C CA . ILE A 1 391 ? -13.474 -10.004 12.786 1.00 72.88 391 ILE A CA 1
ATOM 3104 C C . ILE A 1 391 ? -14.351 -9.803 11.555 1.00 72.88 391 ILE A C 1
ATOM 3106 O O . ILE A 1 391 ? -15.520 -10.207 11.528 1.00 72.88 391 ILE A O 1
ATOM 3110 N N . ASP A 1 392 ? -13.768 -9.176 10.543 1.00 67.69 392 ASP A N 1
ATOM 3111 C CA . ASP A 1 392 ? -14.349 -9.010 9.221 1.00 67.69 392 ASP A CA 1
ATOM 3112 C C . ASP A 1 392 ? -13.942 -10.212 8.348 1.00 67.69 392 ASP A C 1
ATOM 3114 O O . ASP A 1 392 ? -12.763 -10.447 8.102 1.00 67.69 392 ASP A O 1
ATOM 3118 N N . GLU A 1 393 ? -14.903 -11.019 7.892 1.00 60.44 393 GLU A N 1
ATOM 3119 C CA . GLU A 1 393 ? -14.580 -12.242 7.143 1.00 60.44 393 GLU A CA 1
ATOM 3120 C C . GLU A 1 393 ? -14.058 -11.990 5.722 1.00 60.44 393 GLU A C 1
ATOM 3122 O O . GLU A 1 393 ? -13.261 -12.789 5.232 1.00 60.44 393 GLU A O 1
ATOM 3127 N N . LYS A 1 394 ? -14.447 -10.880 5.078 1.00 57.19 394 LYS A N 1
ATOM 3128 C CA . LYS A 1 394 ? -13.916 -10.478 3.763 1.00 57.19 394 LYS A CA 1
ATOM 3129 C C . LYS A 1 394 ? -12.417 -10.192 3.848 1.00 57.19 394 LYS A C 1
ATOM 3131 O O . LYS A 1 394 ? -11.676 -10.403 2.894 1.00 57.19 394 LYS A O 1
ATOM 3136 N N . GLU A 1 395 ? -11.936 -9.761 5.011 1.00 56.09 395 GLU A N 1
ATOM 3137 C CA . GLU A 1 395 ? -10.509 -9.535 5.236 1.00 56.09 395 GLU A CA 1
ATOM 3138 C C . GLU A 1 395 ? -9.688 -10.830 5.252 1.00 56.09 395 GLU A C 1
ATOM 3140 O O . GLU A 1 395 ? -8.496 -10.778 4.976 1.00 56.09 395 GLU A O 1
ATOM 3145 N N . PHE A 1 396 ? -10.295 -12.003 5.456 1.00 56.56 396 PHE A N 1
ATOM 3146 C CA . PHE A 1 396 ? -9.590 -13.289 5.343 1.00 56.56 396 PHE A CA 1
ATOM 3147 C C . PHE A 1 396 ? -9.495 -13.810 3.900 1.00 56.56 396 PHE A C 1
ATOM 3149 O O . PHE A 1 396 ? -8.790 -14.797 3.677 1.00 56.56 396 PHE A O 1
ATOM 3156 N N . GLU A 1 397 ? -10.169 -13.160 2.938 1.00 47.97 397 GLU A N 1
ATOM 3157 C CA . GLU A 1 397 ? -10.117 -13.502 1.507 1.00 47.97 397 GLU A CA 1
ATOM 3158 C C . GLU A 1 397 ? -8.885 -12.939 0.805 1.00 47.97 397 GLU A C 1
ATOM 3160 O O . GLU A 1 397 ? -8.393 -13.549 -0.137 1.00 47.97 397 GLU A O 1
ATOM 3165 N N . SER A 1 398 ? -8.432 -11.746 1.213 1.00 47.44 398 SER A N 1
ATOM 3166 C CA . SER A 1 398 ? -7.352 -11.047 0.515 1.00 47.44 398 SER A CA 1
ATOM 3167 C C . SER A 1 398 ? -5.995 -11.254 1.180 1.00 47.44 398 SER A C 1
ATOM 3169 O O . SER A 1 398 ? -5.087 -11.672 0.488 1.00 47.44 398 SER A O 1
ATOM 3171 N N . TRP A 1 399 ? -5.859 -10.995 2.488 1.00 55.56 399 TRP A N 1
ATOM 3172 C CA . TRP A 1 399 ? -4.648 -11.151 3.320 1.00 55.56 399 TRP A CA 1
ATOM 3173 C C . TRP A 1 399 ? -5.050 -10.849 4.767 1.00 55.56 399 TRP A C 1
ATOM 3175 O O . TRP A 1 399 ? -5.898 -9.985 4.964 1.00 55.56 399 TRP A O 1
ATOM 3185 N N . ILE A 1 400 ? -4.414 -11.449 5.781 1.00 58.00 400 ILE A N 1
ATOM 3186 C CA . ILE A 1 400 ? -4.651 -11.024 7.174 1.00 58.00 400 ILE A CA 1
ATOM 3187 C C . ILE A 1 400 ? -4.302 -9.550 7.316 1.00 58.00 400 ILE A C 1
ATOM 3189 O O . ILE A 1 400 ? -3.128 -9.177 7.257 1.00 58.00 400 ILE A O 1
ATOM 3193 N N . ARG A 1 401 ? -5.334 -8.734 7.512 1.00 60.41 401 ARG A N 1
ATOM 3194 C CA . ARG A 1 401 ? -5.170 -7.299 7.658 1.00 60.41 401 ARG A CA 1
ATOM 3195 C C . ARG A 1 401 ? -4.818 -6.903 9.093 1.00 60.41 401 ARG A C 1
ATOM 3197 O O . ARG A 1 401 ? -5.229 -7.603 10.029 1.00 60.41 401 ARG A O 1
ATOM 3204 N N . PRO A 1 402 ? -4.082 -5.796 9.279 1.00 60.66 402 PRO A N 1
ATOM 3205 C CA . PRO A 1 402 ? -3.718 -5.277 10.589 1.00 60.66 402 PRO A CA 1
ATOM 3206 C C . PRO A 1 402 ? -4.815 -5.169 11.634 1.00 60.66 402 PRO A C 1
ATOM 3208 O O . PRO A 1 402 ? -4.570 -5.410 12.819 1.00 60.66 402 PRO A O 1
ATOM 3211 N N . GLU A 1 403 ? -6.007 -4.832 11.177 1.00 61.84 403 GLU A N 1
ATOM 3212 C CA . GLU A 1 403 ? -7.258 -4.705 11.905 1.00 61.84 403 GLU A CA 1
ATOM 3213 C C . GLU A 1 403 ? -7.519 -5.947 12.770 1.00 61.84 403 GLU A C 1
ATOM 3215 O O . GLU A 1 403 ? -7.882 -5.827 13.932 1.00 61.84 403 GLU A O 1
ATOM 3220 N N . ASN A 1 404 ? -7.207 -7.146 12.270 1.00 72.31 404 ASN A N 1
ATOM 3221 C CA . ASN A 1 404 ? -7.491 -8.402 12.967 1.00 72.31 404 ASN A CA 1
ATOM 3222 C C . ASN A 1 404 ? -6.575 -8.684 14.171 1.00 72.31 404 ASN A C 1
ATOM 3224 O O . ASN A 1 404 ? -6.765 -9.703 14.836 1.00 72.31 404 ASN A O 1
ATOM 3228 N N . LEU A 1 405 ? -5.578 -7.832 14.446 1.00 79.44 405 LEU A N 1
ATOM 3229 C CA . LEU A 1 405 ? -4.673 -7.941 15.598 1.00 79.44 405 LEU A CA 1
ATOM 3230 C C . LEU A 1 405 ? -4.565 -6.628 16.395 1.00 79.44 405 LEU A C 1
ATOM 3232 O O . LEU A 1 405 ? -3.533 -6.360 17.026 1.00 79.44 405 LEU A O 1
ATOM 3236 N N . GLN A 1 406 ? -5.602 -5.790 16.379 1.00 78.38 406 GLN A N 1
ATOM 3237 C CA . GLN A 1 406 ? -5.611 -4.513 17.093 1.00 78.38 406 GLN A CA 1
ATOM 3238 C C . GLN A 1 406 ? -5.371 -4.679 18.604 1.00 78.38 406 GLN A C 1
ATOM 3240 O O . GLN A 1 406 ? -4.698 -3.842 19.221 1.00 78.38 406 GLN A O 1
ATOM 3245 N N . PHE A 1 407 ? -5.820 -5.787 19.198 1.00 82.94 407 PHE A N 1
ATOM 3246 C CA . PHE A 1 407 ? -5.553 -6.115 20.601 1.00 82.94 407 PHE A CA 1
ATOM 3247 C C . PHE A 1 407 ? -4.063 -6.020 21.003 1.00 82.94 407 PHE A C 1
ATOM 3249 O O . PHE A 1 407 ? -3.758 -5.715 22.160 1.00 82.94 407 PHE A O 1
ATOM 3256 N N . LEU A 1 408 ? -3.115 -6.240 20.078 1.00 87.25 408 LEU A N 1
ATOM 3257 C CA . LEU A 1 408 ? -1.680 -6.081 20.344 1.00 87.25 408 LEU A CA 1
ATOM 3258 C C . LEU A 1 408 ? -1.306 -4.613 20.597 1.00 87.25 408 LEU A C 1
ATOM 3260 O O . LEU A 1 408 ? -0.499 -4.320 21.480 1.00 87.25 408 LEU A O 1
ATOM 3264 N N . ASN A 1 409 ? -1.914 -3.678 19.867 1.00 84.44 409 ASN A N 1
ATOM 3265 C CA . ASN A 1 409 ? -1.708 -2.247 20.078 1.00 84.44 409 ASN A CA 1
ATOM 3266 C C . ASN A 1 409 ? -2.385 -1.760 21.367 1.00 84.44 409 ASN A C 1
ATOM 3268 O O . ASN A 1 409 ? -1.806 -0.946 22.087 1.00 84.44 409 ASN A O 1
ATOM 3272 N N . HIS A 1 410 ? -3.554 -2.299 21.725 1.00 83.31 410 HIS A N 1
ATOM 3273 C CA . HIS A 1 410 ? -4.151 -2.051 23.044 1.00 83.31 410 HIS A CA 1
ATOM 3274 C C . HIS A 1 410 ? -3.276 -2.578 24.181 1.00 83.31 410 HIS A C 1
ATOM 3276 O O . HIS A 1 410 ? -3.131 -1.916 25.208 1.00 83.31 410 HIS A O 1
ATOM 3282 N N . TYR A 1 411 ? -2.653 -3.742 24.004 1.00 88.69 411 TYR A N 1
ATOM 3283 C CA . TYR A 1 411 ? -1.690 -4.246 24.976 1.00 88.69 411 TYR A CA 1
ATOM 3284 C C . TYR A 1 411 ? -0.511 -3.279 25.159 1.00 88.69 411 TYR A C 1
ATOM 3286 O O . TYR A 1 411 ? -0.129 -2.990 26.291 1.00 88.69 411 TYR A O 1
ATOM 3294 N N . LEU A 1 412 ? 0.039 -2.729 24.074 1.00 87.44 412 LEU A N 1
ATOM 3295 C CA . LEU A 1 412 ? 1.140 -1.759 24.141 1.00 87.44 412 LEU A CA 1
ATOM 3296 C C . LEU A 1 412 ? 0.745 -0.468 24.865 1.00 87.44 412 LEU A C 1
ATOM 3298 O O . LEU A 1 412 ? 1.512 0.042 25.679 1.00 87.44 412 LEU A O 1
ATOM 3302 N N . GLU A 1 413 ? -0.470 0.028 24.645 1.00 83.75 413 GLU A N 1
ATOM 3303 C CA . GLU A 1 413 ? -1.003 1.175 25.392 1.00 83.75 413 GLU A CA 1
ATOM 3304 C C . GLU A 1 413 ? -1.108 0.914 26.885 1.00 83.75 413 GLU A C 1
ATOM 3306 O O . GLU A 1 413 ? -0.801 1.782 27.699 1.00 83.75 413 GLU A O 1
ATOM 3311 N N . ASP A 1 414 ? -1.520 -0.297 27.237 1.00 85.81 414 ASP A N 1
ATOM 3312 C CA . ASP A 1 414 ? -1.602 -0.766 28.612 1.00 85.81 414 ASP A CA 1
ATOM 3313 C C . ASP A 1 414 ? -0.241 -0.839 29.303 1.00 85.81 414 ASP A C 1
ATOM 3315 O O . ASP A 1 414 ? -0.186 -0.791 30.534 1.00 85.81 414 ASP A O 1
ATOM 3319 N N . GLN A 1 415 ? 0.831 -0.968 28.518 1.00 88.19 415 GLN A N 1
ATOM 3320 C CA . GLN A 1 415 ? 2.217 -0.900 28.976 1.00 88.19 415 GLN A CA 1
ATOM 3321 C C . GLN A 1 415 ? 2.816 0.510 28.863 1.00 88.19 415 GLN A C 1
ATOM 3323 O O . GLN A 1 415 ? 3.984 0.694 29.195 1.00 88.19 415 GLN A O 1
ATOM 3328 N N . HIS A 1 416 ? 2.045 1.501 28.399 1.00 86.38 416 HIS A N 1
ATOM 3329 C CA . HIS A 1 416 ? 2.526 2.846 28.073 1.00 86.38 416 HIS A CA 1
ATOM 3330 C C . HIS A 1 416 ? 3.683 2.866 27.056 1.00 86.38 416 HIS A C 1
ATOM 3332 O O . HIS A 1 416 ? 4.496 3.791 27.045 1.00 86.38 416 HIS A O 1
ATOM 3338 N N . ASP A 1 417 ? 3.757 1.861 26.181 1.00 87.19 417 ASP A N 1
ATOM 3339 C CA . ASP A 1 417 ? 4.681 1.873 25.051 1.00 87.19 417 ASP A CA 1
ATOM 3340 C C . ASP A 1 417 ? 4.150 2.848 23.988 1.00 87.19 417 ASP A C 1
ATOM 3342 O O . ASP A 1 417 ? 2.942 2.943 23.762 1.00 87.19 417 ASP A O 1
ATOM 3346 N N . LEU A 1 418 ? 5.037 3.597 23.332 1.00 83.12 418 LEU A N 1
ATOM 3347 C CA . LEU A 1 418 ? 4.698 4.556 22.271 1.00 83.12 418 LEU A CA 1
ATOM 3348 C C . LEU A 1 418 ? 4.869 3.968 20.861 1.00 83.12 418 LEU A C 1
ATOM 3350 O O . LEU A 1 418 ? 4.501 4.604 19.877 1.00 83.12 418 LEU A O 1
ATOM 3354 N N . ARG A 1 419 ? 5.425 2.759 20.745 1.00 86.69 419 ARG A N 1
ATOM 3355 C CA . ARG A 1 419 ? 5.569 2.034 19.476 1.00 86.69 419 ARG A CA 1
ATOM 3356 C C . ARG A 1 419 ? 4.293 1.291 19.126 1.00 86.69 419 ARG A C 1
ATOM 3358 O O . ARG A 1 419 ? 3.562 0.891 20.025 1.00 86.69 419 ARG A O 1
ATOM 3365 N N . ARG A 1 420 ? 4.042 1.059 17.842 1.00 86.12 420 ARG A N 1
ATOM 3366 C CA . ARG A 1 420 ? 2.857 0.362 17.336 1.00 86.12 420 ARG A CA 1
ATOM 3367 C C . ARG A 1 420 ? 3.192 -0.644 16.268 1.00 86.12 420 ARG A C 1
ATOM 3369 O O . ARG A 1 420 ? 4.227 -0.544 15.617 1.00 86.12 420 ARG A O 1
ATOM 3376 N N . PHE A 1 421 ? 2.324 -1.634 16.155 1.00 85.69 421 PHE A N 1
ATOM 3377 C CA . PHE A 1 421 ? 2.418 -2.650 15.135 1.00 85.69 421 PHE A CA 1
ATOM 3378 C C . PHE A 1 421 ? 1.929 -2.119 13.792 1.00 85.69 421 PHE A C 1
ATOM 3380 O O . PHE A 1 421 ? 0.837 -1.554 13.695 1.00 85.69 421 PHE A O 1
ATOM 3387 N N . TYR A 1 422 ? 2.762 -2.330 12.780 1.00 83.31 422 TYR A N 1
ATOM 3388 C CA . TYR A 1 422 ? 2.504 -2.063 11.375 1.00 83.31 422 TYR A CA 1
ATOM 3389 C C . TYR A 1 422 ? 2.727 -3.341 10.580 1.00 83.31 422 TYR A C 1
ATOM 3391 O O . TYR A 1 422 ? 3.673 -4.083 10.845 1.00 83.31 422 TYR A O 1
ATOM 3399 N N . TYR A 1 423 ? 1.882 -3.574 9.592 1.00 81.12 423 TYR A N 1
ATOM 3400 C CA . TYR A 1 423 ? 2.065 -4.606 8.597 1.00 81.12 423 TYR A CA 1
ATOM 3401 C C . TYR A 1 423 ? 2.778 -4.003 7.412 1.00 81.12 423 TYR A C 1
ATOM 3403 O O . TYR A 1 423 ? 2.419 -2.934 6.912 1.00 81.12 423 TYR A O 1
ATOM 3411 N N . ILE A 1 424 ? 3.816 -4.702 6.986 1.00 81.56 424 ILE A N 1
ATOM 3412 C CA . ILE A 1 424 ? 4.645 -4.294 5.870 1.00 81.56 424 ILE A CA 1
ATOM 3413 C C . ILE A 1 424 ? 4.651 -5.441 4.879 1.00 81.56 424 ILE A C 1
ATOM 3415 O O . ILE A 1 424 ? 5.043 -6.566 5.211 1.00 81.56 424 ILE A O 1
ATOM 3419 N N . THR A 1 425 ? 4.190 -5.137 3.671 1.00 76.50 425 THR A N 1
ATOM 3420 C CA . THR A 1 425 ? 4.246 -6.045 2.532 1.00 76.50 425 THR A CA 1
ATOM 3421 C C . THR A 1 425 ? 5.470 -5.715 1.672 1.00 76.50 425 THR A C 1
ATOM 3423 O O . THR A 1 425 ? 5.989 -4.595 1.731 1.00 76.50 425 THR A O 1
ATOM 3426 N N . PRO A 1 426 ? 5.990 -6.685 0.905 1.00 72.00 426 PRO A N 1
ATOM 3427 C CA . PRO A 1 426 ? 7.088 -6.431 -0.014 1.00 72.00 426 PRO A CA 1
ATOM 3428 C C . PRO A 1 426 ? 6.690 -5.410 -1.082 1.00 72.00 426 PRO A C 1
ATOM 3430 O O . PRO A 1 426 ? 5.693 -5.598 -1.778 1.00 72.00 426 PRO A O 1
ATOM 3433 N N . ASN A 1 427 ? 7.503 -4.367 -1.248 1.00 71.19 427 ASN A N 1
ATOM 3434 C CA . ASN A 1 427 ? 7.335 -3.419 -2.344 1.00 71.19 427 ASN A CA 1
ATOM 3435 C C . ASN A 1 427 ? 7.805 -4.043 -3.668 1.00 71.19 427 ASN A C 1
ATOM 3437 O O . ASN A 1 427 ? 8.811 -4.761 -3.704 1.00 71.19 427 ASN A O 1
ATOM 3441 N N . ARG A 1 428 ? 7.087 -3.753 -4.754 1.00 73.19 428 ARG A N 1
ATOM 3442 C CA . ARG A 1 428 ? 7.401 -4.212 -6.111 1.00 73.19 428 ARG A CA 1
ATOM 3443 C C . ARG A 1 428 ? 7.690 -3.011 -6.985 1.00 73.19 428 ARG A C 1
ATOM 3445 O O . ARG A 1 428 ? 6.793 -2.238 -7.302 1.00 73.19 428 ARG A O 1
ATOM 3452 N N . PHE A 1 429 ? 8.945 -2.865 -7.384 1.00 73.44 429 PHE A N 1
ATOM 3453 C CA . PHE A 1 429 ? 9.376 -1.711 -8.163 1.00 73.44 429 PHE A CA 1
ATOM 3454 C C . PHE A 1 429 ? 9.215 -1.939 -9.662 1.00 73.44 429 PHE A C 1
ATOM 3456 O O . PHE A 1 429 ? 8.992 -0.991 -10.410 1.00 73.44 429 PHE A O 1
ATOM 3463 N N . THR A 1 430 ? 9.346 -3.190 -10.104 1.00 74.81 430 THR A N 1
ATOM 3464 C CA . THR A 1 430 ? 9.335 -3.549 -11.526 1.00 74.81 430 THR A CA 1
ATOM 3465 C C . THR A 1 430 ? 8.076 -4.300 -11.944 1.00 74.81 430 THR A C 1
ATOM 3467 O O . THR A 1 430 ? 7.774 -4.352 -13.131 1.00 74.81 430 THR A O 1
ATOM 3470 N N . GLY A 1 431 ? 7.347 -4.890 -10.992 1.00 75.31 431 GLY A N 1
ATOM 3471 C CA . GLY A 1 431 ? 6.206 -5.768 -11.254 1.00 75.31 431 GLY A CA 1
ATOM 3472 C C . GLY A 1 431 ? 6.610 -7.194 -11.643 1.00 75.31 431 GLY A C 1
ATOM 3473 O O . GLY A 1 431 ? 5.768 -8.089 -11.603 1.00 75.31 431 GLY A O 1
ATOM 3474 N N . TYR A 1 432 ? 7.893 -7.420 -11.952 1.00 76.56 432 TYR A N 1
ATOM 3475 C CA . TYR A 1 432 ? 8.462 -8.737 -12.243 1.00 76.56 432 TYR A CA 1
ATOM 3476 C C . TYR A 1 432 ? 8.975 -9.457 -10.988 1.00 76.56 432 TYR A C 1
ATOM 3478 O O . TYR A 1 432 ? 9.472 -10.583 -11.065 1.00 76.56 432 TYR A O 1
ATOM 3486 N N . GLU A 1 433 ? 8.885 -8.826 -9.817 1.00 70.69 433 GLU A N 1
ATOM 3487 C CA . GLU A 1 433 ? 9.097 -9.515 -8.551 1.00 70.69 433 GLU A CA 1
ATOM 3488 C C . GLU A 1 433 ? 7.990 -10.573 -8.336 1.00 70.69 433 GLU A C 1
ATOM 3490 O O . GLU A 1 433 ? 6.855 -10.372 -8.778 1.00 70.69 433 GLU A O 1
ATOM 3495 N N . PRO A 1 434 ? 8.278 -11.705 -7.665 1.00 61.19 434 PRO A N 1
ATOM 3496 C CA . PRO A 1 434 ? 7.295 -12.764 -7.430 1.00 61.19 434 PRO A CA 1
ATOM 3497 C C . PRO A 1 434 ? 5.946 -12.236 -6.909 1.00 61.19 434 PRO A C 1
ATOM 3499 O O . PRO A 1 434 ? 5.894 -11.445 -5.963 1.00 61.19 434 PRO A O 1
ATOM 3502 N N . LEU A 1 435 ? 4.846 -12.689 -7.533 1.00 55.66 435 LEU A N 1
ATOM 3503 C CA . LEU A 1 435 ? 3.485 -12.184 -7.297 1.00 55.66 435 LEU A CA 1
ATOM 3504 C C . LEU A 1 435 ? 2.888 -12.531 -5.925 1.00 55.66 435 LEU A C 1
ATOM 3506 O O . LEU A 1 435 ? 1.880 -11.934 -5.542 1.00 55.66 435 LEU A O 1
ATOM 3510 N N . GLN A 1 436 ? 3.523 -13.396 -5.141 1.00 56.84 436 GLN A N 1
ATOM 3511 C CA . GLN A 1 436 ? 3.073 -13.723 -3.791 1.00 56.84 436 GLN A CA 1
ATOM 3512 C C . GLN A 1 436 ? 4.053 -13.145 -2.765 1.00 56.84 436 GLN A C 1
ATOM 3514 O O . GLN A 1 436 ? 5.259 -13.340 -2.916 1.00 56.84 436 GLN A O 1
ATOM 3519 N N . PRO A 1 437 ? 3.593 -12.412 -1.736 1.00 58.34 437 PRO A N 1
ATOM 3520 C CA . PRO A 1 437 ? 4.424 -12.214 -0.565 1.00 58.34 437 PRO A CA 1
ATOM 3521 C C . PRO A 1 437 ? 4.633 -13.587 0.084 1.00 58.34 437 PRO A C 1
ATOM 3523 O O . PRO A 1 437 ? 3.691 -14.191 0.586 1.00 58.34 437 PRO A O 1
ATOM 3526 N N . ASP A 1 438 ? 5.859 -14.103 0.082 1.00 70.44 438 ASP A N 1
ATOM 3527 C CA . ASP A 1 438 ? 6.196 -15.277 0.903 1.00 70.44 438 ASP A CA 1
ATOM 3528 C C . ASP A 1 438 ? 6.192 -14.908 2.400 1.00 70.44 438 ASP A C 1
ATOM 3530 O O . ASP A 1 438 ? 5.960 -15.754 3.271 1.00 70.44 438 ASP A O 1
ATOM 3534 N N . THR A 1 439 ? 6.367 -13.613 2.693 1.00 78.69 439 THR A N 1
ATOM 3535 C CA . THR A 1 439 ? 6.452 -13.053 4.040 1.00 78.69 439 THR A CA 1
ATOM 3536 C C . THR A 1 439 ? 5.712 -11.718 4.125 1.00 78.69 439 THR A C 1
ATOM 3538 O O . THR A 1 439 ? 5.934 -10.812 3.324 1.00 78.69 439 THR A O 1
ATOM 3541 N N . VAL A 1 440 ? 4.869 -11.572 5.144 1.00 81.56 440 VAL A N 1
ATOM 3542 C CA . VAL A 1 440 ? 4.359 -10.283 5.626 1.00 81.56 440 VAL A CA 1
ATOM 3543 C C . VAL A 1 440 ? 5.037 -9.993 6.957 1.00 81.56 440 VAL A C 1
ATOM 3545 O O . VAL A 1 440 ? 5.142 -10.880 7.803 1.00 81.56 440 VAL A O 1
ATOM 3548 N N . TYR A 1 441 ? 5.507 -8.769 7.174 1.00 86.44 441 TYR A N 1
ATOM 3549 C CA . TYR A 1 441 ? 6.138 -8.414 8.442 1.00 86.44 441 TYR A CA 1
ATOM 3550 C C . TYR A 1 441 ? 5.185 -7.667 9.352 1.00 86.44 441 TYR A C 1
ATOM 3552 O O . TYR A 1 441 ? 4.621 -6.651 8.965 1.00 86.44 441 TYR A O 1
ATOM 3560 N N . LEU A 1 442 ? 5.101 -8.127 10.596 1.00 88.06 442 LEU A N 1
ATOM 3561 C CA . LEU A 1 442 ? 4.504 -7.399 11.704 1.00 88.06 442 LEU A CA 1
ATOM 3562 C C . LEU A 1 442 ? 5.615 -6.636 12.445 1.00 88.06 442 LEU A C 1
ATOM 3564 O O . LEU A 1 442 ? 6.368 -7.216 13.230 1.00 88.06 442 LEU A O 1
ATOM 3568 N N . ALA A 1 443 ? 5.754 -5.342 12.164 1.00 89.81 443 ALA A N 1
ATOM 3569 C CA . ALA A 1 443 ? 6.824 -4.482 12.659 1.00 89.81 443 ALA A CA 1
ATOM 3570 C C . ALA A 1 443 ? 6.356 -3.555 13.787 1.00 89.81 443 ALA A C 1
ATOM 3572 O O . ALA A 1 443 ? 5.390 -2.816 13.640 1.00 89.81 443 ALA A O 1
ATOM 3573 N N . LEU A 1 444 ? 7.073 -3.558 14.910 1.00 91.75 444 LEU A N 1
ATOM 3574 C CA . LEU A 1 444 ? 6.851 -2.674 16.049 1.00 91.75 444 LEU A CA 1
ATOM 3575 C C . LEU A 1 444 ? 7.685 -1.395 15.905 1.00 91.75 444 LEU A C 1
ATOM 3577 O O . LEU A 1 444 ? 8.894 -1.398 16.146 1.00 91.75 444 LEU A O 1
ATOM 3581 N N . LEU A 1 445 ? 7.039 -0.293 15.537 1.00 89.44 445 LEU A N 1
ATOM 3582 C CA . LEU A 1 445 ? 7.696 0.950 15.132 1.00 89.44 445 LEU A CA 1
ATOM 3583 C C . LEU A 1 445 ? 7.178 2.137 15.939 1.00 89.44 445 LEU A C 1
ATOM 3585 O O . LEU A 1 445 ? 5.994 2.215 16.255 1.00 89.44 445 LEU A O 1
ATOM 3589 N N . ASN A 1 446 ? 8.041 3.104 16.245 1.00 87.31 446 ASN A N 1
ATOM 3590 C CA . ASN A 1 446 ? 7.557 4.438 16.617 1.00 87.31 446 ASN A CA 1
ATOM 3591 C C . ASN A 1 446 ? 7.148 5.238 15.365 1.00 87.31 446 ASN A C 1
ATOM 3593 O O . ASN A 1 446 ? 7.467 4.847 14.242 1.00 87.31 446 ASN A O 1
ATOM 3597 N N . GLN A 1 447 ? 6.471 6.373 15.563 1.00 81.62 447 GLN A N 1
ATOM 3598 C CA . GLN A 1 447 ? 5.990 7.221 14.468 1.00 81.62 447 GLN A CA 1
ATOM 3599 C C . GLN A 1 447 ? 7.105 7.601 13.480 1.00 81.62 447 GLN A C 1
ATOM 3601 O O . GLN A 1 447 ? 6.960 7.398 12.280 1.00 81.62 447 GLN A O 1
ATOM 3606 N N . ARG A 1 448 ? 8.256 8.064 13.984 1.00 86.31 448 ARG A N 1
ATOM 3607 C CA . ARG A 1 448 ? 9.393 8.461 13.140 1.00 86.31 448 ARG A CA 1
ATOM 3608 C C . ARG A 1 448 ? 9.925 7.297 12.299 1.00 86.31 448 ARG A C 1
ATOM 3610 O O . ARG A 1 448 ? 10.299 7.489 11.150 1.00 86.31 448 ARG A O 1
ATOM 3617 N N . GLN A 1 449 ? 9.999 6.094 12.864 1.00 88.50 449 GLN A N 1
ATOM 3618 C CA . GLN A 1 449 ? 10.449 4.900 12.143 1.00 88.50 449 GLN A CA 1
ATOM 3619 C C . GLN A 1 449 ? 9.452 4.495 11.052 1.00 88.50 449 GLN A C 1
ATOM 3621 O O . GLN A 1 449 ? 9.877 4.166 9.949 1.00 88.50 449 GLN A O 1
ATOM 3626 N N . ALA A 1 450 ? 8.149 4.557 11.341 1.00 85.50 450 ALA A N 1
ATOM 3627 C CA . ALA A 1 450 ? 7.099 4.298 10.361 1.00 85.50 450 ALA A CA 1
ATOM 3628 C C . ALA A 1 450 ? 7.160 5.299 9.191 1.00 85.50 450 ALA A C 1
ATOM 3630 O O . ALA A 1 450 ? 7.187 4.884 8.037 1.00 85.50 450 ALA A O 1
ATOM 3631 N N . GLU A 1 451 ? 7.300 6.597 9.476 1.00 82.06 451 GLU A N 1
ATOM 3632 C CA . GLU A 1 451 ? 7.440 7.651 8.457 1.00 82.06 451 GLU A CA 1
ATOM 3633 C C . GLU A 1 451 ? 8.664 7.451 7.549 1.00 82.06 451 GLU A C 1
ATOM 3635 O O . GLU A 1 451 ? 8.598 7.717 6.355 1.00 82.06 451 GLU A O 1
ATOM 3640 N N . LEU A 1 452 ? 9.788 6.970 8.090 1.00 85.88 452 LEU A N 1
ATOM 3641 C CA . LEU A 1 452 ? 10.993 6.709 7.293 1.00 85.88 452 LEU A CA 1
ATOM 3642 C C . LEU A 1 452 ? 10.856 5.484 6.385 1.00 85.88 452 LEU A C 1
ATOM 3644 O O . LEU A 1 452 ? 11.421 5.462 5.291 1.00 85.88 452 LEU A O 1
ATOM 3648 N N . LEU A 1 453 ? 10.148 4.458 6.857 1.00 85.25 453 LEU A N 1
ATOM 3649 C CA . LEU A 1 453 ? 9.866 3.255 6.081 1.00 85.25 453 LEU A CA 1
ATOM 3650 C C . LEU A 1 453 ? 8.838 3.517 4.977 1.00 85.25 453 LEU A C 1
ATOM 3652 O O . LEU A 1 453 ? 8.980 2.971 3.882 1.00 85.25 453 LEU A O 1
ATOM 3656 N N . GLN A 1 454 ? 7.848 4.372 5.245 1.00 82.44 454 GLN A N 1
ATOM 3657 C CA . GLN A 1 454 ? 6.879 4.810 4.251 1.00 82.44 454 GLN A CA 1
ATOM 3658 C C . GLN A 1 454 ? 7.511 5.825 3.292 1.00 82.44 454 GLN A C 1
ATOM 3660 O O . GLN A 1 454 ? 7.528 7.036 3.510 1.00 82.44 454 GLN A O 1
ATOM 3665 N N . SER A 1 455 ? 8.046 5.319 2.192 1.00 77.62 455 SER A N 1
ATOM 3666 C CA . SER A 1 455 ? 8.766 6.104 1.201 1.00 77.62 455 SER A CA 1
ATOM 3667 C C . SER A 1 455 ? 8.597 5.447 -0.163 1.00 77.62 455 SER A C 1
ATOM 3669 O O . SER A 1 455 ? 8.682 4.222 -0.236 1.00 77.62 455 SER A O 1
ATOM 3671 N N . PRO A 1 456 ? 8.482 6.220 -1.262 1.00 74.81 456 PRO A N 1
ATOM 3672 C CA . PRO A 1 456 ? 8.445 5.650 -2.611 1.00 74.81 456 PRO A CA 1
ATOM 3673 C C . PRO A 1 456 ? 9.691 4.817 -2.934 1.00 74.81 456 PRO A C 1
ATOM 3675 O O . PRO A 1 456 ? 9.669 4.007 -3.849 1.00 74.81 456 PRO A O 1
ATOM 3678 N N . TYR A 1 457 ? 10.777 4.992 -2.173 1.00 82.25 457 TYR A N 1
ATOM 3679 C CA . TYR A 1 457 ? 12.012 4.239 -2.348 1.00 82.25 457 TYR A CA 1
ATOM 3680 C C . TYR A 1 457 ? 12.114 2.998 -1.460 1.00 82.25 457 TYR A C 1
ATOM 3682 O O . TYR A 1 457 ? 12.999 2.196 -1.706 1.00 82.25 457 TYR A O 1
ATOM 3690 N N . LEU A 1 458 ? 11.287 2.822 -0.424 1.00 83.75 458 LEU A N 1
ATOM 3691 C CA . LEU A 1 458 ? 11.320 1.633 0.440 1.00 83.75 458 LEU A CA 1
ATOM 3692 C C . LEU A 1 458 ? 9.994 0.895 0.366 1.00 83.75 458 LEU A C 1
ATOM 3694 O O . LEU A 1 458 ? 9.883 -0.036 -0.427 1.00 83.75 458 LEU A O 1
ATOM 3698 N N . PHE A 1 459 ? 9.008 1.321 1.152 1.00 81.50 459 PHE A N 1
ATOM 3699 C CA . PHE A 1 459 ? 7.675 0.736 1.167 1.00 81.50 459 PHE A CA 1
ATOM 3700 C C . PHE A 1 459 ? 6.657 1.813 0.803 1.00 81.50 459 PHE A C 1
ATOM 3702 O O . PHE A 1 459 ? 6.556 2.845 1.471 1.00 81.50 459 PHE A O 1
ATOM 3709 N N . ASP A 1 460 ? 5.924 1.568 -0.277 1.00 68.19 460 ASP A N 1
ATOM 3710 C CA . ASP A 1 460 ? 4.831 2.407 -0.763 1.00 68.19 460 ASP A CA 1
ATOM 3711 C C . ASP A 1 460 ? 3.664 2.433 0.236 1.00 68.19 460 ASP A C 1
ATOM 3713 O O . ASP A 1 460 ? 3.071 3.487 0.487 1.00 68.19 460 ASP A O 1
ATOM 3717 N N . ARG A 1 461 ? 3.399 1.291 0.881 1.00 68.81 461 ARG A N 1
ATOM 3718 C CA . ARG A 1 461 ? 2.363 1.132 1.894 1.00 68.81 461 ARG A CA 1
ATOM 3719 C C . ARG A 1 461 ? 2.875 0.379 3.118 1.00 68.81 461 ARG A C 1
ATOM 3721 O O . ARG A 1 461 ? 3.373 -0.740 3.040 1.00 68.81 461 ARG A O 1
ATOM 3728 N N . ILE A 1 462 ? 2.677 0.995 4.277 1.00 72.00 462 ILE A N 1
ATOM 3729 C CA . ILE A 1 462 ? 2.700 0.324 5.576 1.00 72.00 462 ILE A CA 1
ATOM 3730 C C . ILE A 1 462 ? 1.324 0.528 6.200 1.00 72.00 462 ILE A C 1
ATOM 3732 O O . ILE A 1 462 ? 0.784 1.631 6.146 1.00 72.00 462 ILE A O 1
ATOM 3736 N N . GLU A 1 463 ? 0.731 -0.512 6.762 1.00 68.00 463 GLU A N 1
ATOM 3737 C CA . GLU A 1 463 ? -0.615 -0.432 7.334 1.00 68.00 463 GLU A CA 1
ATOM 3738 C C . GLU A 1 463 ? -0.518 -0.622 8.848 1.00 68.00 463 GLU A C 1
ATOM 3740 O O . GLU A 1 463 ? -0.018 -1.639 9.319 1.00 68.00 463 GLU A O 1
ATOM 3745 N N . GLY A 1 464 ? -0.928 0.365 9.645 1.00 65.75 464 GLY A N 1
ATOM 3746 C CA . GLY A 1 464 ? -0.961 0.204 11.105 1.00 65.75 464 GLY A CA 1
ATOM 3747 C C . GLY A 1 464 ? -2.105 -0.717 11.529 1.00 65.75 464 GLY A C 1
ATOM 3748 O O . GLY A 1 464 ? -3.142 -0.704 10.872 1.00 65.75 464 GLY A O 1
ATOM 3749 N N . CYS A 1 465 ? -1.980 -1.466 12.639 1.00 62.41 465 CYS A N 1
ATOM 3750 C CA . CYS A 1 465 ? -3.173 -2.100 13.226 1.00 62.41 465 CYS A CA 1
ATOM 3751 C C . CYS A 1 465 ? -4.150 -1.001 13.646 1.00 62.41 465 CYS A C 1
ATOM 3753 O O . CYS A 1 465 ? -3.843 -0.212 14.547 1.00 62.41 465 CYS A O 1
ATOM 3755 N N . TYR A 1 466 ? -5.266 -0.943 12.922 1.00 58.00 466 TYR A N 1
ATOM 3756 C CA . TYR A 1 466 ? -6.268 0.115 12.933 1.00 58.00 466 TYR A CA 1
ATOM 3757 C C . TYR A 1 466 ? -6.893 0.363 14.311 1.00 58.00 466 TYR A C 1
ATOM 3759 O O . TYR A 1 466 ? -6.855 -0.483 15.195 1.00 58.00 466 TYR A O 1
ATOM 3767 N N . ASN A 1 467 ? -7.465 1.556 14.483 1.00 49.56 467 ASN A N 1
ATOM 3768 C CA . ASN A 1 467 ? -7.916 2.121 15.754 1.00 49.56 467 ASN A CA 1
ATOM 3769 C C . ASN A 1 467 ? -9.325 2.743 15.674 1.00 49.56 467 ASN A C 1
ATOM 3771 O O . ASN A 1 467 ? -9.617 3.668 16.432 1.00 49.56 467 ASN A O 1
ATOM 3775 N N . GLY A 1 468 ? -10.223 2.261 14.816 1.00 41.09 468 GLY A N 1
ATOM 3776 C CA . GLY A 1 468 ? -11.595 2.784 14.740 1.00 41.09 468 GLY A CA 1
ATOM 3777 C C . GLY A 1 468 ? -12.673 1.709 14.764 1.00 41.09 468 GLY A C 1
ATOM 3778 O O . GLY A 1 468 ? -12.384 0.513 14.735 1.00 41.09 468 GLY A O 1
ATOM 3779 N N . SER A 1 469 ? -13.931 2.152 14.846 1.00 35.94 469 SER A N 1
ATOM 3780 C CA . SER A 1 469 ? -15.065 1.249 14.678 1.00 35.94 469 SER A CA 1
ATOM 3781 C C . SER A 1 469 ? -15.009 0.640 13.282 1.00 35.94 469 SER A C 1
ATOM 3783 O O . SER A 1 469 ? -14.623 1.320 12.324 1.00 35.94 469 SER A O 1
ATOM 3785 N N . PRO A 1 470 ? -15.418 -0.619 13.129 1.00 36.38 470 PRO A N 1
ATOM 3786 C CA . PRO A 1 470 ? -15.460 -1.202 11.817 1.00 36.38 470 PRO A CA 1
ATOM 3787 C C . PRO A 1 470 ? -16.529 -0.441 11.007 1.00 36.38 470 PRO A C 1
ATOM 3789 O O . PRO A 1 470 ? -17.717 -0.543 11.312 1.00 36.38 470 PRO A O 1
ATOM 3792 N N . GLY A 1 471 ? -16.135 0.361 10.011 1.00 35.97 471 GLY A N 1
ATOM 3793 C CA . GLY A 1 471 ? -17.036 1.219 9.223 1.00 35.97 471 GLY A CA 1
ATOM 3794 C C . GLY A 1 471 ? -16.375 2.397 8.492 1.00 35.97 471 GLY A C 1
ATOM 3795 O O . GLY A 1 471 ? -16.847 2.756 7.419 1.00 35.97 471 GLY A O 1
ATOM 3796 N N . ASP A 1 472 ? -15.259 2.932 8.995 1.00 38.12 472 ASP A N 1
ATOM 3797 C CA . ASP A 1 472 ? -14.570 4.116 8.426 1.00 38.12 472 ASP A CA 1
ATOM 3798 C C . ASP A 1 472 ? -13.513 3.770 7.350 1.00 38.12 472 ASP A C 1
ATOM 3800 O O . ASP A 1 472 ? -12.599 4.541 7.049 1.00 38.12 472 ASP A O 1
ATOM 3804 N N . TYR A 1 473 ? -13.622 2.581 6.760 1.00 46.53 473 TYR A N 1
ATOM 3805 C CA . TYR A 1 473 ? -12.568 1.953 5.956 1.00 46.53 473 TYR A CA 1
ATOM 3806 C C . TYR A 1 473 ? -12.290 2.616 4.607 1.00 46.53 473 TYR A C 1
ATOM 3808 O O . TYR A 1 473 ? -11.188 2.476 4.083 1.00 46.53 473 TYR A O 1
ATOM 3816 N N . ASP A 1 474 ? -13.254 3.354 4.058 1.00 36.28 474 ASP A N 1
ATOM 3817 C CA . ASP A 1 474 ? -13.088 4.028 2.765 1.00 36.28 474 ASP A CA 1
ATOM 3818 C C . ASP A 1 474 ? -12.215 5.302 2.872 1.00 36.28 474 ASP A C 1
ATOM 3820 O O . ASP A 1 474 ? -11.849 5.880 1.850 1.00 36.28 474 ASP A O 1
ATOM 3824 N N . TYR A 1 475 ? -11.851 5.738 4.091 1.00 33.44 475 TYR A N 1
ATOM 3825 C CA . TYR A 1 475 ? -11.189 7.031 4.332 1.00 33.44 475 TYR A CA 1
ATOM 3826 C C . TYR A 1 475 ? -9.815 6.961 5.006 1.00 33.44 475 TYR A C 1
ATOM 3828 O O . TYR A 1 475 ? -9.102 7.967 5.025 1.00 33.44 475 TYR A O 1
ATOM 3836 N N . ALA A 1 476 ? -9.405 5.809 5.536 1.00 38.56 476 ALA A N 1
ATOM 3837 C CA . ALA A 1 476 ? -8.069 5.656 6.096 1.00 38.56 476 ALA A CA 1
ATOM 3838 C C . ALA A 1 476 ? -7.086 5.383 4.945 1.00 38.56 476 ALA A C 1
ATOM 3840 O O . ALA A 1 476 ? -6.991 4.273 4.433 1.00 38.56 476 ALA A O 1
ATOM 3841 N N . VAL A 1 477 ? -6.410 6.430 4.468 1.00 37.22 477 VAL A N 1
ATOM 3842 C CA . VAL A 1 477 ? -5.490 6.342 3.314 1.00 37.22 477 VAL A CA 1
ATOM 3843 C C . VAL A 1 477 ? -4.024 6.485 3.753 1.00 37.22 477 VAL A C 1
ATOM 3845 O O . VAL A 1 477 ? -3.120 6.119 3.005 1.00 37.22 477 VAL A O 1
ATOM 3848 N N . TYR A 1 478 ? -3.748 6.943 4.985 1.00 41.78 478 TYR A N 1
ATOM 3849 C CA . TYR A 1 478 ? -2.383 7.291 5.407 1.00 41.78 478 TYR A CA 1
ATOM 3850 C C . TYR A 1 478 ? -2.021 6.874 6.845 1.00 41.78 478 TYR A C 1
ATOM 3852 O O . TYR A 1 478 ? -2.785 7.186 7.753 1.00 41.78 478 TYR A O 1
ATOM 3860 N N . PRO A 1 479 ? -0.823 6.301 7.107 1.00 42.56 479 PRO A N 1
ATOM 3861 C CA . PRO A 1 479 ? -0.370 5.789 8.416 1.00 42.56 479 PRO A CA 1
ATOM 3862 C C . PRO A 1 479 ? -0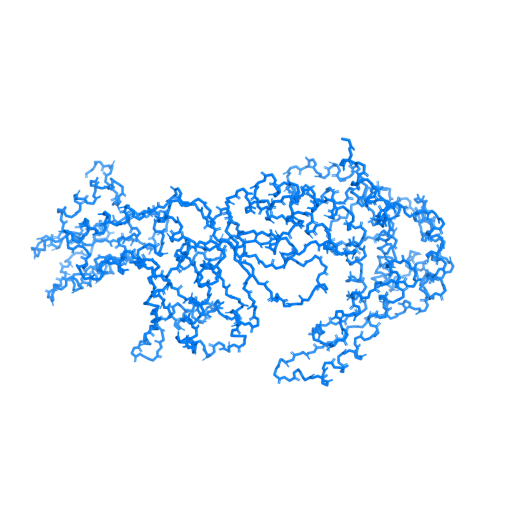.504 6.731 9.613 1.00 42.56 479 PRO A C 1
ATOM 3864 O O . PRO A 1 479 ? -0.747 6.271 10.726 1.00 42.56 479 PRO A O 1
ATOM 3867 N N . HIS A 1 480 ? -0.410 8.045 9.404 1.00 45.81 480 HIS A N 1
ATOM 3868 C CA . HIS A 1 480 ? -0.582 9.035 10.472 1.00 45.81 480 HIS A CA 1
ATOM 3869 C C . HIS A 1 480 ? -2.042 9.175 10.944 1.00 45.81 480 HIS A C 1
ATOM 3871 O O . HIS A 1 480 ? -2.282 9.692 12.031 1.00 45.81 480 HIS A O 1
ATOM 3877 N N . GLN A 1 481 ? -3.013 8.695 10.162 1.00 45.56 481 GLN A N 1
ATOM 3878 C CA . GLN A 1 481 ? -4.434 8.663 10.526 1.00 45.56 481 GLN A CA 1
ATOM 3879 C C . GLN A 1 481 ? -4.818 7.379 11.283 1.00 45.56 481 GLN A C 1
ATOM 3881 O O . GLN A 1 481 ? -5.887 7.321 11.883 1.00 45.56 481 GLN A O 1
ATOM 3886 N N . TYR A 1 482 ? -3.946 6.362 11.305 1.00 51.12 482 TYR A N 1
ATOM 3887 C CA . TYR A 1 482 ? -4.238 5.055 11.910 1.00 51.12 482 TYR A CA 1
ATOM 3888 C C . TYR A 1 482 ? -3.945 4.986 13.413 1.00 51.12 482 TYR A C 1
ATOM 3890 O O . TYR A 1 482 ? -4.339 4.015 14.058 1.00 51.12 482 TYR A O 1
ATOM 3898 N N . PHE A 1 483 ? -3.254 5.969 14.006 1.00 53.91 483 PHE A N 1
ATOM 3899 C CA . PHE A 1 483 ? -2.792 5.831 15.390 1.00 53.91 483 PHE A CA 1
ATOM 3900 C C . PHE A 1 483 ? -2.600 7.145 16.164 1.00 53.91 483 PHE A C 1
ATOM 3902 O O . PHE A 1 483 ? -1.525 7.410 16.700 1.00 53.91 483 PHE A O 1
ATOM 3909 N N . ASP A 1 484 ? -3.644 7.967 16.288 1.00 58.38 484 ASP A N 1
ATOM 3910 C CA . ASP A 1 484 ? -3.607 9.101 17.219 1.00 58.38 484 ASP A CA 1
ATOM 3911 C C . ASP A 1 484 ? -4.147 8.717 18.610 1.00 58.38 484 ASP A C 1
ATOM 3913 O O . ASP A 1 484 ? -5.350 8.669 18.862 1.00 58.38 484 ASP A O 1
ATOM 3917 N N . THR A 1 485 ? -3.244 8.457 19.560 1.00 59.97 485 THR A N 1
ATOM 3918 C CA . THR A 1 485 ? -3.613 8.207 20.968 1.00 59.97 485 THR A CA 1
ATOM 3919 C C . THR A 1 485 ? -4.092 9.441 21.710 1.00 59.97 485 THR A C 1
ATOM 3921 O O . THR A 1 485 ? -4.609 9.313 22.818 1.00 59.97 485 THR A O 1
ATOM 3924 N N . THR A 1 486 ? -3.862 10.635 21.166 1.00 64.69 486 THR A N 1
ATOM 3925 C CA . THR A 1 486 ? -4.147 11.890 21.869 1.00 64.69 486 THR A CA 1
ATOM 3926 C C . THR A 1 486 ? -5.607 12.304 21.757 1.00 64.69 486 THR A C 1
ATOM 3928 O O . THR A 1 486 ? -6.097 13.044 22.609 1.00 64.69 486 THR A O 1
ATOM 3931 N N . SER A 1 487 ? -6.326 11.782 20.765 1.00 68.62 487 SER A N 1
ATOM 3932 C CA . SER A 1 487 ? -7.720 12.132 20.506 1.00 68.62 487 SER A CA 1
ATOM 3933 C C . SER A 1 487 ? -8.741 11.200 21.162 1.00 68.62 487 SER A C 1
ATOM 3935 O O . SER A 1 487 ? -9.915 11.555 21.181 1.00 68.62 487 SER A O 1
ATOM 3937 N N . ARG A 1 488 ? -8.347 10.061 21.752 1.00 75.12 488 ARG A N 1
ATOM 3938 C CA . ARG A 1 488 ? -9.292 9.035 22.242 1.00 75.12 488 ARG A CA 1
ATOM 3939 C C . ARG A 1 488 ? -9.313 8.804 23.749 1.00 75.12 488 ARG A C 1
ATOM 3941 O O . ARG A 1 488 ? -8.374 9.151 24.463 1.00 75.12 488 ARG A O 1
ATOM 3948 N N . LEU A 1 489 ? -10.378 8.155 24.229 1.00 83.19 489 LEU A N 1
ATOM 3949 C CA . LEU A 1 489 ? -10.467 7.709 25.616 1.00 83.19 489 LEU A CA 1
ATOM 3950 C C . LEU A 1 489 ? -9.462 6.584 25.881 1.00 83.19 489 LEU A C 1
ATOM 3952 O O . LEU A 1 489 ? -9.483 5.534 25.239 1.00 83.19 489 LEU A O 1
ATOM 3956 N N . ASN A 1 490 ? -8.598 6.785 26.871 1.00 84.25 490 ASN A N 1
ATOM 3957 C CA . ASN A 1 490 ? -7.675 5.756 27.331 1.00 84.25 490 ASN A CA 1
ATOM 3958 C C . ASN A 1 490 ? -8.364 4.757 28.276 1.00 84.25 490 ASN A C 1
ATOM 3960 O O . ASN A 1 490 ? -9.475 4.973 28.765 1.00 84.25 490 ASN A O 1
ATOM 3964 N N . LYS A 1 491 ? -7.663 3.664 28.593 1.00 86.88 491 LYS A N 1
ATOM 3965 C CA . LYS A 1 491 ? -8.173 2.620 29.489 1.00 86.88 491 LYS A CA 1
ATOM 3966 C C . LYS A 1 491 ? -8.637 3.158 30.845 1.00 86.88 491 LYS A C 1
ATOM 3968 O O . LYS A 1 491 ? -9.702 2.774 31.307 1.00 86.88 491 LYS A O 1
ATOM 3973 N N . VAL A 1 492 ? -7.868 4.043 31.480 1.00 90.31 492 VAL A N 1
ATOM 3974 C CA . VAL A 1 492 ? -8.213 4.586 32.807 1.00 90.31 492 VAL A CA 1
ATOM 3975 C C . VAL A 1 492 ? -9.527 5.365 32.745 1.00 90.31 492 VAL A C 1
ATOM 3977 O O . VAL A 1 492 ? -10.375 5.223 33.626 1.00 90.31 492 VAL A O 1
ATOM 3980 N N . GLN A 1 493 ? -9.721 6.151 31.685 1.00 92.00 493 GLN A N 1
ATOM 3981 C CA . GLN A 1 493 ? -10.959 6.886 31.438 1.00 92.00 493 GLN A CA 1
ATOM 3982 C C . GLN A 1 493 ? -12.134 5.937 31.188 1.00 92.00 493 GLN A C 1
ATOM 3984 O O . GLN A 1 493 ? -13.190 6.123 31.790 1.00 92.00 493 GLN A O 1
ATOM 3989 N N . ILE A 1 494 ? -11.947 4.900 30.363 1.00 92.56 494 ILE A N 1
ATOM 3990 C CA . ILE A 1 494 ? -12.975 3.885 30.083 1.00 92.56 494 ILE A CA 1
ATOM 3991 C C . ILE A 1 494 ? -13.348 3.123 31.359 1.00 92.56 494 ILE A C 1
ATOM 3993 O O . ILE A 1 494 ? -14.529 2.999 31.670 1.00 92.56 494 ILE A O 1
ATOM 3997 N N . ASP A 1 495 ? -12.373 2.658 32.138 1.00 93.56 495 ASP A N 1
ATOM 3998 C CA . ASP A 1 495 ? -12.616 1.906 33.370 1.00 93.56 495 ASP A CA 1
ATOM 3999 C C . ASP A 1 495 ? -13.384 2.747 34.397 1.00 93.56 495 ASP A C 1
ATOM 4001 O O . ASP A 1 495 ? -14.378 2.286 34.964 1.00 93.56 495 ASP A O 1
ATOM 4005 N N . ALA A 1 496 ? -12.955 3.997 34.611 1.00 94.56 496 ALA A N 1
ATOM 4006 C CA . ALA A 1 496 ? -13.621 4.929 35.517 1.00 94.56 496 ALA A CA 1
ATOM 4007 C C . ALA A 1 496 ? -15.049 5.247 35.051 1.00 94.56 496 ALA A C 1
ATOM 4009 O O . ALA A 1 496 ? -15.976 5.314 35.863 1.00 94.56 496 ALA A O 1
ATOM 4010 N N . PHE A 1 497 ? -15.236 5.405 33.742 1.00 95.31 497 PHE A N 1
ATOM 4011 C CA . PHE A 1 497 ? -16.535 5.638 33.131 1.00 95.31 497 PHE A CA 1
ATOM 4012 C C . PHE A 1 497 ? -17.471 4.433 33.271 1.00 95.31 497 PHE A C 1
ATOM 4014 O O . PHE A 1 497 ? -18.625 4.602 33.670 1.00 95.31 497 PHE A O 1
ATOM 4021 N N . VAL A 1 498 ? -16.982 3.215 33.021 1.00 95.62 498 VAL A N 1
ATOM 4022 C CA . VAL A 1 498 ? -17.750 1.978 33.211 1.00 95.62 498 VAL A CA 1
ATOM 4023 C C . VAL A 1 498 ? -18.151 1.824 34.675 1.00 95.62 498 VAL A C 1
ATOM 4025 O O . VAL A 1 498 ? -19.330 1.610 34.953 1.00 95.62 498 VAL A O 1
ATOM 4028 N N . ALA A 1 499 ? -17.224 2.026 35.617 1.00 95.12 499 ALA A N 1
ATOM 4029 C CA . ALA A 1 499 ? -17.516 1.962 37.048 1.00 95.12 499 ALA A CA 1
ATOM 4030 C C . ALA A 1 499 ? -18.579 2.996 37.471 1.00 95.12 499 ALA A C 1
ATOM 4032 O O . ALA A 1 499 ? -19.499 2.677 38.232 1.00 95.12 499 ALA A O 1
ATOM 4033 N N . LEU A 1 500 ? -18.499 4.226 36.947 1.00 95.25 500 LEU A N 1
ATOM 4034 C CA . LEU A 1 500 ? -19.512 5.260 37.166 1.00 95.25 500 LEU A CA 1
ATOM 4035 C C . LEU A 1 500 ? -20.879 4.823 36.620 1.00 95.25 500 LEU A C 1
ATOM 4037 O O . LEU A 1 500 ? -21.886 4.897 37.327 1.00 95.25 500 LEU A O 1
ATOM 4041 N N . CYS A 1 501 ? -20.922 4.341 35.381 1.00 94.19 501 CYS A N 1
ATOM 4042 C CA . CYS A 1 501 ? -22.151 3.901 34.732 1.00 94.19 501 CYS A CA 1
ATOM 4043 C C . CYS A 1 501 ? -22.784 2.704 35.453 1.00 94.19 501 CYS A C 1
ATOM 4045 O O . CYS A 1 501 ? -23.995 2.690 35.666 1.00 94.19 501 CYS A O 1
ATOM 4047 N N . GLN A 1 502 ? -21.984 1.744 35.917 1.00 94.25 502 GLN A N 1
ATOM 4048 C CA . GLN A 1 502 ? -22.438 0.598 36.708 1.00 94.25 502 GLN A CA 1
ATOM 4049 C C . GLN A 1 502 ? -22.999 1.018 38.072 1.00 94.25 502 GLN A C 1
ATOM 4051 O O . GLN A 1 502 ? -24.079 0.563 38.462 1.00 94.25 502 GLN A O 1
ATOM 4056 N N . LYS A 1 503 ? -22.334 1.949 38.773 1.00 94.44 503 LYS A N 1
ATOM 4057 C CA . LYS A 1 503 ? -22.837 2.544 40.027 1.00 94.44 503 LYS A CA 1
ATOM 4058 C C . LYS A 1 503 ? -24.221 3.178 39.853 1.00 94.44 503 LYS A C 1
ATOM 4060 O O . LYS A 1 503 ? -25.033 3.155 40.775 1.00 94.44 503 LYS A O 1
ATOM 4065 N N . HIS A 1 504 ? -24.490 3.734 38.675 1.00 92.06 504 HIS A N 1
ATOM 4066 C CA . HIS A 1 504 ? -25.765 4.355 38.324 1.00 92.06 504 HIS A CA 1
ATOM 4067 C C . HIS A 1 504 ? -26.720 3.434 37.542 1.00 92.06 504 HIS A C 1
ATOM 4069 O O . HIS A 1 504 ? -27.767 3.901 37.089 1.00 92.06 504 HIS A O 1
ATOM 4075 N N . SER A 1 505 ? -26.399 2.139 37.426 1.00 88.94 505 SER A N 1
ATOM 4076 C CA . SER A 1 505 ? -27.199 1.124 36.722 1.00 88.94 505 SER A CA 1
ATOM 4077 C C . SER A 1 505 ? -27.464 1.439 35.240 1.00 88.94 505 SER A C 1
ATOM 4079 O O . SER A 1 505 ? -28.503 1.060 34.710 1.00 88.94 505 SER A O 1
ATOM 4081 N N . LEU A 1 506 ? -26.544 2.149 34.580 1.00 89.50 506 LEU A N 1
ATOM 4082 C CA . LEU A 1 506 ? -26.576 2.405 33.132 1.00 89.50 506 LEU A CA 1
ATOM 4083 C C . LEU A 1 506 ? -25.960 1.261 32.321 1.00 89.50 506 LEU A C 1
ATOM 4085 O O . LEU A 1 506 ? -26.350 1.032 31.178 1.00 89.50 506 LEU A O 1
ATOM 4089 N N . PHE A 1 507 ? -25.008 0.553 32.926 1.00 91.50 507 PHE A N 1
ATOM 4090 C CA . PHE A 1 507 ? -24.411 -0.665 32.394 1.00 91.50 507 PHE A CA 1
ATOM 4091 C C . PHE A 1 507 ? -24.682 -1.841 33.338 1.00 91.50 507 PHE A C 1
ATOM 4093 O O . PHE A 1 507 ? -24.797 -1.631 34.555 1.00 91.50 507 PHE A O 1
ATOM 4100 N N . PRO A 1 508 ? -24.773 -3.073 32.806 1.00 85.50 508 PRO A N 1
ATOM 4101 C CA . PRO A 1 508 ? -24.901 -4.267 33.628 1.00 85.50 508 PRO A CA 1
ATOM 4102 C C . PRO A 1 508 ? -23.666 -4.461 34.519 1.00 85.50 508 PRO A C 1
ATOM 4104 O O . PRO A 1 508 ? -22.554 -4.060 34.180 1.00 85.50 508 PRO A O 1
ATOM 4107 N N . GLN A 1 509 ? -23.875 -5.096 35.674 1.00 86.62 509 GLN A N 1
ATOM 4108 C CA . GLN A 1 509 ? -22.809 -5.461 36.624 1.00 86.62 509 GLN A CA 1
ATOM 4109 C C . GLN A 1 509 ? -22.087 -6.766 36.237 1.00 86.62 509 GLN A C 1
ATOM 4111 O O . GLN A 1 509 ? -21.092 -7.133 36.852 1.00 86.62 509 GLN A O 1
ATOM 4116 N N . GLN A 1 510 ? -22.614 -7.494 35.250 1.00 88.31 510 GLN A N 1
ATOM 4117 C CA . GLN A 1 510 ? -22.045 -8.744 34.752 1.00 88.31 510 GLN A CA 1
ATOM 4118 C C . GLN A 1 510 ? -21.000 -8.457 33.671 1.00 88.31 510 GLN A C 1
ATOM 4120 O O . GLN A 1 510 ? -21.125 -7.480 32.935 1.00 88.31 510 GLN A O 1
ATOM 4125 N N . ASP A 1 511 ? -19.980 -9.313 33.590 1.00 87.69 511 ASP A N 1
ATOM 4126 C CA . ASP A 1 511 ? -18.947 -9.302 32.548 1.00 87.69 511 ASP A CA 1
ATOM 4127 C C . ASP A 1 511 ? -18.274 -7.935 32.313 1.00 87.69 511 ASP A C 1
ATOM 4129 O O . ASP A 1 511 ? -17.951 -7.567 31.184 1.00 87.69 511 ASP A O 1
ATOM 4133 N N . THR A 1 512 ? -17.998 -7.184 33.388 1.00 92.25 512 THR A N 1
ATOM 4134 C CA . THR A 1 512 ? -17.362 -5.850 33.337 1.00 92.25 512 THR A CA 1
ATOM 4135 C C . THR A 1 512 ? -16.107 -5.816 32.464 1.00 92.25 512 THR A C 1
ATOM 4137 O O . THR A 1 512 ? -15.922 -4.877 31.694 1.00 92.25 512 THR A O 1
ATOM 4140 N N . ALA A 1 513 ? -15.265 -6.852 32.543 1.00 91.12 513 ALA A N 1
ATOM 4141 C CA . ALA A 1 513 ? -14.056 -6.950 31.729 1.00 91.12 513 ALA A CA 1
ATOM 4142 C C . ALA A 1 513 ? -14.372 -7.045 30.227 1.00 91.12 513 ALA A C 1
ATOM 4144 O O . ALA A 1 513 ? -13.684 -6.428 29.417 1.00 91.12 513 ALA A O 1
ATOM 4145 N N . LEU A 1 514 ? -15.422 -7.783 29.849 1.00 91.19 514 LEU A N 1
ATOM 4146 C CA . LEU A 1 514 ? -15.855 -7.904 28.457 1.00 91.19 514 LEU A CA 1
ATOM 4147 C C . LEU A 1 514 ? -16.445 -6.588 27.954 1.00 91.19 514 LEU A C 1
ATOM 4149 O O . LEU A 1 514 ? -16.143 -6.180 26.836 1.00 91.19 514 LEU A O 1
ATOM 4153 N N . LEU A 1 515 ? -17.240 -5.900 28.776 1.00 91.50 515 LEU A N 1
ATOM 4154 C CA . LEU A 1 515 ? -17.771 -4.580 28.440 1.00 91.50 515 LEU A CA 1
ATOM 4155 C C . LEU A 1 515 ? -16.641 -3.565 28.221 1.00 91.50 515 LEU A C 1
ATOM 4157 O O . LEU A 1 515 ? -16.630 -2.874 27.207 1.00 91.50 515 LEU A O 1
ATOM 4161 N N . GLN A 1 516 ? -15.664 -3.510 29.130 1.00 92.12 516 GLN A N 1
ATOM 4162 C CA . GLN A 1 516 ? -14.486 -2.647 28.995 1.00 92.12 516 GLN A CA 1
ATOM 4163 C C . GLN A 1 516 ? -13.690 -2.973 27.727 1.00 92.12 516 GLN A C 1
ATOM 4165 O O . GLN A 1 516 ? -13.338 -2.058 26.986 1.00 92.12 516 GLN A O 1
ATOM 4170 N N . ALA A 1 517 ? -13.447 -4.259 27.450 1.00 89.62 517 ALA A N 1
ATOM 4171 C CA . ALA A 1 517 ? -12.768 -4.696 26.232 1.00 89.62 517 ALA A CA 1
ATOM 4172 C C . ALA A 1 517 ? -13.553 -4.314 24.966 1.00 89.62 517 ALA A C 1
ATOM 4174 O O . ALA A 1 517 ? -12.958 -3.862 23.994 1.00 89.62 517 ALA A O 1
ATOM 4175 N N . SER A 1 518 ? -14.882 -4.431 24.992 1.00 86.50 518 SER A N 1
ATOM 4176 C CA . SER A 1 518 ? -15.747 -4.091 23.856 1.00 86.50 518 SER A CA 1
ATOM 4177 C C . SER A 1 518 ? -15.797 -2.586 23.594 1.00 86.50 518 SER A C 1
ATOM 4179 O O . SER A 1 518 ? -15.669 -2.166 22.451 1.00 86.50 518 SER A O 1
ATOM 4181 N N . ILE A 1 519 ? -15.919 -1.767 24.645 1.00 86.44 519 ILE A N 1
ATOM 4182 C CA . ILE A 1 519 ? -15.843 -0.304 24.522 1.00 86.44 519 ILE A CA 1
ATOM 4183 C C . ILE A 1 519 ? -14.481 0.094 23.964 1.00 86.44 519 ILE A C 1
ATOM 4185 O O . ILE A 1 519 ? -14.400 0.929 23.072 1.00 86.44 519 ILE A O 1
ATOM 4189 N N . ARG A 1 520 ? -13.406 -0.508 24.477 1.00 83.81 520 ARG A N 1
ATOM 4190 C CA . ARG A 1 520 ? -12.048 -0.191 24.041 1.00 83.81 520 ARG A CA 1
ATOM 4191 C C . ARG A 1 520 ? -11.797 -0.552 22.581 1.00 83.81 520 ARG A C 1
ATOM 4193 O O . ARG A 1 520 ? -11.152 0.225 21.891 1.00 83.81 520 ARG A O 1
ATOM 4200 N N . GLU A 1 521 ? -12.307 -1.688 22.121 1.00 80.06 521 GLU A N 1
ATOM 4201 C CA . GLU A 1 521 ? -12.226 -2.106 20.718 1.00 80.06 521 GLU A CA 1
ATOM 4202 C C . GLU A 1 521 ? -12.811 -1.053 19.767 1.00 80.06 521 GLU A C 1
ATOM 4204 O O . GLU A 1 521 ? -12.188 -0.751 18.757 1.00 80.06 521 GLU A O 1
ATOM 4209 N N . GLN A 1 522 ? -13.914 -0.394 20.135 1.00 76.38 522 GLN A N 1
ATOM 4210 C CA . GLN A 1 522 ? -14.505 0.694 19.340 1.00 76.38 522 GLN A CA 1
ATOM 4211 C C . GLN A 1 522 ? -13.703 2.005 19.368 1.00 76.38 522 GLN A C 1
ATOM 4213 O O . GLN A 1 522 ? -14.035 2.937 18.640 1.00 76.38 522 GLN A O 1
ATOM 4218 N N . ASN A 1 523 ? -12.666 2.094 20.208 1.00 74.19 523 ASN A N 1
ATOM 4219 C CA . ASN A 1 523 ? -11.774 3.248 20.354 1.00 74.19 523 ASN A CA 1
ATOM 4220 C C . ASN A 1 523 ? -12.501 4.604 20.462 1.00 74.19 523 ASN A C 1
ATOM 4222 O O . ASN A 1 523 ? -12.210 5.529 19.700 1.00 74.19 523 ASN A O 1
ATOM 4226 N N . PRO A 1 524 ? -13.444 4.752 21.405 1.00 78.88 524 PRO A N 1
ATOM 4227 C CA . PRO A 1 524 ? -14.278 5.936 21.499 1.00 78.88 524 PRO A CA 1
ATOM 4228 C C . PRO A 1 524 ? -13.432 7.189 21.699 1.00 78.88 524 PRO A C 1
ATOM 4230 O O . PRO A 1 524 ? -12.561 7.260 22.572 1.00 78.88 524 PRO A O 1
ATOM 4233 N N . VAL A 1 525 ? -13.739 8.205 20.906 1.00 79.31 525 VAL A N 1
ATOM 4234 C CA . VAL A 1 525 ? -13.098 9.517 20.969 1.00 79.31 525 VAL A CA 1
ATOM 4235 C C . VAL A 1 525 ? -13.759 10.401 22.037 1.00 79.31 525 VAL A C 1
ATOM 4237 O O . VAL A 1 525 ? -13.152 11.342 22.554 1.00 79.31 525 VAL A O 1
ATOM 4240 N N . ALA A 1 526 ? -14.993 10.073 22.428 1.00 83.69 526 ALA A N 1
ATOM 4241 C CA . ALA A 1 526 ? -15.708 10.746 23.499 1.00 83.69 526 ALA A CA 1
ATOM 4242 C C . ALA A 1 526 ? -16.625 9.795 24.294 1.00 83.69 526 ALA A C 1
ATOM 4244 O O . ALA A 1 526 ? -16.911 8.668 23.887 1.00 83.69 526 ALA A O 1
ATOM 4245 N N . TYR A 1 527 ? -17.077 10.229 25.475 1.00 89.12 527 TYR A N 1
ATOM 4246 C CA . TYR A 1 527 ? -17.859 9.375 26.384 1.00 89.12 527 TYR A CA 1
ATOM 4247 C C . TYR A 1 527 ? -19.251 9.036 25.835 1.00 89.12 527 TYR A C 1
ATOM 4249 O O . TYR A 1 527 ? -19.787 7.975 26.147 1.00 89.12 527 TYR A O 1
ATOM 4257 N N . GLU A 1 528 ? -19.828 9.897 24.999 1.00 87.12 528 GLU A N 1
ATOM 4258 C CA . GLU A 1 528 ? -21.068 9.635 24.267 1.00 87.12 528 GLU A CA 1
ATOM 4259 C C . GLU A 1 528 ? -20.967 8.428 23.322 1.00 87.12 528 GLU A C 1
ATOM 4261 O O . GLU A 1 528 ? -21.951 7.710 23.144 1.00 87.12 528 GLU A O 1
ATOM 4266 N N . ASP A 1 529 ? -19.784 8.148 22.768 1.00 83.25 529 ASP A N 1
ATOM 4267 C CA . ASP A 1 529 ? -19.556 6.971 21.928 1.00 83.25 529 ASP A CA 1
ATOM 4268 C C . ASP A 1 529 ? -19.540 5.704 22.780 1.00 83.25 529 ASP A C 1
ATOM 4270 O O . ASP A 1 529 ? -20.183 4.715 22.438 1.00 83.25 529 ASP A O 1
ATOM 4274 N N . ALA A 1 530 ? -18.914 5.755 23.957 1.00 87.81 530 ALA A N 1
ATOM 4275 C CA . ALA A 1 530 ? -18.938 4.649 24.911 1.00 87.81 530 ALA A CA 1
ATOM 4276 C C . ALA A 1 530 ? -20.347 4.383 25.484 1.00 87.81 530 ALA A C 1
ATOM 4278 O O . ALA A 1 530 ? -20.664 3.245 25.833 1.00 87.81 530 ALA A O 1
ATOM 4279 N N . LEU A 1 531 ? -21.221 5.398 25.559 1.00 91.00 531 LEU A N 1
ATOM 4280 C CA . LEU A 1 531 ? -22.614 5.232 26.001 1.00 91.00 531 LEU A CA 1
ATOM 4281 C C . LEU A 1 531 ? -23.463 4.382 25.049 1.00 91.00 531 LEU A C 1
ATOM 4283 O O . LEU A 1 531 ? -24.497 3.873 25.483 1.00 91.00 531 LEU A O 1
ATOM 4287 N N . THR A 1 532 ? -23.028 4.172 23.804 1.00 86.88 532 THR A N 1
ATOM 4288 C CA . THR A 1 532 ? -23.731 3.306 22.839 1.00 86.88 532 THR A CA 1
ATOM 4289 C C . THR A 1 532 ? -23.831 1.849 23.300 1.00 86.88 532 THR A C 1
ATOM 4291 O O . THR A 1 532 ? -24.745 1.143 22.891 1.00 86.88 532 THR A O 1
ATOM 4294 N N . PHE A 1 533 ? -22.968 1.421 24.227 1.00 87.62 533 PHE A N 1
ATOM 4295 C CA . PHE A 1 533 ? -23.031 0.106 24.870 1.00 87.62 533 PHE A CA 1
ATOM 4296 C C . PHE A 1 533 ? -24.132 -0.011 25.936 1.00 87.62 533 PHE A C 1
ATOM 4298 O O . PHE A 1 533 ? -24.327 -1.079 26.518 1.00 87.62 533 PHE A O 1
ATOM 4305 N N . SER A 1 534 ? -24.839 1.080 26.244 1.00 89.88 534 SER A N 1
ATOM 4306 C CA . SER A 1 534 ? -25.946 1.052 27.194 1.00 89.88 534 SER A CA 1
ATOM 4307 C C . SER A 1 534 ? -27.207 0.587 26.473 1.00 89.88 534 SER A C 1
ATOM 4309 O O . SER A 1 534 ? -27.547 1.177 25.449 1.00 89.88 534 SER A O 1
ATOM 4311 N N . PRO A 1 535 ? -27.989 -0.351 27.042 1.00 86.38 535 PRO A N 1
ATOM 4312 C CA . PRO A 1 535 ? -29.313 -0.690 26.504 1.00 86.38 535 PRO A CA 1
ATOM 4313 C C . PRO A 1 535 ? -30.292 0.499 26.549 1.00 86.38 535 PRO A C 1
ATOM 4315 O O . PRO A 1 535 ? -31.382 0.459 25.995 1.00 86.38 535 PRO A O 1
ATOM 4318 N N . ALA A 1 536 ? -29.928 1.584 27.235 1.00 88.62 536 ALA A N 1
ATOM 4319 C CA . ALA A 1 536 ? -30.715 2.803 27.258 1.00 88.62 536 ALA A CA 1
ATOM 4320 C C . ALA A 1 536 ? -30.405 3.775 26.107 1.00 88.62 536 ALA A C 1
ATOM 4322 O O . ALA A 1 536 ? -31.089 4.797 25.998 1.00 88.62 536 ALA A O 1
ATOM 4323 N N . CYS A 1 537 ? -29.356 3.519 25.318 1.00 90.25 537 CYS A N 1
ATOM 4324 C CA . CYS A 1 537 ? -28.897 4.380 24.232 1.00 90.25 537 CYS A CA 1
ATOM 4325 C C . CYS A 1 537 ? -29.464 3.912 22.888 1.00 90.25 537 CYS A C 1
ATOM 4327 O O . CYS A 1 537 ? -29.458 2.724 22.583 1.00 90.25 537 CYS A O 1
ATOM 4329 N N . PHE A 1 538 ? -29.937 4.844 22.064 1.00 88.19 538 PHE A N 1
ATOM 4330 C CA . PHE A 1 538 ? -30.496 4.538 20.749 1.00 88.19 538 PHE A CA 1
ATOM 4331 C C . PHE A 1 538 ? -30.420 5.734 19.794 1.00 88.19 538 PHE A C 1
ATOM 4333 O O . PHE A 1 538 ? -30.405 6.894 20.209 1.00 88.19 538 PHE A O 1
ATOM 4340 N N . ASN A 1 539 ? -30.427 5.442 18.493 1.00 84.56 539 ASN A N 1
ATOM 4341 C CA . ASN A 1 539 ? -30.575 6.448 17.440 1.00 84.56 539 ASN A CA 1
ATOM 4342 C C . ASN A 1 539 ? -32.064 6.704 17.174 1.00 84.56 539 ASN A C 1
ATOM 4344 O O . ASN A 1 539 ? -32.862 5.758 17.151 1.00 84.56 539 ASN A O 1
ATOM 4348 N N . SER A 1 540 ? -32.449 7.960 16.944 1.00 72.50 540 SER A N 1
ATOM 4349 C CA . SER A 1 540 ? -33.803 8.296 16.492 1.00 72.50 540 SER A CA 1
ATOM 4350 C C . SER A 1 540 ? -33.858 8.534 14.983 1.00 72.50 540 SER A C 1
ATOM 4352 O O . SER A 1 540 ? -32.875 8.952 14.372 1.00 72.50 540 SER A O 1
ATOM 4354 N N . ALA A 1 541 ? -35.039 8.326 14.395 1.00 66.12 541 ALA A N 1
ATOM 4355 C CA . ALA A 1 541 ? -35.406 8.981 13.142 1.00 66.12 541 ALA A CA 1
ATOM 4356 C C . ALA A 1 541 ? -35.901 10.413 13.430 1.00 66.12 541 ALA A C 1
ATOM 4358 O O . ALA A 1 541 ? -36.179 10.757 14.583 1.00 66.12 541 ALA A O 1
ATOM 4359 N N . ALA A 1 542 ? -36.020 11.247 12.395 1.00 66.19 542 ALA A N 1
ATOM 4360 C CA . ALA A 1 542 ? -36.382 12.667 12.497 1.00 66.19 542 ALA A CA 1
ATOM 4361 C C . ALA A 1 542 ? -37.851 12.949 12.907 1.00 66.19 542 ALA A C 1
ATOM 4363 O O . ALA A 1 542 ? -38.308 14.084 12.788 1.00 66.19 542 ALA A O 1
ATOM 4364 N N . ASP A 1 543 ? -38.602 11.948 13.377 1.00 77.19 543 ASP A N 1
ATOM 4365 C CA . ASP A 1 543 ? -40.019 12.071 13.724 1.00 77.19 543 ASP A CA 1
ATOM 4366 C C . ASP A 1 543 ? -40.327 11.647 15.177 1.00 77.19 543 ASP A C 1
ATOM 4368 O O . ASP A 1 543 ? -39.683 10.774 15.770 1.00 77.19 543 ASP A O 1
ATOM 4372 N N . LEU A 1 544 ? -41.338 12.297 15.769 1.00 82.88 544 LEU A N 1
ATOM 4373 C CA . LEU A 1 544 ? -41.749 12.084 17.162 1.00 82.88 544 LEU A CA 1
ATOM 4374 C C . LEU A 1 544 ? -42.228 10.648 17.416 1.00 82.88 544 LEU A C 1
ATOM 4376 O O . LEU A 1 544 ? -41.973 10.104 18.488 1.00 82.88 544 LEU A O 1
ATOM 4380 N N . GLN A 1 545 ? -42.912 10.027 16.454 1.00 82.56 545 GLN A N 1
ATOM 4381 C CA . GLN A 1 545 ? -43.484 8.693 16.629 1.00 82.56 545 GLN A CA 1
ATOM 4382 C C . GLN A 1 545 ? -42.384 7.632 16.749 1.00 82.56 545 GLN A C 1
ATOM 4384 O O . GLN A 1 545 ? -42.438 6.763 17.624 1.00 82.56 545 GLN A O 1
ATOM 4389 N N . SER A 1 546 ? -41.347 7.737 15.921 1.00 82.25 54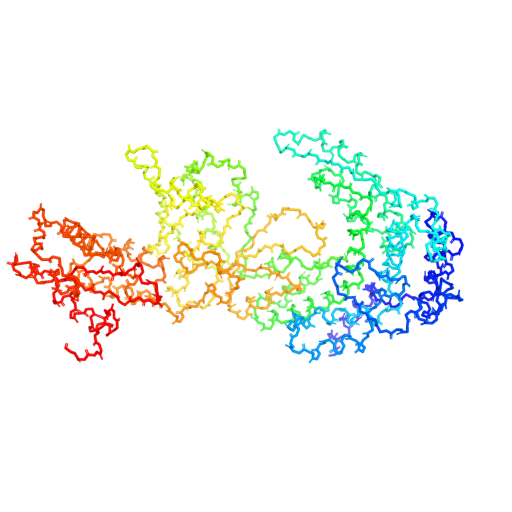6 SER A N 1
ATOM 4390 C CA . SER A 1 546 ? -40.147 6.922 15.993 1.00 82.25 546 SER A CA 1
ATOM 4391 C C . SER A 1 546 ? -39.414 7.159 17.308 1.00 82.25 546 SER A C 1
ATOM 4393 O O . SER A 1 546 ? -38.961 6.188 17.913 1.00 82.25 546 SER A O 1
ATOM 4395 N N . LEU A 1 547 ? -39.293 8.408 17.774 1.00 86.44 547 LEU A N 1
ATOM 4396 C CA . LEU A 1 547 ? -38.632 8.701 19.049 1.00 86.44 547 LEU A CA 1
ATOM 4397 C C . LEU A 1 547 ? -39.390 8.089 20.239 1.00 86.44 547 LEU A C 1
ATOM 4399 O O . LEU A 1 547 ? -38.771 7.487 21.119 1.00 86.44 547 LEU A O 1
ATOM 4403 N N . VAL A 1 548 ? -40.725 8.179 20.249 1.00 88.31 548 VAL A N 1
ATOM 4404 C CA . VAL A 1 548 ? -41.588 7.526 21.248 1.00 88.31 548 VAL A CA 1
ATOM 4405 C C . VAL A 1 548 ? -41.384 6.013 21.220 1.00 88.31 548 VAL A C 1
ATOM 4407 O O . VAL A 1 548 ? -41.045 5.430 22.248 1.00 88.31 548 VAL A O 1
ATOM 4410 N N . SER A 1 549 ? -41.499 5.387 20.046 1.00 87.06 549 SER A N 1
ATOM 4411 C CA . SER A 1 549 ? -41.359 3.934 19.891 1.00 87.06 549 SER A CA 1
ATOM 4412 C C . SER A 1 549 ? -39.983 3.416 20.339 1.00 87.06 549 SER A C 1
ATOM 4414 O O . SER A 1 549 ? -39.877 2.389 21.020 1.00 87.06 549 SER A O 1
ATOM 4416 N N . ARG A 1 550 ? -38.907 4.148 20.021 1.00 88.31 550 ARG A N 1
ATOM 4417 C CA . ARG A 1 550 ? -37.549 3.817 20.479 1.00 88.31 550 ARG A CA 1
ATOM 4418 C C . ARG A 1 550 ? -37.397 4.002 21.991 1.00 88.31 550 ARG A C 1
ATOM 4420 O O . ARG A 1 550 ? -36.831 3.129 22.643 1.00 88.31 550 ARG A O 1
ATOM 4427 N N . THR A 1 551 ? -37.987 5.052 22.566 1.00 89.62 551 THR A N 1
ATOM 4428 C CA . THR A 1 551 ? -37.982 5.282 24.023 1.00 89.62 551 THR A CA 1
ATOM 4429 C C . THR A 1 551 ? -38.725 4.175 24.777 1.00 89.62 551 THR A C 1
ATOM 4431 O O . THR A 1 551 ? -38.229 3.676 25.786 1.00 89.62 551 THR A O 1
ATOM 4434 N N . GLU A 1 552 ? -39.890 3.742 24.288 1.00 88.62 552 GLU A N 1
ATOM 4435 C CA . GLU A 1 552 ? -40.621 2.594 24.849 1.00 88.62 552 GLU A CA 1
ATOM 4436 C C . GLU A 1 552 ? -39.804 1.300 24.760 1.00 88.62 552 GLU A C 1
ATOM 4438 O O . GLU A 1 552 ? -39.864 0.450 25.647 1.00 88.62 552 GLU A O 1
ATOM 4443 N N . THR A 1 553 ? -39.031 1.130 23.689 1.00 87.75 553 THR A N 1
ATOM 4444 C CA . THR A 1 553 ? -38.147 -0.028 23.512 1.00 87.75 553 THR A CA 1
ATOM 4445 C C . THR A 1 553 ? -37.002 -0.007 24.522 1.00 87.75 553 THR A C 1
ATOM 4447 O O . THR A 1 553 ? -36.860 -0.974 25.266 1.00 87.75 553 THR A O 1
ATOM 4450 N N . ALA A 1 554 ? -36.302 1.120 24.669 1.00 88.06 554 ALA A N 1
ATOM 4451 C CA . ALA A 1 554 ? -35.256 1.288 25.680 1.00 88.06 554 ALA A CA 1
ATOM 4452 C C . ALA A 1 554 ? -35.784 1.069 27.114 1.00 88.06 554 ALA A C 1
ATOM 4454 O O . ALA A 1 554 ? -35.151 0.414 27.938 1.00 88.06 554 ALA A O 1
ATOM 4455 N N . LEU A 1 555 ? -36.994 1.550 27.423 1.00 87.31 555 LEU A N 1
ATOM 4456 C CA . LEU A 1 555 ? -37.658 1.282 28.705 1.00 87.31 555 LEU A CA 1
ATOM 4457 C C . LEU A 1 555 ? -37.905 -0.212 28.942 1.00 87.31 555 LEU A C 1
ATOM 4459 O O . LEU A 1 555 ? -37.691 -0.711 30.054 1.00 87.31 555 LEU A O 1
ATOM 4463 N N . ARG A 1 556 ? -38.367 -0.930 27.915 1.00 85.81 556 ARG A N 1
ATOM 4464 C CA . ARG A 1 556 ? -38.591 -2.380 27.991 1.00 85.81 556 ARG A CA 1
ATOM 4465 C C . ARG A 1 556 ? -37.283 -3.137 28.207 1.00 85.81 556 ARG A C 1
ATOM 4467 O O . ARG A 1 556 ? -37.265 -4.065 29.016 1.00 85.81 556 ARG A O 1
ATOM 4474 N N . GLU A 1 557 ? -36.211 -2.725 27.537 1.00 82.44 557 GLU A N 1
ATOM 4475 C CA . GLU A 1 557 ? -34.865 -3.294 27.685 1.00 82.44 557 GLU A CA 1
ATOM 4476 C C . GLU A 1 557 ? -34.283 -3.046 29.081 1.00 82.44 557 GLU A C 1
ATOM 4478 O O . GLU A 1 557 ? -33.698 -3.950 29.671 1.00 82.44 557 GLU A O 1
ATOM 4483 N N . LEU A 1 558 ? -34.585 -1.900 29.699 1.00 81.31 558 LEU A N 1
ATOM 4484 C CA . LEU A 1 558 ? -34.324 -1.625 31.120 1.00 81.31 558 LEU A CA 1
ATOM 4485 C C . LEU A 1 558 ? -35.264 -2.390 32.084 1.00 81.31 558 LEU A C 1
ATOM 4487 O O . LEU A 1 558 ? -35.413 -2.024 33.251 1.00 81.31 558 LEU A O 1
ATOM 4491 N N . HIS A 1 559 ? -35.909 -3.457 31.602 1.00 70.81 559 HIS A N 1
ATOM 4492 C CA . HIS A 1 559 ? -36.819 -4.350 32.322 1.00 70.81 559 HIS A CA 1
ATOM 4493 C C . HIS A 1 559 ? -38.057 -3.686 32.946 1.00 70.81 559 HIS A C 1
ATOM 4495 O O . HIS A 1 559 ? -38.677 -4.247 33.854 1.00 70.81 559 HIS A O 1
ATOM 4501 N N . THR A 1 560 ? -38.515 -2.551 32.409 1.00 64.25 560 THR A N 1
ATOM 4502 C CA . THR A 1 560 ? -39.829 -1.988 32.764 1.00 64.25 560 THR A CA 1
ATOM 4503 C C . THR A 1 560 ? -40.915 -2.630 31.891 1.00 64.25 560 THR A C 1
ATOM 4505 O O . THR A 1 560 ? -41.372 -2.086 30.891 1.00 64.25 560 THR A O 1
ATOM 4508 N N . ARG A 1 561 ? -41.306 -3.867 32.230 1.00 57.16 561 ARG A N 1
ATOM 4509 C CA . ARG A 1 561 ? -42.102 -4.773 31.366 1.00 57.16 561 ARG A CA 1
ATOM 4510 C C . ARG A 1 561 ? -43.489 -4.258 30.919 1.00 57.16 561 ARG A C 1
ATOM 4512 O O . ARG A 1 561 ? -44.156 -4.956 30.162 1.00 57.16 561 ARG A O 1
ATOM 4519 N N . GLN A 1 562 ? -43.941 -3.080 31.356 1.00 62.03 562 GLN A N 1
ATOM 4520 C CA . GLN A 1 562 ? -45.293 -2.563 31.096 1.00 62.03 562 GLN A CA 1
ATOM 4521 C C . GLN A 1 562 ? -45.349 -1.042 30.878 1.00 62.03 562 GLN A C 1
ATOM 4523 O O . GLN A 1 562 ? -46.270 -0.381 31.350 1.00 62.03 562 GLN A O 1
ATOM 4528 N N . PHE A 1 563 ? -44.377 -0.462 30.173 1.00 68.94 563 PHE A N 1
ATOM 4529 C CA . PHE A 1 563 ? -44.402 0.973 29.888 1.00 68.94 563 PHE A CA 1
ATOM 4530 C C . PHE A 1 563 ? -44.885 1.257 28.458 1.00 68.94 563 PHE A C 1
ATOM 4532 O O . PHE A 1 563 ? -44.248 0.838 27.494 1.00 68.94 563 PHE A O 1
ATOM 4539 N N . ARG A 1 564 ? -46.019 1.960 28.326 1.00 78.75 564 ARG A N 1
ATOM 4540 C CA . ARG A 1 564 ? -46.502 2.547 27.065 1.00 78.75 564 ARG A CA 1
ATOM 4541 C C . ARG A 1 564 ? -46.599 4.059 27.229 1.00 78.75 564 ARG A C 1
ATOM 4543 O O . ARG A 1 564 ? -47.321 4.537 28.104 1.00 78.75 564 ARG A O 1
ATOM 4550 N N . LEU A 1 565 ? -45.878 4.799 26.399 1.00 82.06 565 LEU A N 1
ATOM 4551 C CA . LEU A 1 565 ? -45.841 6.253 26.399 1.00 82.06 565 LEU A CA 1
ATOM 4552 C C . LEU A 1 565 ? -47.071 6.803 25.676 1.00 82.06 565 LEU A C 1
ATOM 4554 O O . LEU A 1 565 ? -47.161 6.793 24.452 1.00 82.06 565 LEU A O 1
ATOM 4558 N N . THR A 1 566 ? -48.021 7.337 26.440 1.00 77.88 566 THR A N 1
ATOM 4559 C CA . THR A 1 566 ? -49.200 7.988 25.863 1.00 77.88 566 THR A CA 1
ATOM 4560 C C . THR A 1 566 ? -48.881 9.450 25.563 1.00 77.88 566 THR A C 1
ATOM 4562 O O . THR A 1 566 ? -48.920 10.299 26.457 1.00 77.88 566 THR A O 1
ATOM 4565 N N . VAL A 1 567 ? -48.588 9.759 24.299 1.00 75.88 567 VAL A N 1
ATOM 4566 C CA . VAL A 1 567 ? -48.403 11.135 23.816 1.00 75.88 567 VAL A CA 1
ATOM 4567 C C . VAL A 1 567 ? -49.695 11.597 23.142 1.00 75.88 567 VAL A C 1
ATOM 4569 O O . VAL A 1 567 ? -50.099 11.061 22.119 1.00 75.88 567 VAL A O 1
ATOM 4572 N N . THR A 1 568 ? -50.388 12.555 23.760 1.00 64.00 568 THR A N 1
ATOM 4573 C CA . THR A 1 568 ? -51.764 12.949 23.394 1.00 64.00 568 THR A CA 1
ATOM 4574 C C . THR A 1 568 ? -51.853 14.042 22.332 1.00 64.00 568 THR A C 1
ATOM 4576 O O . THR A 1 568 ? -52.915 14.200 21.745 1.00 64.00 568 THR A O 1
ATOM 4579 N N . ASN A 1 569 ? -50.762 14.761 22.052 1.00 60.19 569 ASN A N 1
ATOM 4580 C CA . ASN A 1 569 ? -50.730 15.825 21.048 1.00 60.19 569 ASN A CA 1
ATOM 4581 C C . ASN A 1 569 ? -49.521 15.628 20.125 1.00 60.19 569 ASN A C 1
ATOM 4583 O O . ASN A 1 569 ? -48.400 15.663 20.639 1.00 60.19 569 ASN A O 1
ATOM 4587 N N . PRO A 1 570 ? -49.699 15.473 18.798 1.00 56.19 570 PRO A N 1
ATOM 4588 C CA . PRO A 1 570 ? -48.621 15.696 17.850 1.00 56.19 570 PRO A CA 1
ATOM 4589 C C . PRO A 1 570 ? -48.398 17.208 17.785 1.00 56.19 570 PRO A C 1
ATOM 4591 O O . PRO A 1 570 ? -49.300 17.948 17.389 1.00 56.19 570 PRO A O 1
ATOM 4594 N N . PRO A 1 571 ? -47.250 17.729 18.221 1.00 53.88 571 PRO A N 1
ATOM 4595 C CA . PRO A 1 571 ? -47.017 19.142 18.098 1.00 53.88 571 PRO A CA 1
ATOM 4596 C C . PRO A 1 571 ? -46.395 19.393 16.731 1.00 53.88 571 PRO A C 1
ATOM 4598 O O . PRO A 1 571 ? -45.265 18.988 16.481 1.00 53.88 571 PRO A O 1
ATOM 4601 N N . GLU A 1 572 ? -47.095 20.130 15.873 1.00 55.62 572 GLU A N 1
ATOM 4602 C CA . GLU A 1 572 ? -46.552 20.568 14.581 1.00 55.62 572 GLU A CA 1
ATOM 4603 C C . GLU A 1 572 ? -45.278 21.437 14.722 1.00 55.62 572 GLU A C 1
ATOM 4605 O O . GLU A 1 572 ? -44.650 21.737 13.711 1.00 55.62 572 GLU A O 1
ATOM 4610 N N . LYS A 1 573 ? -44.852 21.821 15.947 1.00 53.66 573 LYS A N 1
ATOM 4611 C CA . LYS A 1 573 ? -43.609 22.580 16.231 1.00 53.66 573 LYS A CA 1
ATOM 4612 C C . LYS A 1 573 ? -42.952 22.373 17.619 1.00 53.66 573 LYS A C 1
ATOM 4614 O O . LYS A 1 573 ? -42.092 23.173 17.978 1.00 53.66 573 LYS A O 1
ATOM 4619 N N . ALA A 1 574 ? -43.345 21.400 18.450 1.00 58.72 574 ALA A N 1
ATOM 4620 C CA . ALA A 1 574 ? -42.745 21.284 19.796 1.00 58.72 574 ALA A CA 1
ATOM 4621 C C . ALA A 1 574 ? -41.488 20.416 19.786 1.00 58.72 574 ALA A C 1
ATOM 4623 O O . ALA A 1 574 ? -41.406 19.431 19.057 1.00 58.72 574 ALA A O 1
ATOM 4624 N N . ASP A 1 575 ? -40.539 20.779 20.648 1.00 76.19 575 ASP A N 1
ATOM 4625 C CA . ASP A 1 575 ? -39.348 19.987 20.930 1.00 76.19 575 ASP A CA 1
ATOM 4626 C C . ASP A 1 575 ? -39.749 18.569 21.377 1.00 76.19 575 ASP A C 1
ATOM 4628 O O . ASP A 1 575 ? -40.319 18.372 22.457 1.00 76.19 575 ASP A O 1
ATOM 4632 N N . ALA A 1 576 ? -39.470 17.583 20.522 1.00 79.94 576 ALA A N 1
ATOM 4633 C CA . ALA A 1 576 ? -39.818 16.183 20.736 1.00 79.94 576 ALA A CA 1
ATOM 4634 C C . ALA A 1 576 ? -39.244 15.642 22.057 1.00 79.94 576 ALA A C 1
ATOM 4636 O O . ALA A 1 576 ? -39.901 14.846 22.735 1.00 79.94 576 ALA A O 1
ATOM 4637 N N . LEU A 1 577 ? -38.068 16.131 22.473 1.00 85.31 577 LEU A N 1
ATOM 4638 C CA . LEU A 1 577 ? -37.435 15.762 23.737 1.00 85.31 577 LEU A CA 1
ATOM 4639 C C . LEU A 1 577 ? -38.288 16.203 24.937 1.00 85.31 577 LEU A C 1
ATOM 4641 O O . LEU A 1 577 ? -38.538 15.414 25.853 1.00 85.31 577 LEU A O 1
ATOM 4645 N N . SER A 1 578 ? -38.771 17.449 24.922 1.00 86.31 578 SER A N 1
ATOM 4646 C CA . SER A 1 578 ? -39.648 18.011 25.957 1.00 86.31 578 SER A CA 1
ATOM 4647 C C . SER A 1 578 ? -40.980 17.259 26.057 1.00 86.31 578 SER A C 1
ATOM 4649 O O . SER A 1 578 ? -41.435 16.927 27.156 1.00 86.31 578 SER A O 1
ATOM 4651 N N . VAL A 1 579 ? -41.574 16.898 24.915 1.00 87.19 579 VAL A N 1
ATOM 4652 C CA . VAL A 1 579 ? -42.844 16.153 24.851 1.00 87.19 579 VAL A CA 1
ATOM 4653 C C . VAL A 1 579 ? -42.709 14.768 25.485 1.00 87.19 579 VAL A C 1
ATOM 4655 O O . VAL A 1 579 ? -43.509 14.406 26.355 1.00 87.19 579 VAL A O 1
ATOM 4658 N N . VAL A 1 580 ? -41.677 14.010 25.100 1.00 88.75 580 VAL A N 1
ATOM 4659 C CA . VAL A 1 580 ? -41.413 12.674 25.657 1.00 88.75 580 VAL A CA 1
ATOM 4660 C C . VAL A 1 580 ? -41.119 12.763 27.156 1.00 88.75 580 VAL A C 1
ATOM 4662 O O . VAL A 1 580 ? -41.698 12.013 27.943 1.00 88.75 580 VAL A O 1
ATOM 4665 N N . ASN A 1 581 ? -40.295 13.723 27.590 1.00 90.44 581 ASN A N 1
ATOM 4666 C CA . ASN A 1 581 ? -39.990 13.922 29.010 1.00 90.44 581 ASN A CA 1
ATOM 4667 C C . ASN A 1 581 ? -41.213 14.331 29.846 1.00 90.44 581 ASN A C 1
ATOM 4669 O O . ASN A 1 581 ? -41.359 13.874 30.984 1.00 90.44 581 ASN A O 1
ATOM 4673 N N . GLY A 1 582 ? -42.120 15.138 29.290 1.00 88.38 582 GLY A N 1
ATOM 4674 C CA . GLY A 1 582 ? -43.395 15.473 29.923 1.00 88.38 582 GLY A CA 1
ATOM 4675 C C . GLY A 1 582 ? -44.301 14.251 30.098 1.00 88.38 582 GLY A C 1
ATOM 4676 O O . GLY A 1 582 ? -44.894 14.071 31.165 1.00 88.38 582 GLY A O 1
ATOM 4677 N N . ALA A 1 583 ? -44.375 13.377 29.088 1.00 87.62 583 ALA A N 1
ATOM 4678 C CA . ALA A 1 583 ? -45.129 12.124 29.161 1.00 87.62 583 ALA A CA 1
ATOM 4679 C C . ALA A 1 583 ? -44.538 11.155 30.202 1.00 87.62 583 ALA A C 1
ATOM 4681 O O . ALA A 1 583 ? -45.274 10.645 31.050 1.00 87.62 583 ALA A O 1
ATOM 4682 N N . LEU A 1 584 ? -43.209 10.985 30.212 1.00 89.88 584 LEU A N 1
ATOM 4683 C CA . LEU A 1 584 ? -42.489 10.201 31.224 1.00 89.88 584 LEU A CA 1
ATOM 4684 C C . LEU A 1 584 ? -42.783 10.704 32.645 1.00 89.88 584 LEU A C 1
ATOM 4686 O O . LEU A 1 584 ? -43.045 9.904 33.542 1.00 89.88 584 LEU A O 1
ATOM 4690 N N . GLY A 1 585 ? -42.779 12.026 32.846 1.00 87.69 585 GLY A N 1
ATOM 4691 C CA . GLY A 1 585 ? -43.095 12.650 34.131 1.00 87.69 585 GLY A CA 1
ATOM 4692 C C . GLY A 1 585 ? -44.529 12.387 34.599 1.00 87.69 585 GLY A C 1
ATOM 4693 O O . GLY A 1 585 ? -44.726 11.999 35.749 1.00 87.69 585 GLY A O 1
ATOM 4694 N N . LYS A 1 586 ? -45.524 12.532 33.712 1.00 88.00 586 LYS A N 1
ATOM 4695 C CA . LYS A 1 586 ? -46.946 12.274 34.027 1.00 88.00 586 LYS A CA 1
ATOM 4696 C C . LYS A 1 586 ? -47.218 10.822 34.416 1.00 88.00 586 LYS A C 1
ATOM 4698 O O . LYS A 1 586 ? -48.077 10.566 35.250 1.00 88.00 586 LYS A O 1
ATOM 4703 N N . GLN A 1 587 ? -46.483 9.887 33.825 1.00 86.56 587 GLN A N 1
ATOM 4704 C CA . GLN A 1 587 ? -46.584 8.459 34.125 1.00 86.56 587 GLN A CA 1
ATOM 4705 C C . GLN A 1 587 ? -45.706 8.030 35.318 1.00 86.56 587 GLN A C 1
ATOM 4707 O O . GLN A 1 587 ? -45.572 6.839 35.586 1.00 86.56 587 GLN A O 1
ATOM 4712 N N . GLY A 1 588 ? -45.087 8.977 36.036 1.00 85.56 588 GLY A N 1
ATOM 4713 C CA . GLY A 1 588 ? -44.271 8.687 37.217 1.00 85.56 588 GLY A CA 1
ATOM 4714 C C . GLY A 1 588 ? -42.953 7.967 36.914 1.00 85.56 588 GLY A C 1
ATOM 4715 O O . GLY A 1 588 ? -42.347 7.400 37.821 1.00 85.56 588 GLY A O 1
ATOM 4716 N N . SER A 1 589 ? -42.485 7.981 35.660 1.00 87.19 589 SER A N 1
ATOM 4717 C CA . SER A 1 589 ? -41.215 7.350 35.304 1.00 87.19 589 SER A CA 1
ATOM 4718 C C . SER A 1 589 ? -40.045 8.082 35.973 1.00 87.19 589 SER A C 1
ATOM 4720 O O . SER A 1 589 ? -39.949 9.313 35.868 1.00 87.19 589 SER A O 1
ATOM 4722 N N . PRO A 1 590 ? -39.112 7.358 36.621 1.00 88.56 590 PRO A N 1
ATOM 4723 C CA . PRO A 1 590 ? -37.913 7.950 37.209 1.00 88.56 590 PRO A CA 1
ATOM 4724 C C . PRO A 1 590 ? -36.834 8.287 36.164 1.00 88.56 590 PRO A C 1
ATOM 4726 O O . PRO A 1 590 ? -35.785 8.822 36.525 1.00 88.56 590 PRO A O 1
ATOM 4729 N N . PHE A 1 591 ? -37.063 7.967 34.888 1.00 91.00 591 PHE A N 1
ATOM 4730 C CA . PHE A 1 591 ? -36.124 8.197 33.794 1.00 91.00 591 PHE A CA 1
ATOM 4731 C C . PHE A 1 591 ? -36.472 9.454 32.993 1.00 91.00 591 PHE A C 1
ATOM 4733 O O . PHE A 1 591 ? -37.634 9.861 32.903 1.00 91.00 591 PHE A O 1
ATOM 4740 N N . ARG A 1 592 ? -35.452 10.073 32.403 1.00 92.94 592 ARG A N 1
ATOM 4741 C CA . ARG A 1 592 ? -35.561 11.200 31.476 1.00 92.94 592 ARG A CA 1
ATOM 4742 C C . ARG A 1 592 ? -34.708 10.925 30.246 1.00 92.94 592 ARG A C 1
ATOM 4744 O O . ARG A 1 592 ? -33.657 10.293 30.345 1.00 92.94 592 ARG A O 1
ATOM 4751 N N . LEU A 1 593 ? -35.207 11.358 29.099 1.00 92.06 593 LEU A N 1
ATOM 4752 C CA . LEU A 1 593 ? -34.534 11.272 27.816 1.00 92.06 593 LEU A CA 1
ATOM 4753 C C . LEU A 1 593 ? -33.572 12.456 27.683 1.00 92.06 593 LEU A C 1
ATOM 4755 O O . LEU A 1 593 ? -33.963 13.597 27.943 1.00 92.06 593 LEU A O 1
ATOM 4759 N N . TYR A 1 594 ? -32.339 12.177 27.273 1.00 91.69 594 TYR A N 1
ATOM 4760 C CA . TYR A 1 594 ? -31.296 13.165 27.007 1.00 91.69 594 TYR A CA 1
ATOM 4761 C C . TYR A 1 594 ? -30.750 12.962 25.599 1.00 91.69 594 TYR A C 1
ATOM 4763 O O . TYR A 1 594 ? -30.567 11.827 25.161 1.00 91.69 594 TYR A O 1
ATOM 4771 N N . GLN A 1 595 ? -30.467 14.061 24.905 1.00 89.06 595 GLN A N 1
ATOM 4772 C CA . GLN A 1 595 ? -29.753 14.033 23.635 1.00 89.06 595 GLN A CA 1
ATOM 4773 C C . GLN A 1 595 ? -28.245 14.007 23.904 1.00 89.06 595 GLN A C 1
ATOM 4775 O O . GLN A 1 595 ? -27.736 14.835 24.664 1.00 89.06 595 GLN A O 1
ATOM 4780 N N . LEU A 1 596 ? -27.532 13.062 23.295 1.00 88.50 596 LEU A N 1
ATOM 4781 C CA . LEU A 1 596 ? -26.073 13.007 23.352 1.00 88.50 596 LEU A CA 1
ATOM 4782 C C . LEU A 1 596 ? -25.473 14.046 22.401 1.00 88.50 596 LEU A C 1
ATOM 4784 O O . LEU A 1 596 ? -26.054 14.344 21.356 1.00 88.50 596 LEU A O 1
ATOM 4788 N N . ALA A 1 597 ? -24.320 14.608 22.764 1.00 83.62 597 ALA A N 1
ATOM 4789 C CA . ALA A 1 597 ? -23.546 15.388 21.805 1.00 83.62 597 ALA A CA 1
ATOM 4790 C C . ALA A 1 597 ? -23.142 14.487 20.626 1.00 83.62 597 ALA A C 1
ATOM 4792 O O . ALA A 1 597 ? -22.888 13.297 20.801 1.00 83.62 597 ALA A O 1
ATOM 4793 N N . TYR A 1 598 ? -23.139 15.033 19.414 1.00 69.50 598 TYR A N 1
ATOM 4794 C CA . TYR A 1 598 ? -22.743 14.304 18.214 1.00 69.50 598 TYR A CA 1
ATOM 4795 C C . TYR A 1 598 ? -21.868 15.215 17.359 1.00 69.50 598 TYR A C 1
ATOM 4797 O O . TYR A 1 598 ? -22.120 16.417 17.289 1.00 69.50 598 TYR A O 1
ATOM 4805 N N . ARG A 1 599 ? -20.805 14.653 16.777 1.00 57.94 599 ARG A N 1
ATOM 4806 C CA . ARG A 1 599 ? -19.740 15.418 16.112 1.00 57.94 599 ARG A CA 1
ATOM 4807 C C . ARG A 1 599 ? -20.019 15.748 14.642 1.00 57.94 599 ARG A C 1
ATOM 4809 O O . ARG A 1 599 ? -19.285 16.556 14.088 1.00 57.94 599 ARG A O 1
ATOM 4816 N N . GLU A 1 600 ? -21.058 15.177 14.032 1.00 51.81 600 GLU A N 1
ATOM 4817 C CA . GLU A 1 600 ? -21.399 15.417 12.622 1.00 51.81 600 GLU A CA 1
ATOM 4818 C C . GLU A 1 600 ? -22.783 16.060 12.456 1.00 51.81 600 GLU A C 1
ATOM 4820 O O . GLU A 1 600 ? -23.778 15.603 13.018 1.00 51.81 600 GLU A O 1
ATOM 4825 N N . ASP A 1 601 ? -22.866 17.097 11.621 1.00 42.53 601 ASP A N 1
ATOM 4826 C CA . ASP A 1 601 ? -24.078 17.883 11.336 1.00 42.53 601 ASP A CA 1
ATOM 4827 C C . ASP A 1 601 ? -25.085 17.160 10.410 1.00 42.53 601 ASP A C 1
ATOM 4829 O O . ASP A 1 601 ? -25.741 17.762 9.556 1.00 42.53 601 ASP A O 1
ATOM 4833 N N . LEU A 1 602 ? -25.240 15.841 10.548 1.00 50.22 602 LEU A N 1
ATOM 4834 C CA . LEU A 1 602 ? -26.229 15.077 9.789 1.00 50.22 602 LEU A CA 1
ATOM 4835 C C . LEU A 1 602 ? -27.535 14.981 10.584 1.00 50.22 602 LEU A C 1
ATOM 4837 O O . LEU A 1 602 ? -27.734 14.110 11.428 1.00 50.22 602 LEU A O 1
ATOM 4841 N N . TYR A 1 603 ? -28.479 15.865 10.251 1.00 49.44 603 TYR A N 1
ATOM 4842 C CA . TYR A 1 603 ? -29.819 15.995 10.851 1.00 49.44 603 TYR A CA 1
ATOM 4843 C C . TYR A 1 603 ? -30.683 14.712 10.895 1.00 49.44 603 TYR A C 1
ATOM 4845 O O . TYR A 1 603 ? -31.789 14.753 11.432 1.00 49.44 603 TYR A O 1
ATOM 4853 N N . ARG A 1 604 ? -30.240 13.578 10.331 1.00 53.34 604 ARG A N 1
ATOM 4854 C CA . ARG A 1 604 ? -31.061 12.365 10.162 1.00 53.34 604 ARG A CA 1
ATOM 4855 C C . ARG A 1 604 ? -30.830 11.244 11.185 1.00 53.34 604 ARG A C 1
ATOM 4857 O O . ARG A 1 604 ? -31.632 10.318 11.179 1.00 53.34 604 ARG A O 1
ATOM 4864 N N . TYR A 1 605 ? -29.838 11.335 12.080 1.00 64.50 605 TYR A N 1
ATOM 4865 C CA . TYR A 1 605 ? -29.534 10.263 13.050 1.00 64.50 605 TYR A CA 1
ATOM 4866 C C . TYR A 1 605 ? -29.027 10.787 14.403 1.00 64.50 605 TYR A C 1
ATOM 4868 O O . TYR A 1 605 ? -27.888 10.549 14.801 1.00 64.50 605 TYR A O 1
ATOM 4876 N N . GLN A 1 606 ? -29.875 11.509 15.139 1.00 78.94 606 GLN A N 1
ATOM 4877 C CA . GLN A 1 606 ? -29.507 11.986 16.475 1.00 78.94 606 GLN A CA 1
ATOM 4878 C C . GLN A 1 606 ? -29.471 10.832 17.493 1.00 78.94 606 GLN A C 1
ATOM 4880 O O . GLN A 1 606 ? -30.338 9.951 17.499 1.00 78.94 606 GLN A O 1
ATOM 4885 N N . ARG A 1 607 ? -28.457 10.855 18.367 1.00 86.69 607 ARG A N 1
ATOM 4886 C CA . ARG A 1 607 ? -28.256 9.888 19.454 1.00 86.69 607 ARG A CA 1
ATOM 4887 C C . ARG A 1 607 ? -28.948 10.353 20.735 1.00 86.69 607 ARG A C 1
ATOM 4889 O O . ARG A 1 607 ? -28.747 11.483 21.181 1.00 86.69 607 ARG A O 1
ATOM 4896 N N . TYR A 1 608 ? -29.714 9.462 21.358 1.00 89.81 608 TYR A N 1
ATOM 4897 C CA . TYR A 1 608 ? -30.389 9.714 22.629 1.00 89.81 608 TYR A CA 1
ATOM 4898 C C . TYR A 1 608 ? -30.096 8.619 23.643 1.00 89.81 608 TYR A C 1
ATOM 4900 O O . TYR A 1 608 ? -29.831 7.472 23.289 1.00 89.81 608 TYR A O 1
ATOM 4908 N N . ILE A 1 609 ? -30.197 8.975 24.920 1.00 92.25 609 ILE A N 1
ATOM 4909 C CA . ILE A 1 609 ? -30.083 8.031 26.025 1.00 92.25 609 ILE A CA 1
ATOM 4910 C C . ILE A 1 609 ? -31.137 8.296 27.098 1.00 92.25 609 ILE A C 1
ATOM 4912 O O . ILE A 1 609 ? -31.430 9.442 27.452 1.00 92.25 609 ILE A O 1
ATOM 4916 N N . LEU A 1 610 ? -31.704 7.219 27.636 1.00 92.19 610 LEU A N 1
ATOM 4917 C CA . LEU A 1 610 ? -32.696 7.271 28.700 1.00 92.19 610 LEU A CA 1
ATOM 4918 C C . LEU A 1 610 ? -32.070 6.966 30.070 1.00 92.19 610 LEU A C 1
ATOM 4920 O O . LEU A 1 610 ? -31.593 5.867 30.324 1.00 92.19 610 LEU A O 1
ATOM 4924 N N . LEU A 1 611 ? -32.088 7.915 31.004 1.00 93.56 611 LEU A N 1
ATOM 4925 C CA . LEU A 1 611 ? -31.391 7.737 32.282 1.00 93.56 611 LEU A CA 1
ATOM 4926 C C . LEU A 1 611 ? -32.032 8.502 33.443 1.00 93.56 611 LEU A C 1
ATOM 4928 O O . LEU A 1 611 ? -32.828 9.421 33.259 1.00 93.56 611 LEU A O 1
ATOM 4932 N N . LYS A 1 612 ? -31.719 8.095 34.678 1.00 92.81 612 LYS A N 1
ATOM 4933 C CA . LYS A 1 612 ? -32.192 8.786 35.890 1.00 92.81 612 LYS A CA 1
ATOM 4934 C C . LYS A 1 612 ? -31.505 10.156 36.016 1.00 92.81 612 LYS A C 1
ATOM 4936 O O . LYS A 1 612 ? -30.298 10.225 35.776 1.00 92.81 612 LYS A O 1
ATOM 4941 N N . PRO A 1 613 ? -32.178 11.214 36.511 1.00 92.88 613 PRO A N 1
ATOM 4942 C CA . PRO A 1 613 ? -31.566 12.540 36.668 1.00 92.88 613 PRO A CA 1
ATOM 4943 C C . PRO A 1 613 ? -30.253 12.551 37.468 1.00 92.88 613 PRO A C 1
ATOM 4945 O O . PRO A 1 613 ? -29.324 13.279 37.129 1.00 92.88 613 PRO A O 1
ATOM 4948 N N . ALA A 1 614 ? -30.133 11.699 38.493 1.00 91.62 614 ALA A N 1
ATOM 4949 C CA . ALA A 1 614 ? -28.897 11.559 39.267 1.00 91.62 614 ALA A CA 1
ATOM 4950 C C . ALA A 1 614 ? -27.728 10.993 38.437 1.00 91.62 614 ALA A C 1
ATOM 4952 O O . ALA A 1 614 ? -26.588 11.418 38.612 1.00 91.62 614 ALA A O 1
ATOM 4953 N N . ALA A 1 615 ? -28.009 10.065 37.516 1.00 93.75 615 ALA A N 1
ATOM 4954 C CA . ALA A 1 615 ? -27.015 9.546 36.582 1.00 93.75 615 ALA A CA 1
ATOM 4955 C C . ALA A 1 615 ? -26.607 10.627 35.566 1.00 93.75 615 ALA A C 1
ATOM 4957 O O . ALA A 1 615 ? -25.423 10.784 35.285 1.00 93.75 615 ALA A O 1
ATOM 4958 N N . ALA A 1 616 ? -27.566 11.438 35.100 1.00 93.31 616 ALA A N 1
ATOM 4959 C CA . ALA A 1 616 ? -27.307 12.566 34.202 1.00 93.31 616 ALA A CA 1
ATOM 4960 C C . ALA A 1 616 ? -26.349 13.573 34.844 1.00 93.31 616 ALA A C 1
ATOM 4962 O O . ALA A 1 616 ? -25.369 13.994 34.237 1.00 93.31 616 ALA A O 1
ATOM 4963 N N . ALA A 1 617 ? -26.620 13.933 36.102 1.00 92.81 617 ALA A N 1
ATOM 4964 C CA . ALA A 1 617 ? -25.792 14.856 36.866 1.00 92.81 617 ALA A CA 1
ATOM 4965 C C . ALA A 1 617 ? -24.367 14.314 37.064 1.00 92.81 617 ALA A C 1
ATOM 4967 O O . ALA A 1 617 ? -23.401 15.067 36.941 1.00 92.81 617 ALA A O 1
ATOM 4968 N N . ALA A 1 618 ? -24.225 13.011 37.324 1.00 93.69 618 ALA A N 1
ATOM 4969 C CA . ALA A 1 618 ? -22.926 12.362 37.460 1.00 93.69 618 ALA A CA 1
ATOM 4970 C C . ALA A 1 618 ? -22.133 12.363 36.140 1.00 93.69 618 ALA A C 1
ATOM 4972 O O . ALA A 1 618 ? -20.964 12.748 36.134 1.00 93.69 618 ALA A O 1
ATOM 4973 N N . LEU A 1 619 ? -22.778 12.013 35.023 1.00 93.56 619 LEU A N 1
ATOM 4974 C CA . LEU A 1 619 ? -22.171 12.045 33.689 1.00 93.56 619 LEU A CA 1
ATOM 4975 C C . LEU A 1 619 ? -21.774 13.466 33.268 1.00 93.56 619 LEU A C 1
ATOM 4977 O O . LEU A 1 619 ? -20.664 13.671 32.790 1.00 93.56 619 LEU A O 1
ATOM 4981 N N . LYS A 1 620 ? -22.626 14.465 33.528 1.00 91.25 620 LYS A N 1
ATOM 4982 C CA . LYS A 1 620 ? -22.334 15.879 33.247 1.00 91.25 620 LYS A CA 1
ATOM 4983 C C . LYS A 1 620 ? -21.170 16.414 34.088 1.00 91.25 620 LYS A C 1
ATOM 4985 O O . LYS A 1 620 ? -20.422 17.269 33.624 1.00 91.25 620 LYS A O 1
ATOM 4990 N N . LYS A 1 621 ? -20.996 15.914 35.317 1.00 91.81 621 LYS A N 1
ATOM 4991 C CA . LYS A 1 621 ? -19.830 16.238 36.153 1.00 91.81 621 LYS A CA 1
ATOM 4992 C C . LYS A 1 621 ? -18.546 15.603 35.613 1.00 91.81 621 LYS A C 1
ATOM 4994 O O . LYS A 1 621 ? -17.494 16.222 35.721 1.00 91.81 621 LYS A O 1
ATOM 4999 N N . LEU A 1 622 ? -18.629 14.389 35.063 1.00 90.81 622 LEU A N 1
ATOM 5000 C CA . LEU A 1 622 ? -17.492 13.715 34.434 1.00 90.81 622 LEU A CA 1
ATOM 5001 C C . LEU A 1 622 ? -17.076 14.407 33.126 1.00 90.81 622 LEU A C 1
ATOM 5003 O O . LEU A 1 622 ? -15.889 14.624 32.907 1.00 90.81 622 LEU A O 1
ATOM 5007 N N . SER A 1 623 ? -18.043 14.763 32.276 1.00 90.31 623 SER A N 1
ATOM 5008 C CA . SER A 1 623 ? -17.819 15.457 31.005 1.00 90.31 623 SER A CA 1
ATOM 5009 C C . SER A 1 623 ? -18.923 16.498 30.755 1.00 90.31 623 SER A C 1
ATOM 5011 O O . SER A 1 623 ? -20.046 16.131 30.391 1.00 90.31 623 SER A O 1
ATOM 5013 N N . PRO A 1 624 ? -18.631 17.806 30.923 1.00 84.44 624 PRO A N 1
ATOM 5014 C CA . PRO A 1 624 ? -19.616 18.884 30.775 1.00 84.44 624 PRO A CA 1
ATOM 5015 C C . PRO A 1 624 ? -20.287 19.001 29.394 1.00 84.44 624 PRO A C 1
ATOM 5017 O O . PRO A 1 624 ? -21.301 19.689 29.287 1.00 84.44 624 PRO A O 1
ATOM 5020 N N . GLY A 1 625 ? -19.758 18.328 28.365 1.00 84.00 625 GLY A N 1
ATOM 5021 C CA . GLY A 1 625 ? -20.266 18.342 26.988 1.00 84.00 625 GLY A CA 1
ATOM 5022 C C . GLY A 1 625 ? -20.944 17.053 26.517 1.00 84.00 625 GLY A C 1
ATOM 5023 O O . GLY A 1 625 ? -21.332 16.992 25.362 1.00 84.00 625 GLY A O 1
ATOM 5024 N N . ILE A 1 626 ? -21.106 16.034 27.372 1.00 88.94 626 ILE A N 1
ATOM 5025 C CA . ILE A 1 626 ? -21.640 14.718 26.954 1.00 88.94 626 IL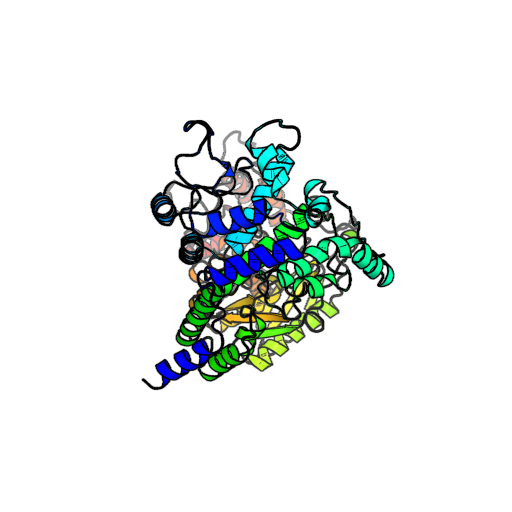E A CA 1
ATOM 5026 C C . ILE A 1 626 ? -23.088 14.775 26.427 1.00 88.94 626 ILE A C 1
ATOM 5028 O O . ILE A 1 626 ? -23.507 13.935 25.633 1.00 88.94 626 ILE A O 1
ATOM 5032 N N . PHE A 1 627 ? -23.858 15.778 26.861 1.00 89.81 627 PHE A N 1
ATOM 5033 C CA . PHE A 1 627 ? -25.221 16.028 26.400 1.00 89.81 627 PHE A CA 1
ATOM 5034 C C . PHE A 1 627 ? -25.271 17.296 25.553 1.00 89.81 627 PHE A C 1
ATOM 5036 O O . PHE A 1 627 ? -24.707 18.328 25.934 1.00 89.81 627 PHE A O 1
ATOM 5043 N N . ALA A 1 628 ? -26.011 17.239 24.448 1.00 77.06 628 ALA A N 1
ATOM 5044 C CA . ALA A 1 628 ? -26.314 18.421 23.658 1.00 77.06 628 ALA A CA 1
ATOM 5045 C C . ALA A 1 628 ? -27.105 19.429 24.519 1.00 77.06 628 ALA A C 1
ATOM 5047 O O . ALA A 1 628 ? -28.026 19.057 25.246 1.00 77.06 628 ALA A O 1
ATOM 5048 N N . GLY A 1 629 ? -26.734 20.714 24.469 1.00 60.72 629 GLY A N 1
ATOM 5049 C CA . GLY A 1 629 ? -27.526 21.782 25.098 1.00 60.72 629 GLY A CA 1
ATOM 5050 C C . GLY A 1 629 ? -27.330 21.994 26.607 1.00 60.72 629 GLY A C 1
ATOM 5051 O O . GLY A 1 629 ? -28.251 22.417 27.297 1.00 60.72 629 GLY A O 1
ATOM 5052 N N . ALA A 1 630 ? -26.130 21.769 27.146 1.00 39.00 630 ALA A N 1
ATOM 5053 C CA . ALA A 1 630 ? -25.815 22.027 28.558 1.00 39.00 630 ALA A CA 1
ATOM 5054 C C . ALA A 1 630 ? -25.057 23.347 28.842 1.00 39.00 630 ALA A C 1
ATOM 5056 O O . ALA A 1 630 ? -24.631 23.546 29.984 1.00 39.00 630 ALA A O 1
ATOM 5057 N N . GLY A 1 631 ? -24.909 24.226 27.838 1.00 32.44 631 GLY A N 1
ATOM 5058 C CA . GLY A 1 631 ? -24.138 25.480 27.896 1.00 32.44 631 GLY A CA 1
ATOM 5059 C C . GLY A 1 631 ? -24.874 26.754 27.452 1.00 32.44 631 GLY A C 1
ATOM 5060 O O . GLY A 1 631 ? -24.241 27.795 27.324 1.00 32.44 631 GLY A O 1
ATOM 5061 N N . SER A 1 632 ? -26.190 26.722 27.239 1.00 28.44 632 SER A N 1
ATOM 5062 C CA . SER A 1 632 ? -26.980 27.940 27.021 1.00 28.44 632 SER A CA 1
ATOM 5063 C C . SER A 1 632 ? -28.162 27.936 27.972 1.00 28.44 632 SER A C 1
ATOM 5065 O O . SER A 1 632 ? -29.061 27.111 27.830 1.00 28.44 632 SER A O 1
ATOM 5067 N N . GLY A 1 633 ? -28.155 28.842 28.948 1.00 29.28 633 GLY A N 1
ATOM 5068 C CA . GLY A 1 633 ? -29.346 29.108 29.739 1.00 29.28 633 GLY A CA 1
ATOM 5069 C C . GLY A 1 633 ? -30.511 29.455 28.815 1.00 29.28 633 GLY A C 1
ATOM 5070 O O . GLY A 1 633 ? -30.448 30.461 28.110 1.00 29.28 633 GLY A O 1
ATOM 5071 N N . ARG A 1 634 ? -31.538 28.609 28.819 1.00 28.36 634 ARG A N 1
ATOM 5072 C CA . ARG A 1 634 ? -32.933 28.949 28.547 1.00 28.36 634 ARG A CA 1
ATOM 5073 C C . ARG A 1 634 ? -33.813 28.069 29.413 1.00 28.36 634 ARG A C 1
ATOM 5075 O O . ARG A 1 634 ? -33.565 26.844 29.424 1.00 28.36 634 ARG A O 1
#

Sequence (634 aa):
MRYLLFVLLFVSQITTSAQQLPPSTVADMARKLGQLEILTPAGQEELVRFAEGQPLKLYQGLDKTQVPTQAVFVAGADFLDILPGQTRIPPAMLDSLAAIRQYPWSGHDKEFAEARFLSAQFPGRHDLFDFLVYSADYFRSNYDSSDTVTTRLRNWFGPAMAPYLEDSTVELAVNDQTDTPAAQQERVAIYAPYLRWADLFRQAGFLPETDSVINVYYHNGKNIYGSVSHTNALRDLGKYITYLDKYPYLKQQQLLLLDTLQQAGLIDDAGKQQVIARYKPYTLLSSDDILSACKTAVPLYTATDIQPYDLIPQHTYGQIPVAAIRALYQRVTDKVSRQLFPLTATDIRVQKAAPGANGLYPYQEELSLGRSAKILSATLQLNGRLYRETIDEKEFESWIRPENLQFLNHYLEDQHDLRRFYYITPNRFTGYEPLQPDTVYLALLNQRQAELLQSPYLFDRIEGCYNGSPGDYDYAVYPHQYFDTTSRLNKVQIDAFVALCQKHSLFPQQDTALLQASIREQNPVAYEDALTFSPACFNSAADLQSLVSRTETALRELHTRQFRLTVTNPPEKADALSVVNGALGKQGSPFRLYQLAYREDLYRYQRYILLKPAAAAALKKLSPGIFAGAGSGR

Organism: NCBI:txid2725414

pLDDT: mean 77.19, std 17.39, range [28.36, 98.19]